Protein AF-A0A238BXY6-F1 (afdb_monomer_lite)

Foldseek 3Di:
DDDDDDDDPDDDLAQDPLPAAKAKCPDDDCQLVVCVVVVNASVVSVVVRPKIWMWHKAAAPPDPQFIWIWIDILFDIWIDHRAHAPDWDWGADPVRFIWTWHWHADPVVRKIKIWTAGPVDPPGPIKIWIWDGDPNDIDIDIDDPDDDDDDDDPPPPVVVVVVVVVVVVVVVVVVVPPPDDDPVVVVVVVVVVVVVVVVVVVVVVVVPPDDDDDDPPPDAQPCLPADKAWDPDDDCQLVVCVVVVNFPVSSVVVVVFTWIKHKDAAPPPDPQFIWIWIDTPRDIFIDGRDHAPDWDWGQDPVRFIWTWHWHAPVVQRKIKIWTAGPVHRVPIKIWIWDDDPNHTDIDTDDPPDDPDPDPDPVPPVPPPDPDDDPDDPDPFDAADLLPAFKWKFDDKDLQLVQCVLVVDDPVVSVVVSSKIWIKHKAAAPVPDRQFIWIWIDTPRDIFIDHRDGAPDWDWGQDPRDAIWTWHWHADPVSQKIKIWTAGPVHRVPIWIWIWGDDPQWTKIWTDDPNRIMITTIGGPTRDDPPDDPVVD

Secondary structure (DSSP, 8-state):
-------------S--GGG-EEEE----SSHHHHHHHTT--HHHHHHHHT--EEEEEEE-SSSTT-EEEEEEESS--EEEEEE-BT-EEEEE-TTSSEEEEEEEEETTTTEEEEEEEESS-TT---EEEEEEEETTEEEEEEE----------TTSHHHHHHHHHHHHHHHHHHHTTSS---HHHHHHHHHHHHHHHHHHHHHHHHSS--S-------PPPPGGG-EEEE----SSHHHHHHHTT--HHHHHHHHHT--EEEEEE-SSS-TT-EEEEEE-SS--EEEEEE-TT-EEEEE-TTSSEEEEEEEEETTTTEEEEEEEESS-TT-EEEEEEEEETTEEEEEEE------------TTSSTTS------------PPPPGGG-EEEEEEEEESHHHHHHHTT--HHHHHHHHT--EEEEEEE-TT--TT-EEEEEEESS--EEEEEE-TT-EEEEE-SSSSEEEEEEEE-TTSS-EEEEEEETTEEEEEEEEEEEEETTEEEEEEEETTEEEEEEEEEEEE--TT--GGG-

Sequence (536 aa):
MIHTLRHTHAEVKELPEKFMGTFKLDRSENFEEFLASKGVNWFLRKMISFASVTKVLSHSDETRDAYNLSNLTSKKNTVYKNWKLKEEFQAEGLDGKMHQITFDFDPATDSLKETHIRMDDPNDHGETYTYTVDGDTLTLEPSTLTFSTDTTSQMDQRLLAAFFFLLIVLSLMSQFSDTYSSRISKVIMMIRFAIAAILLSAVFDEVGAKSATSDTSTKILPEKFLGIFKLERDENFDNYLEAKGYGWFMRQLIKLASVTKVFRKANSQKPNRYDMENLTSKKNTLFADWKLGEEFIAEALDSTQHKITFNLKDLNNILTETHIKVDDLNDIETYEYYRDGDYLVMVRLSNMCHHSMKPNLSWLSSLLFLTLPYSFSTEPKQLSSVFFGRYTLEKTTNLDEYLTARGYKWLTRRLILIASVTKVIRKAASGHSLRYDMETLTWKKNVFYTNFALGTSFLTQHLEDGLFNVTIDTNQDGTVMTESLMRVENPEDHEIFHYTREGDYLIMRTTWKDVSATGFYREVCSYDTNNHPEFC

pLDDT: mean 73.66, std 20.98, range [23.06, 97.69]

InterPro domains:
  IPR000463 Cytosolic fatty-acid binding [PR00178] (19-41)
  IPR000463 Cytosolic fatty-acid binding [PR00178] (82-98)
  IPR000463 Cytosolic fatty-acid binding [PS00214] (21-38)
  IPR000463 Cytosolic fatty-acid binding [PS00214] (227-244)
  IPR012674 Calycin [G3DSA:2.40.128.20] (16-155)
  IPR012674 Calycin [G3DSA:2.40.128.20] (220-355)
  IPR012674 Calycin [G3DSA:2.40.128.20] (378-523)
  IPR012674 Calycin [SSF50814] (18-141)
  IPR012674 Calycin [SSF50814] (224-349)
  IPR012674 Calycin [SSF50814] (387-522)
  IPR040094 Fatty acid-binding protein homologue 1/2/3/4 [PTHR22725] (186-353)

Structure (mmCIF, N/CA/C/O backbone):
data_AF-A0A238BXY6-F1
#
_entry.id   AF-A0A238BXY6-F1
#
loop_
_atom_site.group_PDB
_atom_site.id
_atom_site.type_symbol
_atom_site.label_atom_id
_atom_site.label_alt_id
_atom_site.label_comp_id
_atom_site.label_asym_id
_atom_site.label_entity_id
_atom_site.label_seq_id
_atom_site.pdbx_PDB_ins_code
_atom_site.Cartn_x
_atom_site.Cartn_y
_atom_site.Cartn_z
_atom_site.occupancy
_atom_site.B_iso_or_equiv
_atom_site.auth_seq_id
_atom_site.auth_comp_id
_atom_site.auth_asym_id
_atom_site.auth_atom_id
_atom_site.pdbx_PDB_model_num
ATOM 1 N N . MET A 1 1 ? -23.925 -57.882 32.457 1.00 38.12 1 MET A N 1
ATOM 2 C CA . MET A 1 1 ? -22.481 -57.942 32.148 1.00 38.12 1 MET A CA 1
ATOM 3 C C . MET A 1 1 ? -22.240 -56.889 31.079 1.00 38.12 1 MET A C 1
ATOM 5 O O . MET A 1 1 ? -22.686 -57.071 29.957 1.00 38.12 1 MET A O 1
ATOM 9 N N . ILE A 1 2 ? -21.741 -55.716 31.471 1.00 33.41 2 ILE A N 1
ATOM 10 C CA . ILE A 1 2 ? -21.579 -54.561 30.578 1.00 33.41 2 ILE A CA 1
ATOM 11 C C . ILE A 1 2 ? -20.307 -54.794 29.758 1.00 33.41 2 ILE A C 1
ATOM 13 O O . ILE A 1 2 ? -19.231 -54.944 30.333 1.00 33.41 2 ILE A O 1
ATOM 17 N N . HIS A 1 3 ? -20.440 -54.881 28.434 1.00 35.88 3 HIS A N 1
ATOM 18 C CA . HIS A 1 3 ? -19.306 -54.942 27.516 1.00 35.88 3 HIS A CA 1
ATOM 19 C C . HIS A 1 3 ? -18.685 -53.549 27.395 1.00 35.88 3 HIS A C 1
ATOM 21 O O . HIS A 1 3 ? -19.232 -52.663 26.744 1.00 35.88 3 HIS A O 1
ATOM 27 N N . THR A 1 4 ? -17.535 -53.358 28.032 1.00 37.31 4 THR A N 1
ATOM 28 C CA . THR A 1 4 ? -16.699 -52.172 27.858 1.00 37.31 4 THR A CA 1
ATOM 29 C C . THR A 1 4 ? -15.960 -52.282 26.523 1.00 37.31 4 THR A C 1
ATOM 31 O O . THR A 1 4 ? -14.993 -53.034 26.401 1.00 37.31 4 THR A O 1
ATOM 34 N N . LEU A 1 5 ? -16.418 -51.547 25.508 1.00 39.03 5 LEU A N 1
ATOM 35 C CA . LEU A 1 5 ? -15.660 -51.302 24.280 1.00 39.03 5 LEU A CA 1
ATOM 36 C C . LEU A 1 5 ? -14.474 -50.388 24.622 1.00 39.03 5 LEU A C 1
ATOM 38 O O . LEU A 1 5 ? -14.639 -49.194 24.862 1.00 39.03 5 LEU A O 1
ATOM 42 N N . ARG A 1 6 ? -13.267 -50.960 24.681 1.00 36.00 6 ARG A N 1
ATOM 43 C CA . ARG A 1 6 ? -12.015 -50.193 24.651 1.00 36.00 6 ARG A CA 1
ATOM 44 C C . ARG A 1 6 ? -11.808 -49.693 23.223 1.00 36.00 6 ARG A C 1
ATOM 46 O O . ARG A 1 6 ? -11.407 -50.468 22.361 1.00 36.00 6 ARG A O 1
ATOM 53 N N . HIS A 1 7 ? -12.050 -48.407 22.988 1.00 37.44 7 HIS A N 1
ATOM 54 C CA . HIS A 1 7 ? -11.488 -47.712 21.834 1.00 37.44 7 HIS A CA 1
ATOM 55 C C . HIS A 1 7 ? -9.975 -47.586 22.041 1.00 37.44 7 HIS A C 1
ATOM 57 O O . HIS A 1 7 ? -9.504 -46.827 22.884 1.00 37.44 7 HIS A O 1
ATOM 63 N N . THR A 1 8 ? -9.204 -48.384 21.312 1.00 38.72 8 THR A N 1
ATOM 64 C CA . THR A 1 8 ? -7.763 -48.190 21.148 1.00 38.72 8 THR A CA 1
ATOM 65 C C . THR A 1 8 ? -7.545 -46.996 20.220 1.00 38.72 8 THR A C 1
ATOM 67 O O . THR A 1 8 ? -7.841 -47.095 19.030 1.00 38.72 8 THR A O 1
ATOM 70 N N . HIS A 1 9 ? -7.055 -45.871 20.750 1.00 41.94 9 HIS A N 1
ATOM 71 C CA . HIS A 1 9 ? -6.522 -44.777 19.937 1.00 41.94 9 HIS A CA 1
ATOM 72 C C . HIS A 1 9 ? -5.315 -45.304 19.152 1.00 41.94 9 HIS A C 1
ATOM 74 O O . HIS A 1 9 ? -4.292 -45.646 19.744 1.00 41.94 9 HIS A O 1
ATOM 80 N N . ALA A 1 10 ? -5.450 -45.421 17.831 1.00 46.06 10 ALA A N 1
ATOM 81 C CA . ALA A 1 10 ? -4.318 -45.665 16.952 1.00 46.06 10 ALA A CA 1
ATOM 82 C C . ALA A 1 10 ? -3.447 -44.400 16.934 1.00 46.06 10 ALA A C 1
ATOM 84 O O . ALA A 1 10 ? -3.918 -43.319 16.587 1.00 46.06 10 ALA A O 1
ATOM 85 N N . GLU A 1 11 ? -2.194 -44.531 17.360 1.00 53.06 11 GLU A N 1
ATOM 86 C CA . GLU A 1 11 ? -1.188 -43.477 17.280 1.00 53.06 11 GLU A CA 1
ATOM 87 C C . GLU A 1 11 ? -0.849 -43.244 15.801 1.00 53.06 11 GLU A C 1
ATOM 89 O O . GLU A 1 11 ? -0.201 -44.076 15.162 1.00 53.06 11 GLU A O 1
ATOM 94 N N . VAL A 1 12 ? -1.346 -42.149 15.225 1.00 55.72 12 VAL A N 1
ATOM 95 C CA . VAL A 1 12 ? -0.996 -41.766 13.855 1.00 55.72 12 VAL A CA 1
ATOM 96 C C . VAL A 1 12 ? 0.425 -41.209 13.853 1.00 55.72 12 VAL A C 1
ATOM 98 O O . VAL A 1 12 ? 0.712 -40.235 14.546 1.00 55.72 12 VAL A O 1
ATOM 101 N N . LYS A 1 13 ? 1.316 -41.862 13.097 1.00 69.38 13 LYS A N 1
ATOM 102 C CA . LYS A 1 13 ? 2.736 -41.492 12.974 1.00 69.38 13 LYS A CA 1
ATOM 103 C C . LYS A 1 13 ? 3.022 -40.459 11.882 1.00 69.38 13 LYS A C 1
ATOM 105 O O . LYS A 1 13 ? 4.071 -39.828 11.931 1.00 69.38 13 LYS A O 1
ATOM 110 N N . GLU A 1 14 ? 2.127 -40.296 10.911 1.00 85.19 14 GLU A N 1
ATOM 111 C CA . GLU A 1 14 ? 2.382 -39.525 9.688 1.00 85.19 14 GLU A CA 1
ATOM 112 C C . GLU A 1 14 ? 1.208 -38.596 9.353 1.00 85.19 14 GLU A C 1
ATOM 114 O O . GLU A 1 14 ? 0.050 -38.911 9.629 1.00 85.19 14 GLU A O 1
ATOM 119 N N . LEU A 1 15 ? 1.513 -37.441 8.761 1.00 91.44 15 LEU A N 1
ATOM 120 C CA . LEU A 1 15 ? 0.525 -36.471 8.307 1.00 91.44 15 LEU A CA 1
ATOM 121 C C . LEU A 1 15 ? -0.122 -36.982 7.007 1.00 91.44 15 LEU A C 1
ATOM 123 O O . LEU A 1 15 ? 0.608 -37.308 6.071 1.00 91.44 15 LEU A O 1
ATOM 127 N N . PRO A 1 16 ? -1.462 -37.039 6.899 1.00 93.06 16 PRO A N 1
ATOM 128 C CA . PRO A 1 16 ? -2.107 -37.540 5.691 1.00 93.06 16 PRO A CA 1
ATOM 129 C C . PRO A 1 16 ? -1.758 -36.746 4.423 1.00 93.06 16 PRO A C 1
ATOM 131 O O . PRO A 1 16 ? -1.750 -35.515 4.431 1.00 93.06 16 PRO A O 1
ATOM 134 N N . GLU A 1 17 ? -1.590 -37.457 3.302 1.00 92.94 17 GLU A N 1
ATOM 135 C CA . GLU A 1 17 ? -1.221 -36.894 1.986 1.00 92.94 17 GLU A CA 1
ATOM 136 C C . GLU A 1 17 ? -2.155 -35.786 1.485 1.00 92.94 17 GLU A C 1
ATOM 138 O O . GLU A 1 17 ? -1.732 -34.907 0.744 1.00 92.94 17 GLU A O 1
ATOM 143 N N . LYS A 1 18 ? -3.419 -35.770 1.921 1.00 92.94 18 LYS A N 1
ATOM 144 C CA . LYS A 1 18 ? -4.382 -34.718 1.555 1.00 92.94 18 LYS A CA 1
ATOM 145 C C . LYS A 1 18 ? -3.941 -33.307 1.978 1.00 92.94 18 LYS A C 1
ATOM 147 O O . LYS A 1 18 ? -4.417 -32.331 1.415 1.00 92.94 18 LYS A O 1
ATOM 152 N N . PHE A 1 19 ? -3.054 -33.189 2.971 1.00 93.81 19 PHE A N 1
ATOM 153 C CA . PHE A 1 19 ? -2.481 -31.904 3.382 1.00 93.81 19 PHE A CA 1
ATOM 154 C C . PHE A 1 19 ? -1.305 -31.463 2.502 1.00 93.81 19 PHE A C 1
ATOM 156 O O . PHE A 1 19 ? -0.865 -30.323 2.631 1.00 93.81 19 PHE A O 1
ATOM 163 N N . MET A 1 20 ? -0.788 -32.329 1.626 1.00 94.88 20 MET A N 1
ATOM 164 C CA . MET A 1 20 ? 0.339 -32.017 0.750 1.00 94.88 20 MET A CA 1
ATOM 165 C C . MET A 1 20 ? -0.136 -31.271 -0.493 1.00 94.88 20 MET A C 1
ATOM 167 O O . MET A 1 20 ? -1.143 -31.621 -1.105 1.00 94.88 20 MET A O 1
ATOM 171 N N . GLY A 1 21 ? 0.616 -30.249 -0.897 1.00 92.44 21 GLY A N 1
ATOM 172 C CA . GLY A 1 21 ? 0.319 -29.473 -2.094 1.00 92.44 21 GLY A CA 1
ATOM 173 C C . GLY A 1 21 ? 0.448 -27.969 -1.904 1.00 92.44 21 GLY A C 1
ATOM 174 O O . GLY A 1 21 ? 1.055 -27.476 -0.954 1.00 92.44 21 GLY A O 1
ATOM 175 N N . THR A 1 22 ? -0.100 -27.233 -2.870 1.00 92.62 22 THR A N 1
ATOM 176 C CA . THR A 1 22 ? -0.079 -25.768 -2.926 1.00 92.62 22 THR A CA 1
ATOM 177 C C . THR A 1 22 ? -1.503 -25.232 -2.867 1.00 92.62 22 THR A C 1
ATOM 179 O O . THR A 1 22 ? -2.288 -25.451 -3.784 1.00 92.62 22 THR A O 1
ATOM 182 N N . PHE A 1 23 ? -1.807 -24.470 -1.823 1.00 89.50 23 PHE A N 1
ATOM 183 C CA . PHE A 1 23 ? -3.122 -23.904 -1.549 1.00 89.50 23 PHE A CA 1
ATOM 184 C C . PHE A 1 23 ? -3.062 -22.384 -1.675 1.00 89.50 23 PHE A C 1
ATOM 186 O O . PHE A 1 23 ? -2.353 -21.712 -0.921 1.00 89.50 23 PHE A O 1
ATOM 193 N N . LYS A 1 24 ? -3.791 -21.829 -2.645 1.00 86.50 24 LYS A N 1
ATOM 194 C CA . LYS A 1 24 ? -3.926 -20.379 -2.833 1.00 86.50 24 LYS A CA 1
ATOM 195 C C . LYS A 1 24 ? -5.161 -19.888 -2.090 1.00 86.50 24 LYS A C 1
ATOM 197 O O . LYS A 1 24 ? -6.206 -20.524 -2.1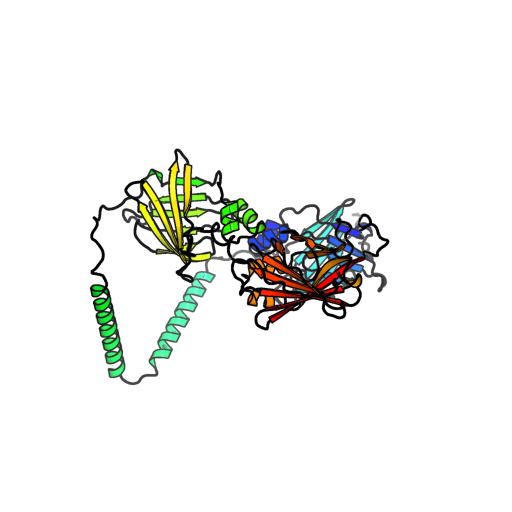67 1.00 86.50 24 LYS A O 1
ATOM 202 N N . LEU A 1 25 ? -5.040 -18.758 -1.398 1.00 82.56 25 LEU A N 1
ATOM 203 C CA . LEU A 1 25 ? -6.174 -18.125 -0.734 1.00 82.56 25 LEU A CA 1
ATOM 204 C C . LEU A 1 25 ? -7.244 -17.740 -1.767 1.00 82.56 25 LEU A C 1
ATOM 206 O O . LEU A 1 25 ? -7.021 -16.841 -2.575 1.00 82.56 25 LEU A O 1
ATOM 210 N N . ASP A 1 26 ? -8.382 -18.428 -1.720 1.00 79.94 26 ASP A N 1
ATOM 211 C CA . ASP A 1 26 ? -9.543 -18.177 -2.581 1.00 79.94 26 ASP A CA 1
ATOM 212 C C . ASP A 1 26 ? -10.524 -17.187 -1.931 1.00 79.94 26 ASP A C 1
ATOM 214 O O . ASP A 1 26 ? -10.886 -16.166 -2.513 1.00 79.94 26 ASP A O 1
ATOM 218 N N . ARG A 1 27 ? -10.887 -17.434 -0.667 1.00 78.81 27 ARG A N 1
ATOM 219 C CA . ARG A 1 27 ? -11.780 -16.581 0.129 1.00 78.81 27 ARG A CA 1
ATOM 220 C C . ARG A 1 27 ? -11.362 -16.533 1.592 1.00 78.81 27 ARG A C 1
ATOM 222 O O . ARG A 1 27 ? -10.666 -17.417 2.083 1.00 78.81 27 ARG A O 1
ATOM 229 N N . SER A 1 28 ? -11.825 -15.505 2.296 1.00 79.31 28 SER A N 1
ATOM 230 C CA . SER A 1 28 ? -11.651 -15.360 3.741 1.00 79.31 28 SER A CA 1
ATOM 231 C C . SER A 1 28 ? -12.949 -14.865 4.368 1.00 79.31 28 SER A C 1
ATOM 233 O O . SER A 1 28 ? -13.541 -13.910 3.865 1.00 79.31 28 SER A O 1
ATOM 235 N N . GLU A 1 29 ? -13.362 -15.482 5.467 1.00 77.25 29 GLU A N 1
ATOM 236 C CA . GLU A 1 29 ? -14.582 -15.152 6.204 1.00 77.25 29 GLU A CA 1
ATOM 237 C C . GLU A 1 29 ? -14.197 -14.751 7.629 1.00 77.25 29 GLU A C 1
ATOM 239 O O . GLU A 1 29 ? -13.302 -15.350 8.223 1.00 77.25 29 GLU A O 1
ATOM 244 N N . ASN A 1 30 ? -14.822 -13.703 8.171 1.00 77.62 30 ASN A N 1
ATOM 245 C CA . ASN A 1 30 ? -14.574 -13.181 9.524 1.00 77.62 30 ASN A CA 1
ATOM 246 C C . ASN A 1 30 ? -13.107 -12.808 9.849 1.00 77.62 30 ASN A C 1
ATOM 248 O O . ASN A 1 30 ? -12.739 -12.592 11.007 1.00 77.62 30 ASN A O 1
ATOM 252 N N . PHE A 1 31 ? -12.234 -12.742 8.838 1.00 76.00 31 PHE A N 1
ATOM 253 C CA . PHE A 1 31 ? -10.807 -12.488 9.026 1.00 76.00 31 PHE A CA 1
ATOM 254 C C . PHE A 1 31 ? -10.537 -11.043 9.463 1.00 76.00 31 PHE A C 1
ATOM 256 O O . PHE A 1 31 ? -9.621 -10.773 10.240 1.00 76.00 31 PHE A O 1
ATOM 263 N N . GLU A 1 32 ? -11.370 -10.101 9.019 1.00 69.69 32 GLU A N 1
ATOM 264 C CA . GLU A 1 32 ? -11.290 -8.712 9.459 1.00 69.69 32 GLU A CA 1
ATOM 265 C C . GLU A 1 32 ? -11.670 -8.560 10.938 1.00 69.69 32 GLU A C 1
ATOM 267 O O . GLU A 1 32 ? -10.970 -7.859 11.674 1.00 69.69 32 GLU A O 1
ATOM 272 N N . GLU A 1 33 ? -12.731 -9.238 11.380 1.00 78.88 33 GLU A N 1
ATOM 273 C CA . GLU A 1 33 ? -13.173 -9.314 12.773 1.00 78.88 33 GLU A CA 1
ATOM 274 C C . GLU A 1 33 ? -12.115 -9.986 13.647 1.00 78.88 33 GLU A C 1
ATOM 276 O O . GLU A 1 33 ? -11.789 -9.474 14.721 1.00 78.88 33 GLU A O 1
ATOM 281 N N . PHE A 1 34 ? -11.512 -11.077 13.164 1.00 76.81 34 PHE A N 1
ATOM 282 C CA . PHE A 1 34 ? -10.391 -11.733 13.830 1.00 76.81 34 PHE A CA 1
ATOM 283 C C . PHE A 1 34 ? -9.230 -10.755 14.050 1.00 76.81 34 PHE A C 1
ATOM 285 O O . PHE A 1 34 ? -8.830 -10.518 15.192 1.00 76.81 34 PHE A O 1
ATOM 292 N N . LEU A 1 35 ? -8.737 -10.099 12.994 1.00 74.38 35 LEU A N 1
ATOM 293 C CA . LEU A 1 35 ? -7.652 -9.123 13.117 1.00 74.38 35 LEU A CA 1
ATOM 294 C C . LEU A 1 35 ? -8.044 -7.933 14.017 1.00 74.38 35 LEU A C 1
ATOM 296 O O . LEU A 1 35 ? -7.200 -7.383 14.726 1.00 74.38 35 LEU A O 1
ATOM 300 N N . ALA A 1 36 ? -9.316 -7.522 14.009 1.00 73.75 36 ALA A N 1
ATOM 301 C CA . ALA A 1 36 ? -9.820 -6.467 14.885 1.00 73.75 36 ALA A CA 1
ATOM 302 C C . ALA A 1 36 ? -9.783 -6.883 16.360 1.00 73.75 36 ALA A C 1
ATOM 304 O O . ALA A 1 36 ? -9.317 -6.101 17.189 1.00 73.75 36 ALA A O 1
ATOM 305 N N . SER A 1 37 ? -10.206 -8.112 16.674 1.00 74.00 37 SER A N 1
ATOM 306 C CA . SER A 1 37 ? -10.151 -8.677 18.030 1.00 74.00 37 SER A CA 1
ATOM 307 C C . SER A 1 37 ? -8.717 -8.772 18.565 1.00 74.00 37 SER A C 1
ATOM 309 O O . SER A 1 37 ? -8.483 -8.586 19.755 1.00 74.00 37 SER A O 1
ATOM 311 N N . LYS A 1 38 ? -7.743 -8.953 17.665 1.00 68.56 38 LYS A N 1
ATOM 312 C CA . LYS A 1 38 ? -6.301 -8.972 17.956 1.00 68.56 38 LYS A CA 1
ATOM 313 C C . LYS A 1 38 ? -5.677 -7.577 18.110 1.00 68.56 38 LYS A C 1
ATOM 315 O O . LYS A 1 38 ? -4.463 -7.451 18.229 1.00 68.56 38 LYS A O 1
ATOM 320 N N . GLY A 1 39 ? -6.478 -6.511 18.066 1.00 63.94 39 GLY A N 1
ATOM 321 C CA . GLY A 1 39 ? -6.001 -5.133 18.207 1.00 63.94 39 GLY A CA 1
ATOM 322 C C . GLY A 1 39 ? -5.244 -4.592 16.989 1.00 63.94 39 GLY A C 1
ATOM 323 O O . GLY A 1 39 ? -4.696 -3.490 17.043 1.00 63.94 39 GLY A O 1
ATOM 324 N N . VAL A 1 40 ? -5.227 -5.315 15.862 1.00 59.62 40 VAL A N 1
ATOM 325 C CA . VAL A 1 40 ? -4.580 -4.851 14.625 1.00 59.62 40 VAL A CA 1
ATOM 326 C C . VAL A 1 40 ? -5.337 -3.631 14.112 1.00 59.62 40 VAL A C 1
ATOM 328 O O . VAL A 1 40 ? -6.543 -3.702 13.911 1.00 59.62 40 VAL A O 1
ATOM 331 N N . ASN A 1 41 ? -4.667 -2.501 13.869 1.00 59.44 41 ASN A N 1
ATOM 332 C CA . ASN A 1 41 ? -5.329 -1.275 13.398 1.00 59.44 41 ASN A CA 1
ATOM 333 C C . ASN A 1 41 ? -6.075 -1.518 12.073 1.00 59.44 41 ASN A C 1
ATOM 335 O O . ASN A 1 41 ? -5.489 -2.065 11.143 1.00 59.44 41 ASN A O 1
ATOM 339 N N . TRP A 1 42 ? -7.326 -1.050 11.956 1.00 61.16 42 TRP A N 1
ATOM 340 C CA . TRP A 1 42 ? -8.184 -1.175 10.760 1.00 61.16 42 TRP A CA 1
ATOM 341 C C . TRP A 1 42 ? -7.461 -0.921 9.445 1.00 61.16 42 TRP A C 1
ATOM 343 O O . TRP A 1 42 ? -7.689 -1.633 8.474 1.00 61.16 42 TRP A O 1
ATOM 353 N N . PHE A 1 43 ? -6.558 0.060 9.413 1.00 51.28 43 PHE A N 1
ATOM 354 C CA . PHE A 1 43 ? -5.839 0.367 8.181 1.00 51.28 43 PHE A CA 1
ATOM 355 C C . PHE A 1 43 ? -4.921 -0.787 7.763 1.00 51.28 43 PHE A C 1
ATOM 357 O O . PHE A 1 43 ? -4.915 -1.203 6.609 1.00 51.28 43 PHE A O 1
ATOM 364 N N . LEU A 1 44 ? -4.190 -1.348 8.726 1.00 59.28 44 LEU A N 1
ATOM 365 C CA . LEU A 1 44 ? -3.359 -2.523 8.512 1.00 59.28 44 LEU A CA 1
ATOM 366 C C . LEU A 1 44 ? -4.216 -3.763 8.213 1.00 59.28 44 LEU A C 1
ATOM 368 O O . LEU A 1 44 ? -3.824 -4.559 7.371 1.00 59.28 44 LEU A O 1
ATOM 372 N N . ARG A 1 45 ? -5.409 -3.891 8.811 1.00 66.56 45 ARG A N 1
ATOM 373 C CA . ARG A 1 45 ? -6.353 -4.982 8.498 1.00 66.56 45 ARG A CA 1
ATOM 374 C C . ARG A 1 45 ? -6.804 -4.956 7.042 1.00 66.56 45 ARG A C 1
ATOM 376 O O . ARG A 1 45 ? -6.723 -5.981 6.379 1.00 66.56 45 ARG A O 1
ATOM 383 N N . LYS A 1 46 ? -7.189 -3.781 6.526 1.00 64.88 46 LYS A N 1
ATOM 384 C CA . LYS A 1 46 ? -7.545 -3.619 5.108 1.00 64.88 46 LYS A CA 1
ATOM 385 C C . LYS A 1 46 ? -6.364 -3.929 4.190 1.00 64.88 46 LYS A C 1
ATOM 387 O O . LYS A 1 46 ? -6.539 -4.591 3.180 1.00 64.88 46 LYS A O 1
ATOM 392 N N . MET A 1 47 ? -5.149 -3.525 4.559 1.00 59.62 47 MET A N 1
ATOM 393 C CA . MET A 1 47 ? -3.945 -3.908 3.810 1.00 59.62 47 MET A CA 1
ATOM 394 C C . MET A 1 47 ? -3.720 -5.428 3.790 1.00 59.62 47 MET A C 1
ATOM 396 O O . MET A 1 47 ? -3.378 -5.973 2.747 1.00 59.62 47 MET A O 1
ATOM 400 N N . ILE A 1 48 ? -3.909 -6.105 4.927 1.00 64.38 48 ILE A N 1
ATOM 401 C CA . ILE A 1 48 ? -3.745 -7.560 5.051 1.00 64.38 48 ILE A CA 1
ATOM 402 C C . ILE A 1 48 ? -4.829 -8.302 4.258 1.00 64.38 48 ILE A C 1
ATOM 404 O O . ILE A 1 48 ? -4.506 -9.275 3.590 1.00 64.38 48 ILE A O 1
ATOM 408 N N . SER A 1 49 ? -6.079 -7.825 4.246 1.00 64.44 49 SER A N 1
ATOM 409 C CA . SER A 1 49 ? -7.156 -8.459 3.467 1.00 64.44 49 SER A CA 1
ATOM 410 C C . SER A 1 49 ? -6.931 -8.408 1.951 1.00 64.44 49 SER A C 1
ATOM 412 O O . SER A 1 49 ? -7.498 -9.215 1.227 1.00 64.44 49 SER A O 1
ATOM 414 N N . PHE A 1 50 ? -6.113 -7.471 1.459 1.00 59.72 50 PHE A N 1
ATOM 415 C CA . PHE A 1 50 ? -5.713 -7.419 0.047 1.00 59.72 50 PHE A CA 1
ATOM 416 C C . PHE A 1 50 ? -4.458 -8.247 -0.264 1.00 59.72 50 PHE A C 1
ATOM 418 O O . PHE A 1 50 ? -4.085 -8.372 -1.430 1.00 59.72 50 PHE A O 1
ATOM 425 N N . ALA A 1 51 ? -3.779 -8.797 0.747 1.00 61.75 51 ALA A N 1
ATOM 426 C CA . ALA A 1 51 ? -2.613 -9.641 0.542 1.00 61.75 51 ALA A CA 1
ATOM 427 C C . ALA A 1 51 ? -3.048 -11.089 0.278 1.00 61.75 51 ALA A C 1
ATOM 429 O O . ALA A 1 51 ? -3.643 -11.739 1.133 1.00 61.75 51 ALA A O 1
ATOM 430 N N . SER A 1 52 ? -2.710 -11.620 -0.898 1.00 67.81 52 SER A N 1
ATOM 431 C CA . SER A 1 52 ? -2.868 -13.048 -1.175 1.00 67.81 52 SER A CA 1
ATOM 432 C C . SER A 1 52 ? -1.801 -13.850 -0.430 1.00 67.81 52 SER A C 1
ATOM 434 O O . SER A 1 52 ? -0.616 -13.501 -0.483 1.00 67.81 52 SER A O 1
ATOM 436 N N . VAL A 1 53 ? -2.202 -14.957 0.189 1.00 81.12 53 VAL A N 1
ATOM 437 C CA . VAL A 1 53 ? -1.289 -15.941 0.782 1.00 81.12 53 VAL A CA 1
ATOM 438 C C . VAL A 1 53 ? -1.395 -17.246 0.000 1.00 81.12 53 VAL A C 1
ATOM 440 O O . VAL A 1 53 ? -2.487 -17.678 -0.361 1.00 81.12 53 VAL A O 1
ATOM 443 N N . THR A 1 54 ? -0.256 -17.868 -0.289 1.00 84.62 54 THR A N 1
ATOM 444 C CA . THR A 1 54 ? -0.180 -19.230 -0.827 1.00 84.62 54 THR A CA 1
ATOM 445 C C . THR A 1 54 ? 0.557 -20.110 0.175 1.00 84.62 54 THR A C 1
ATOM 447 O O . THR A 1 54 ? 1.712 -19.832 0.490 1.00 84.62 54 THR A O 1
ATOM 450 N N . LYS A 1 55 ? -0.095 -21.155 0.685 1.00 91.75 55 LYS A N 1
ATOM 451 C CA . LYS A 1 55 ? 0.523 -22.158 1.561 1.00 91.75 55 LYS A CA 1
ATOM 452 C C . LYS A 1 55 ? 1.019 -23.328 0.725 1.00 91.75 55 LYS A C 1
ATOM 454 O O . LYS A 1 55 ? 0.289 -23.822 -0.127 1.00 91.75 55 LYS A O 1
ATOM 459 N N . VAL A 1 56 ? 2.241 -23.781 0.978 1.00 93.38 56 VAL A N 1
ATOM 460 C CA . VAL A 1 56 ? 2.818 -24.977 0.355 1.00 93.38 56 VAL A CA 1
ATOM 461 C C . VAL A 1 56 ? 3.239 -25.932 1.457 1.00 93.38 56 VAL A C 1
ATOM 463 O O . VAL A 1 56 ? 4.068 -25.563 2.286 1.00 93.38 56 VAL A O 1
ATOM 466 N N . LEU A 1 57 ? 2.671 -27.133 1.477 1.00 94.44 57 LEU A N 1
ATOM 467 C CA . LEU A 1 57 ? 3.053 -28.214 2.384 1.00 94.44 57 LEU A CA 1
ATOM 468 C C . LEU A 1 57 ? 3.628 -29.367 1.561 1.00 94.44 57 LEU A C 1
ATOM 470 O O . LEU A 1 57 ? 3.094 -29.719 0.510 1.00 94.44 57 LEU A O 1
ATOM 474 N N . SER A 1 58 ? 4.735 -29.932 2.027 1.00 94.38 58 SER A N 1
ATOM 475 C CA . SER A 1 58 ? 5.456 -31.002 1.332 1.00 94.38 58 SER A CA 1
ATOM 476 C C . SER A 1 58 ? 6.221 -31.874 2.319 1.00 94.38 58 SER A C 1
ATOM 478 O O . SER A 1 58 ? 6.529 -31.436 3.429 1.00 94.38 58 SER A O 1
ATOM 480 N N . HIS A 1 59 ? 6.567 -33.089 1.904 1.00 93.56 59 HIS A N 1
ATOM 481 C CA . HIS A 1 59 ? 7.551 -33.906 2.610 1.00 93.56 59 HIS A CA 1
ATOM 482 C C . HIS A 1 59 ? 8.934 -33.251 2.561 1.00 93.56 59 HIS A C 1
ATOM 484 O O . HIS A 1 59 ? 9.259 -32.517 1.627 1.00 93.56 59 HIS A O 1
ATOM 490 N N . SER A 1 60 ? 9.748 -33.490 3.585 1.00 91.12 60 SER A N 1
ATOM 491 C CA . SER A 1 60 ? 11.139 -33.053 3.580 1.00 91.12 60 SER A CA 1
ATOM 492 C C . SER A 1 60 ? 11.978 -33.916 2.637 1.00 91.12 60 SER A C 1
ATOM 494 O O . SER A 1 60 ? 11.998 -35.140 2.750 1.00 91.12 60 SER A O 1
ATOM 496 N N . ASP A 1 61 ? 12.738 -33.260 1.759 1.00 86.75 61 ASP A N 1
ATOM 497 C CA . ASP A 1 61 ? 13.741 -33.914 0.908 1.00 86.75 61 ASP A CA 1
ATOM 498 C C . ASP A 1 61 ? 15.024 -34.282 1.680 1.00 86.75 61 ASP A C 1
ATOM 500 O O . ASP A 1 61 ? 15.847 -35.065 1.207 1.00 86.75 61 ASP A O 1
ATOM 504 N N . GLU A 1 62 ? 15.229 -33.687 2.860 1.00 86.69 62 GLU A N 1
ATOM 505 C CA . GLU A 1 62 ? 16.479 -33.765 3.626 1.00 86.69 62 GLU A CA 1
ATOM 506 C C . GLU A 1 62 ? 16.376 -34.762 4.789 1.00 86.69 62 GLU A C 1
ATOM 508 O O . GLU A 1 62 ? 17.343 -35.449 5.123 1.00 86.69 62 GLU A O 1
ATOM 513 N N . THR A 1 63 ? 15.208 -34.832 5.433 1.00 88.19 63 THR A N 1
ATOM 514 C CA . THR A 1 63 ? 14.992 -35.588 6.669 1.00 88.19 63 THR A CA 1
ATOM 515 C C . THR A 1 63 ? 13.799 -36.517 6.515 1.00 88.19 63 THR A C 1
ATOM 517 O O . THR A 1 63 ? 12.684 -36.084 6.243 1.00 88.19 63 THR A O 1
ATOM 520 N N . ARG A 1 64 ? 14.028 -37.812 6.741 1.00 85.50 64 ARG A N 1
ATOM 521 C CA . ARG A 1 64 ? 12.967 -38.821 6.717 1.00 85.50 64 ARG A CA 1
ATOM 522 C C . ARG A 1 64 ? 11.932 -38.549 7.818 1.00 85.50 64 ARG A C 1
ATOM 524 O O . ARG A 1 64 ? 12.304 -38.190 8.936 1.00 85.50 64 ARG A O 1
ATOM 531 N N . ASP A 1 65 ? 10.659 -38.762 7.490 1.00 86.75 65 ASP A N 1
ATOM 532 C CA . ASP A 1 65 ? 9.500 -38.576 8.377 1.00 86.75 65 ASP A CA 1
ATOM 533 C C . ASP A 1 65 ? 9.348 -37.127 8.892 1.00 86.75 65 ASP A C 1
ATOM 535 O O . ASP A 1 65 ? 8.834 -36.889 9.985 1.00 86.75 65 ASP A O 1
ATOM 539 N N . ALA A 1 66 ? 9.830 -36.152 8.114 1.00 92.81 66 ALA A N 1
ATOM 540 C CA . ALA A 1 66 ? 9.711 -34.725 8.391 1.00 92.81 66 ALA A CA 1
ATOM 541 C C . ALA A 1 66 ? 9.050 -33.992 7.218 1.00 92.81 66 ALA A C 1
ATOM 543 O O . ALA A 1 66 ? 8.978 -34.504 6.101 1.00 92.81 66 ALA A O 1
ATOM 544 N N . TYR A 1 67 ? 8.607 -32.765 7.469 1.00 95.56 67 TYR A N 1
ATOM 545 C CA . TYR A 1 67 ? 7.817 -31.971 6.538 1.00 95.56 67 TYR A CA 1
ATOM 546 C C . TYR A 1 67 ? 8.413 -30.575 6.353 1.00 95.56 67 TYR A C 1
ATOM 548 O O . TYR A 1 67 ? 9.166 -30.066 7.186 1.00 95.56 67 TYR A O 1
ATOM 556 N N . ASN A 1 68 ? 8.040 -29.948 5.243 1.00 95.38 68 ASN A N 1
ATOM 557 C CA . ASN A 1 68 ? 8.358 -28.575 4.899 1.00 95.38 68 ASN A CA 1
ATOM 558 C C . ASN A 1 68 ? 7.056 -27.791 4.699 1.00 95.38 68 ASN A C 1
ATOM 560 O O . ASN A 1 68 ? 6.134 -28.259 4.028 1.00 95.38 68 ASN A O 1
ATOM 564 N N . LEU A 1 69 ? 6.997 -26.575 5.244 1.00 95.00 69 LEU A N 1
ATOM 565 C CA . LEU A 1 69 ? 5.889 -25.642 5.056 1.00 95.00 69 LEU A CA 1
ATOM 566 C C . LEU A 1 69 ? 6.413 -24.292 4.573 1.00 95.00 69 LEU A C 1
ATOM 568 O O . LEU A 1 69 ? 7.318 -23.727 5.177 1.00 95.00 69 LEU A O 1
ATOM 572 N N . SER A 1 70 ? 5.828 -23.746 3.510 1.00 91.50 70 SER A N 1
ATOM 573 C CA . SER A 1 70 ? 6.103 -22.383 3.051 1.00 91.50 70 SER A CA 1
ATOM 574 C C . SER A 1 70 ? 4.829 -21.549 3.028 1.00 91.50 70 SER A C 1
ATOM 576 O O . SER A 1 70 ? 3.853 -21.931 2.388 1.00 91.50 70 SER A O 1
ATOM 578 N N . ASN A 1 71 ? 4.851 -20.386 3.677 1.00 86.88 71 ASN A N 1
ATOM 579 C CA . ASN A 1 71 ? 3.848 -19.344 3.467 1.00 86.88 71 ASN A CA 1
ATOM 580 C C . ASN A 1 71 ? 4.431 -18.339 2.478 1.00 86.88 71 ASN A C 1
ATOM 582 O O . ASN A 1 71 ? 5.404 -17.658 2.798 1.00 86.88 71 ASN A O 1
ATOM 586 N N . LEU A 1 72 ? 3.858 -18.252 1.282 1.00 82.25 72 LEU A N 1
ATOM 587 C CA . LEU A 1 72 ? 4.277 -17.335 0.230 1.00 82.25 72 LEU A CA 1
ATOM 588 C C . LEU A 1 72 ? 3.319 -16.145 0.180 1.00 82.25 72 LEU A C 1
ATOM 590 O O . LEU A 1 72 ? 2.108 -16.320 0.027 1.00 82.25 72 LEU A O 1
ATOM 594 N N . THR A 1 73 ? 3.848 -14.933 0.303 1.00 74.44 73 THR A N 1
ATOM 595 C CA . THR A 1 73 ? 3.065 -13.692 0.240 1.00 74.44 73 THR A CA 1
ATOM 596 C C . THR A 1 73 ? 3.779 -12.661 -0.628 1.00 74.44 73 THR A C 1
ATOM 598 O O . THR A 1 73 ? 4.958 -12.798 -0.943 1.00 74.44 73 THR A O 1
ATOM 601 N N . SER A 1 74 ? 3.092 -11.577 -0.989 1.00 61.06 74 SER A N 1
ATOM 602 C CA . SER A 1 74 ? 3.696 -10.464 -1.737 1.00 61.06 74 SER A CA 1
ATOM 603 C C . SER A 1 74 ? 4.760 -9.681 -0.956 1.00 61.06 74 SER A C 1
ATOM 605 O O . SER A 1 74 ? 5.443 -8.842 -1.536 1.00 61.06 74 SER A O 1
ATOM 607 N N . LYS A 1 75 ? 4.894 -9.916 0.355 1.00 56.75 75 LYS A N 1
ATOM 608 C CA . LYS A 1 75 ? 5.729 -9.101 1.247 1.00 56.75 75 LYS A CA 1
ATOM 609 C C . LYS A 1 75 ? 6.806 -9.887 1.974 1.00 56.75 75 LYS A C 1
ATOM 611 O O . LYS A 1 75 ? 7.928 -9.409 2.111 1.00 56.75 75 LYS A O 1
ATOM 616 N N . LYS A 1 76 ? 6.440 -11.036 2.529 1.00 68.19 76 LYS A N 1
ATOM 617 C CA . LYS A 1 76 ? 7.337 -11.866 3.324 1.00 68.19 76 LYS A CA 1
ATOM 618 C C . LYS A 1 76 ? 6.947 -13.320 3.173 1.00 68.19 76 LYS A C 1
ATOM 620 O O . LYS A 1 76 ? 5.798 -13.680 3.425 1.00 68.19 76 LYS A O 1
ATOM 625 N N . ASN A 1 77 ? 7.925 -14.129 2.801 1.00 83.88 77 ASN A N 1
ATOM 626 C CA . ASN A 1 77 ? 7.776 -15.568 2.802 1.00 83.88 77 ASN A CA 1
ATOM 627 C C . ASN A 1 77 ? 8.328 -16.114 4.114 1.00 83.88 77 ASN A C 1
ATOM 629 O O . ASN A 1 77 ? 9.359 -15.639 4.592 1.00 83.88 77 ASN A O 1
ATOM 633 N N . THR A 1 78 ? 7.662 -17.112 4.679 1.00 87.75 78 THR A N 1
ATOM 634 C CA . THR A 1 78 ? 8.218 -17.912 5.774 1.00 87.75 78 THR A CA 1
ATOM 635 C C . THR A 1 78 ? 8.392 -19.331 5.276 1.00 87.75 78 THR A C 1
ATOM 637 O O . THR A 1 78 ? 7.524 -19.847 4.574 1.00 87.75 78 THR A O 1
ATOM 640 N N . VAL A 1 79 ? 9.514 -19.953 5.623 1.00 90.88 79 VAL A N 1
ATOM 641 C CA . VAL A 1 79 ? 9.817 -21.337 5.256 1.00 90.88 79 VAL A CA 1
ATOM 642 C C . VAL A 1 79 ? 10.196 -22.079 6.527 1.00 90.88 79 VAL A C 1
ATOM 644 O O . VAL A 1 79 ? 11.163 -21.718 7.194 1.00 90.88 79 VAL A O 1
ATOM 647 N N . TYR A 1 80 ? 9.426 -23.107 6.855 1.00 94.56 80 TYR A N 1
ATOM 648 C CA . TYR A 1 80 ? 9.659 -24.024 7.961 1.00 94.56 80 TYR A CA 1
ATOM 649 C C . TYR A 1 80 ? 10.133 -25.335 7.358 1.00 94.56 80 TYR A C 1
ATOM 651 O O . TYR A 1 80 ? 9.398 -25.963 6.598 1.00 94.56 80 TYR A O 1
ATOM 659 N N . LYS A 1 81 ? 11.376 -25.718 7.649 1.00 94.06 81 LYS A N 1
ATOM 660 C CA . LYS A 1 81 ? 11.987 -26.928 7.102 1.00 94.06 81 LYS A CA 1
ATOM 661 C C . LYS A 1 81 ? 12.117 -28.012 8.156 1.00 94.06 81 LYS A C 1
ATOM 663 O O . LYS A 1 81 ? 12.419 -27.703 9.304 1.00 94.06 81 LYS A O 1
ATOM 668 N N . ASN A 1 82 ? 12.010 -29.261 7.715 1.00 93.75 82 ASN A N 1
ATOM 669 C CA . ASN A 1 82 ? 12.352 -30.457 8.487 1.00 93.75 82 ASN A CA 1
ATOM 670 C C . ASN A 1 82 ? 11.624 -30.556 9.839 1.00 93.75 82 ASN A C 1
ATOM 672 O O . ASN A 1 82 ? 12.161 -31.135 10.783 1.00 93.75 82 ASN A O 1
ATOM 676 N N . TRP A 1 83 ? 10.419 -29.994 9.944 1.00 95.12 83 TRP A N 1
ATOM 677 C CA . TRP A 1 83 ? 9.629 -30.089 11.167 1.00 95.12 83 TRP A CA 1
ATOM 678 C C . TRP A 1 83 ? 8.935 -31.448 11.241 1.00 95.12 83 TRP A C 1
ATOM 680 O O . TRP A 1 83 ? 8.642 -32.076 10.221 1.00 95.12 83 TRP A O 1
ATOM 690 N N . LYS A 1 84 ? 8.672 -31.911 12.460 1.00 93.81 84 LYS A N 1
ATOM 691 C CA . LYS A 1 84 ? 7.991 -33.179 12.731 1.00 93.81 84 LYS A CA 1
ATOM 692 C C . LYS A 1 84 ? 6.755 -32.939 13.578 1.00 93.81 84 LYS A C 1
ATOM 694 O O . LYS A 1 84 ? 6.673 -31.957 14.312 1.00 93.81 84 LYS A O 1
ATOM 699 N N . LEU A 1 85 ? 5.785 -33.843 13.471 1.00 93.69 85 LEU A N 1
ATOM 700 C CA . LEU A 1 85 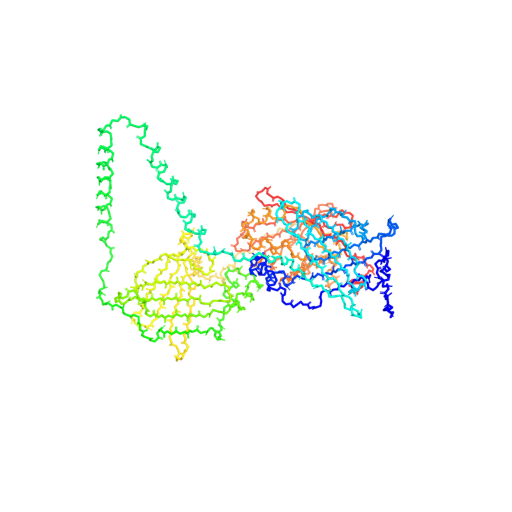? 4.592 -33.778 14.307 1.00 93.69 85 LEU A CA 1
ATOM 701 C C . LEU A 1 85 ? 4.986 -33.896 15.785 1.00 93.69 85 LEU A C 1
ATOM 703 O O . LEU A 1 85 ? 5.784 -34.756 16.150 1.00 93.69 85 LEU A O 1
ATOM 707 N N . LYS A 1 86 ? 4.391 -33.041 16.619 1.00 92.75 86 LYS A N 1
ATOM 708 C CA . LYS A 1 86 ? 4.570 -32.926 18.074 1.00 92.75 86 LYS A CA 1
ATOM 709 C C . LYS A 1 86 ? 5.970 -32.514 18.532 1.00 92.75 86 LYS A C 1
ATOM 711 O O . LYS A 1 86 ? 6.223 -32.489 19.733 1.00 92.75 86 LYS A O 1
ATOM 716 N N . GLU A 1 87 ? 6.863 -32.174 17.607 1.00 93.75 87 GLU A N 1
ATOM 717 C CA . GLU A 1 87 ? 8.162 -31.594 17.930 1.00 93.75 87 GLU A CA 1
ATOM 718 C C . GLU A 1 87 ? 8.093 -30.074 17.796 1.00 93.75 87 GLU A C 1
ATOM 720 O O . GLU A 1 87 ? 7.611 -29.539 16.794 1.00 93.75 87 GLU A O 1
ATOM 725 N N . GLU A 1 88 ? 8.579 -29.378 18.819 1.00 94.56 88 GLU A N 1
ATOM 726 C CA . GLU A 1 88 ? 8.663 -27.926 18.788 1.00 94.56 88 GLU A CA 1
ATOM 727 C C . GLU A 1 88 ? 9.933 -27.476 18.059 1.00 94.56 88 GLU A C 1
ATOM 729 O O . GLU A 1 88 ? 11.011 -28.053 18.228 1.00 94.56 88 GLU A O 1
ATOM 734 N N . PHE A 1 89 ? 9.835 -26.397 17.291 1.00 94.75 89 PHE A N 1
ATOM 735 C CA . PHE A 1 89 ? 10.982 -25.771 16.643 1.00 94.75 89 PHE A CA 1
ATOM 736 C C . PHE A 1 89 ? 10.834 -24.251 16.624 1.00 94.75 89 PHE A C 1
ATOM 738 O O . PHE A 1 89 ? 9.743 -23.709 16.778 1.00 94.75 89 PHE A O 1
ATOM 745 N N . GLN A 1 90 ? 11.947 -23.547 16.434 1.00 94.38 90 GLN A N 1
ATOM 746 C CA . GLN A 1 90 ? 11.948 -22.089 16.365 1.00 94.38 90 GLN A CA 1
ATOM 747 C C . GLN A 1 90 ? 12.002 -21.627 14.921 1.00 94.38 90 GLN A C 1
ATOM 749 O O . GLN A 1 90 ? 12.894 -22.020 14.168 1.00 94.38 90 GLN A O 1
ATOM 754 N N . ALA A 1 91 ? 11.082 -20.747 14.546 1.00 90.81 91 ALA A N 1
ATOM 755 C CA . ALA A 1 91 ? 11.140 -20.079 13.257 1.00 90.81 91 ALA A CA 1
ATOM 756 C C . ALA A 1 91 ? 10.488 -18.700 13.308 1.00 90.81 91 ALA A C 1
ATOM 758 O O . ALA A 1 91 ? 9.757 -18.349 14.235 1.00 90.81 91 ALA A O 1
ATOM 759 N N . GLU A 1 92 ? 10.777 -17.898 12.290 1.00 88.62 92 GLU A N 1
ATOM 760 C CA . GLU A 1 92 ? 10.206 -16.568 12.172 1.00 88.62 92 GLU A CA 1
ATOM 761 C C . GLU A 1 92 ? 8.757 -16.636 11.652 1.00 88.62 92 GLU A C 1
ATOM 763 O O . GLU A 1 92 ? 8.462 -17.297 10.651 1.00 88.62 92 GLU A O 1
ATOM 768 N N . GLY A 1 93 ? 7.839 -15.944 12.326 1.00 85.00 93 GLY A N 1
ATOM 769 C CA . GLY A 1 93 ? 6.446 -15.801 11.910 1.00 85.00 93 GLY A CA 1
ATOM 770 C C . GLY A 1 93 ? 6.259 -14.774 10.786 1.00 85.00 93 GLY A C 1
ATOM 771 O O . GLY A 1 93 ? 7.155 -13.992 10.451 1.00 85.00 93 GLY A O 1
ATOM 772 N N . LEU A 1 94 ? 5.050 -14.719 10.214 1.00 76.38 94 LEU A N 1
ATOM 773 C CA . LEU A 1 94 ? 4.679 -13.693 9.221 1.00 76.38 94 LEU A CA 1
ATOM 774 C C . LEU A 1 94 ? 4.661 -12.267 9.804 1.00 76.38 94 LEU A C 1
ATOM 776 O O . LEU A 1 94 ? 4.755 -11.288 9.063 1.00 76.38 94 LEU A O 1
ATOM 780 N N . ASP A 1 95 ? 4.583 -12.144 11.128 1.00 74.50 95 ASP A N 1
ATOM 781 C CA . ASP A 1 95 ? 4.732 -10.891 11.871 1.00 74.50 95 ASP A CA 1
ATOM 782 C C . ASP A 1 95 ? 6.197 -10.428 12.017 1.00 74.50 95 ASP A C 1
ATOM 784 O O . ASP A 1 95 ? 6.445 -9.308 12.466 1.00 74.50 95 ASP A O 1
ATOM 788 N N . GLY A 1 96 ? 7.163 -11.254 11.599 1.00 79.25 96 GLY A N 1
ATOM 789 C CA . GLY A 1 96 ? 8.596 -10.985 11.703 1.00 79.25 96 GLY A CA 1
ATOM 790 C C . GLY A 1 96 ? 9.176 -11.157 13.106 1.00 79.25 96 GLY A C 1
ATOM 791 O O . GLY A 1 96 ? 10.252 -10.636 13.391 1.00 79.25 96 GLY A O 1
ATOM 792 N N . LYS A 1 97 ? 8.456 -11.832 14.003 1.00 84.69 97 LYS A N 1
ATOM 793 C CA . LYS A 1 97 ? 8.957 -12.223 15.324 1.00 84.69 97 LYS A CA 1
ATOM 794 C C . LYS A 1 97 ? 9.414 -13.675 15.302 1.00 84.69 97 LYS A C 1
ATOM 796 O O . LYS A 1 97 ? 9.058 -14.414 14.389 1.00 84.69 97 LYS A O 1
ATOM 801 N N . MET A 1 98 ? 10.214 -14.081 16.287 1.00 89.88 98 MET A N 1
ATOM 802 C CA . MET A 1 98 ? 10.572 -15.489 16.487 1.00 89.88 98 MET A CA 1
ATOM 803 C C . MET A 1 98 ? 9.491 -16.182 17.310 1.00 89.88 98 MET A C 1
ATOM 805 O O . MET A 1 98 ? 9.084 -15.675 18.357 1.00 89.88 98 MET A O 1
ATOM 809 N N . HIS A 1 99 ? 9.036 -17.331 16.824 1.00 91.94 99 HIS A N 1
ATOM 810 C CA . HIS A 1 99 ? 7.993 -18.140 17.443 1.00 91.94 99 HIS A CA 1
ATOM 811 C C . HIS A 1 99 ? 8.556 -19.513 17.790 1.00 91.94 99 HIS A C 1
ATOM 813 O O . HIS A 1 99 ? 9.342 -20.074 17.024 1.00 91.94 99 HIS A O 1
ATOM 819 N N . GLN A 1 100 ? 8.110 -20.057 18.916 1.00 93.62 100 GLN A N 1
ATOM 820 C CA . GLN A 1 100 ? 8.138 -21.488 19.181 1.00 93.62 100 GLN A CA 1
ATOM 821 C C . GLN A 1 100 ? 6.914 -22.093 18.477 1.00 93.62 100 GLN A C 1
ATOM 823 O O . GLN A 1 100 ? 5.780 -21.713 18.779 1.00 93.62 100 GLN A O 1
ATOM 828 N N . ILE A 1 101 ? 7.143 -22.967 17.499 1.00 94.69 101 ILE A N 1
ATOM 829 C CA . ILE A 1 101 ? 6.112 -23.515 16.612 1.00 94.69 101 ILE A CA 1
ATOM 830 C C . ILE A 1 101 ? 6.002 -25.021 16.817 1.00 94.69 101 ILE A C 1
ATOM 832 O O . ILE A 1 101 ? 7.017 -25.707 16.914 1.00 94.69 101 ILE A O 1
ATOM 836 N N . THR A 1 102 ? 4.774 -25.538 16.852 1.00 95.31 102 THR A N 1
ATOM 837 C CA . THR A 1 102 ? 4.492 -26.980 16.924 1.00 95.31 102 THR A CA 1
ATOM 838 C C . THR A 1 102 ? 3.366 -27.349 15.970 1.00 95.31 102 THR A C 1
ATOM 840 O O . THR A 1 102 ? 2.359 -26.644 15.903 1.00 95.31 102 THR A O 1
ATOM 843 N N . PHE A 1 103 ? 3.513 -28.472 15.267 1.00 95.06 103 PHE A N 1
ATOM 844 C CA . PHE A 1 103 ? 2.443 -29.062 14.463 1.00 95.06 103 PHE A CA 1
ATOM 845 C C . PHE A 1 103 ? 1.931 -30.340 15.117 1.00 95.06 103 PHE A C 1
ATOM 847 O O . PHE A 1 103 ? 2.730 -31.212 15.437 1.00 95.06 103 PHE A O 1
ATOM 854 N N . ASP A 1 104 ? 0.621 -30.495 15.274 1.00 94.06 104 ASP A N 1
ATOM 855 C CA . ASP A 1 104 ? 0.014 -31.729 15.781 1.00 94.06 104 ASP A CA 1
ATOM 856 C C . ASP A 1 104 ? -1.146 -32.176 14.894 1.00 94.06 104 ASP A C 1
ATOM 858 O O . ASP A 1 104 ? -1.961 -31.363 14.465 1.00 94.06 104 ASP A O 1
ATOM 862 N N . PHE A 1 105 ? -1.232 -33.473 14.613 1.00 93.94 105 PHE A N 1
ATOM 863 C CA . PHE A 1 105 ? -2.312 -34.040 13.817 1.00 93.94 105 PHE A CA 1
ATOM 864 C C . PHE A 1 105 ? -3.269 -34.813 14.720 1.00 93.94 105 PHE A C 1
ATOM 866 O O . PHE A 1 105 ? -2.881 -35.770 15.392 1.00 93.94 105 PHE A O 1
ATOM 873 N N . ASP A 1 106 ? -4.535 -34.403 14.705 1.00 90.75 106 ASP A N 1
ATOM 874 C CA . ASP A 1 106 ? -5.598 -35.036 15.471 1.00 90.75 106 ASP A CA 1
ATOM 875 C C . ASP A 1 106 ? -6.412 -35.965 14.556 1.00 90.75 106 ASP A C 1
ATOM 877 O O . ASP A 1 106 ? -7.194 -35.484 13.731 1.00 90.75 106 ASP A O 1
ATOM 881 N N . PRO A 1 107 ? -6.261 -37.298 14.676 1.00 88.50 107 PRO A N 1
ATOM 882 C CA . PRO A 1 107 ? -6.965 -38.239 13.815 1.00 88.50 107 PRO A CA 1
ATOM 883 C C . PRO A 1 107 ? -8.459 -38.350 14.127 1.00 88.50 107 PRO A C 1
ATOM 885 O O . PRO A 1 107 ? -9.201 -38.884 13.308 1.00 88.50 107 PRO A O 1
ATOM 888 N N . ALA A 1 108 ? -8.915 -37.890 15.298 1.00 88.31 108 ALA A N 1
ATOM 889 C CA . ALA A 1 108 ? -10.333 -37.934 15.646 1.00 88.31 108 ALA A CA 1
ATOM 890 C C . ALA A 1 108 ? -11.123 -36.842 14.915 1.00 88.31 108 ALA A C 1
ATOM 892 O O . ALA A 1 108 ? -12.269 -37.066 14.529 1.00 88.31 108 ALA A O 1
ATOM 893 N N . THR A 1 109 ? -10.504 -35.677 14.716 1.00 88.62 109 THR A N 1
ATOM 894 C CA . THR A 1 109 ? -11.078 -34.541 13.980 1.00 88.62 109 THR A CA 1
ATOM 895 C C . THR A 1 109 ? -10.531 -34.409 12.559 1.00 88.62 109 THR A C 1
ATOM 897 O O . THR A 1 109 ? -10.974 -33.534 11.822 1.00 88.62 109 THR A O 1
ATOM 900 N N . ASP A 1 110 ? -9.582 -35.271 12.177 1.00 91.94 110 ASP A N 1
ATOM 901 C CA . ASP A 1 110 ? -8.910 -35.298 10.874 1.00 91.94 110 ASP A CA 1
ATOM 902 C C . ASP A 1 110 ? -8.331 -33.925 10.474 1.00 91.94 110 ASP A C 1
ATOM 904 O O . ASP A 1 110 ? -8.447 -33.458 9.333 1.00 91.94 110 ASP A O 1
ATOM 908 N N . SER A 1 111 ? -7.722 -33.266 11.469 1.00 93.62 111 SER A N 1
ATOM 909 C CA . SER A 1 111 ? -7.265 -31.876 11.407 1.00 93.62 111 SER A CA 1
ATOM 910 C C . SER A 1 111 ? -5.808 -31.725 11.837 1.00 93.62 111 SER A C 1
ATOM 912 O O . SER A 1 111 ? -5.390 -32.315 12.836 1.00 93.62 111 SER A O 1
ATOM 914 N N . LEU A 1 112 ? -5.065 -30.864 11.147 1.00 95.00 112 LEU A N 1
ATOM 915 C CA . LEU A 1 112 ? -3.711 -30.455 11.522 1.00 95.00 112 LEU A CA 1
ATOM 916 C C . LEU A 1 112 ? -3.774 -29.151 12.327 1.00 95.00 112 LEU A C 1
ATOM 918 O O . LEU A 1 112 ? -4.398 -28.193 11.894 1.00 95.00 112 LEU A O 1
ATOM 922 N N . LYS A 1 113 ? -3.124 -29.090 13.484 1.00 94.62 113 LYS A N 1
ATOM 923 C CA . LYS A 1 113 ? -3.031 -27.908 14.347 1.00 94.62 113 LYS A CA 1
ATOM 924 C C . LYS A 1 113 ? -1.619 -27.340 14.263 1.00 94.62 113 LYS A C 1
ATOM 926 O O . LYS A 1 113 ? -0.659 -28.078 14.438 1.00 94.62 113 LYS A O 1
ATOM 931 N N . GLU A 1 114 ? -1.497 -26.047 13.995 1.00 94.50 114 GLU A N 1
ATOM 932 C CA . GLU A 1 114 ? -0.247 -25.278 14.006 1.00 94.50 114 GLU A CA 1
ATOM 933 C C . GLU A 1 114 ? -0.314 -24.288 15.165 1.00 94.50 114 GLU A C 1
ATOM 935 O O . GLU A 1 114 ? -1.138 -23.374 15.147 1.00 94.50 114 GLU A O 1
ATOM 940 N N . THR A 1 115 ? 0.525 -24.470 16.179 1.00 93.06 115 THR A N 1
ATOM 941 C CA . THR A 1 115 ? 0.575 -23.597 17.356 1.00 93.06 115 THR A CA 1
ATOM 942 C C . THR A 1 115 ? 1.819 -22.725 17.311 1.00 93.06 115 THR A C 1
ATOM 944 O O . THR A 1 115 ? 2.914 -23.227 17.086 1.00 93.06 115 THR A O 1
ATOM 947 N N . HIS A 1 116 ? 1.638 -21.431 17.552 1.00 91.38 116 HIS A N 1
ATOM 948 C CA . HIS A 1 116 ? 2.661 -20.392 17.562 1.00 91.38 116 HIS A CA 1
ATOM 949 C C . HIS A 1 116 ? 2.697 -19.709 18.921 1.00 91.38 116 HIS A C 1
ATOM 951 O O . HIS A 1 116 ? 1.674 -19.191 19.351 1.00 91.38 116 HIS A O 1
ATOM 957 N N . ILE A 1 117 ? 3.855 -19.651 19.572 1.00 89.69 117 ILE A N 1
ATOM 958 C CA . ILE A 1 117 ? 4.055 -18.880 20.807 1.00 89.69 117 ILE A CA 1
ATOM 959 C C . ILE A 1 117 ? 5.199 -17.899 20.566 1.00 89.69 117 ILE A C 1
ATOM 961 O O . ILE A 1 117 ? 6.316 -18.327 20.258 1.00 89.69 117 ILE A O 1
ATOM 965 N N . ARG A 1 118 ? 4.957 -16.589 20.687 1.00 86.75 118 ARG A N 1
ATOM 966 C CA . ARG A 1 118 ? 6.026 -15.597 20.527 1.00 86.75 118 ARG A CA 1
ATOM 967 C C . ARG A 1 118 ? 7.051 -15.723 21.639 1.00 86.75 118 ARG A C 1
ATOM 969 O O . ARG A 1 118 ? 6.724 -15.755 22.818 1.00 86.75 118 ARG A O 1
ATOM 976 N N . MET A 1 119 ? 8.321 -15.726 21.256 1.00 85.25 119 MET A N 1
ATOM 977 C CA . MET A 1 119 ? 9.411 -15.837 22.222 1.00 85.25 119 MET A CA 1
ATOM 978 C C . MET A 1 119 ? 9.747 -14.512 22.918 1.00 85.25 119 MET A C 1
ATOM 980 O O . MET A 1 119 ? 10.395 -14.523 23.962 1.00 85.25 119 MET A O 1
ATOM 984 N N . ASP A 1 120 ? 9.360 -13.371 22.338 1.00 83.00 120 ASP A N 1
ATOM 985 C CA . ASP A 1 120 ? 9.640 -12.042 22.891 1.00 83.00 120 ASP A CA 1
ATOM 986 C C . ASP A 1 120 ? 8.561 -11.528 23.857 1.00 83.00 120 ASP A C 1
ATOM 988 O O . ASP A 1 120 ? 8.778 -10.506 24.509 1.00 83.00 120 ASP A O 1
ATOM 992 N N . ASP A 1 121 ? 7.445 -12.248 23.993 1.00 78.19 121 ASP A N 1
ATOM 993 C CA . ASP A 1 121 ? 6.384 -11.959 24.956 1.00 78.19 121 ASP A CA 1
ATOM 994 C C . ASP A 1 121 ? 6.147 -13.173 25.876 1.00 78.19 121 ASP A C 1
ATOM 996 O O . ASP A 1 121 ? 5.470 -14.125 25.491 1.00 78.19 121 ASP A O 1
ATOM 1000 N N . PRO A 1 122 ? 6.674 -13.151 27.115 1.00 75.12 122 PRO A N 1
ATOM 1001 C CA . PRO A 1 122 ? 6.503 -14.241 28.076 1.00 75.12 122 PRO A CA 1
ATOM 1002 C C . PRO A 1 122 ? 5.047 -14.514 28.477 1.00 75.12 122 PRO A C 1
ATOM 1004 O O . PRO A 1 122 ? 4.774 -15.553 29.074 1.00 75.12 122 PRO A O 1
ATOM 1007 N N . ASN A 1 123 ? 4.132 -13.577 28.209 1.00 78.31 123 ASN A N 1
ATOM 1008 C CA . ASN A 1 123 ? 2.708 -13.716 28.504 1.00 78.31 123 ASN A CA 1
ATOM 1009 C C . ASN A 1 123 ? 1.891 -14.131 27.274 1.00 78.31 123 ASN A C 1
ATOM 1011 O O . ASN A 1 123 ? 0.663 -14.174 27.362 1.00 78.31 123 ASN A O 1
ATOM 1015 N N . ASP A 1 124 ? 2.531 -14.417 26.137 1.00 76.19 124 ASP A N 1
ATOM 1016 C CA . ASP A 1 124 ? 1.815 -14.889 24.960 1.00 76.19 124 ASP A CA 1
ATOM 1017 C C . ASP A 1 124 ? 1.204 -16.269 25.238 1.00 76.19 124 ASP A C 1
ATOM 1019 O O . ASP A 1 124 ? 1.895 -17.256 25.494 1.00 76.19 124 ASP A O 1
ATOM 1023 N N . HIS A 1 125 ? -0.125 -16.333 25.196 1.00 74.88 125 HIS A N 1
ATOM 1024 C CA . HIS A 1 125 ? -0.887 -17.566 25.385 1.00 74.88 125 HIS A CA 1
ATOM 1025 C C . HIS A 1 125 ? -0.827 -18.498 24.168 1.00 74.88 125 HIS A C 1
ATOM 1027 O O . HIS A 1 125 ? -1.354 -19.610 24.218 1.00 74.88 125 HIS A O 1
ATOM 1033 N N . GLY A 1 126 ? -0.185 -18.047 23.092 1.00 79.62 126 GLY A N 1
ATOM 1034 C CA . GLY A 1 126 ? -0.043 -18.773 21.853 1.00 79.62 126 GLY A CA 1
ATOM 1035 C C . GLY A 1 126 ? -1.287 -18.705 20.974 1.00 79.62 126 GLY A C 1
ATOM 1036 O O . GLY A 1 126 ? -2.424 -18.525 21.418 1.00 79.62 126 GLY A O 1
ATOM 1037 N N . GLU A 1 127 ? -1.066 -18.862 19.679 1.00 83.94 127 GLU A N 1
ATOM 1038 C CA . GLU A 1 127 ? -2.095 -18.878 18.651 1.00 83.94 127 GLU A CA 1
ATOM 1039 C C . GLU A 1 127 ? -2.112 -20.250 17.998 1.00 83.94 127 GLU A C 1
ATOM 1041 O O . GLU A 1 127 ? -1.074 -20.740 17.567 1.00 83.94 127 GLU A O 1
ATOM 1046 N N . THR A 1 128 ? -3.283 -20.883 17.937 1.00 89.00 128 THR A N 1
ATOM 1047 C CA . THR A 1 128 ? -3.433 -22.181 17.273 1.00 89.00 128 THR A CA 1
ATOM 1048 C C . THR A 1 128 ? -4.302 -22.031 16.038 1.00 89.00 128 THR A C 1
ATOM 1050 O O . THR A 1 128 ? -5.421 -21.524 16.109 1.00 89.00 128 THR A O 1
ATOM 1053 N N . TYR A 1 129 ? -3.784 -22.490 14.909 1.00 90.25 129 TYR A N 1
ATOM 1054 C CA . TYR A 1 129 ? -4.463 -22.531 13.626 1.00 90.25 129 TYR A CA 1
ATOM 1055 C C . TYR A 1 129 ? -4.823 -23.979 13.316 1.00 90.25 129 TYR A C 1
ATOM 1057 O O . TYR A 1 129 ? -3.955 -24.848 13.326 1.00 90.25 129 TYR A O 1
ATOM 1065 N N . THR A 1 130 ? -6.098 -24.242 13.053 1.00 92.88 130 THR A N 1
ATOM 1066 C CA . THR A 1 130 ? -6.590 -25.581 12.724 1.00 92.88 130 THR A CA 1
ATOM 1067 C C . THR A 1 130 ? -6.831 -25.674 11.226 1.00 92.88 130 THR A C 1
ATOM 1069 O O . THR A 1 130 ? -7.525 -24.842 10.650 1.00 92.88 130 THR A O 1
ATOM 1072 N N . TYR A 1 131 ? -6.262 -26.694 10.600 1.00 93.25 131 TYR A N 1
ATOM 1073 C CA . TYR A 1 131 ? -6.379 -26.987 9.183 1.00 93.25 131 TYR A CA 1
ATOM 1074 C C . TYR A 1 131 ? -7.225 -28.228 8.961 1.00 93.25 131 TYR A C 1
ATOM 1076 O O . TYR A 1 131 ? -6.942 -29.289 9.523 1.00 93.25 131 TYR A O 1
ATOM 1084 N N . THR A 1 132 ? -8.202 -28.118 8.074 1.00 93.69 132 THR A N 1
ATOM 1085 C CA . THR A 1 132 ? -9.007 -29.238 7.579 1.00 93.69 132 THR A CA 1
ATOM 1086 C C . THR A 1 132 ? -8.971 -29.239 6.055 1.00 93.69 132 THR A C 1
ATOM 1088 O O . THR A 1 132 ? -8.898 -28.186 5.422 1.00 93.69 132 THR A O 1
ATOM 1091 N N . VAL A 1 133 ? -8.980 -30.429 5.458 1.00 91.50 133 VAL A N 1
ATOM 1092 C CA . VAL A 1 133 ? -9.019 -30.597 3.999 1.00 91.50 133 VAL A CA 1
ATOM 1093 C C . VAL A 1 133 ? -10.327 -31.272 3.626 1.00 91.50 133 VAL A C 1
ATOM 1095 O O . VAL A 1 133 ? -10.592 -32.377 4.107 1.00 91.50 133 VAL A O 1
ATOM 1098 N N . ASP A 1 134 ? -11.098 -30.610 2.766 1.00 89.31 134 ASP A N 1
ATOM 1099 C CA . ASP A 1 134 ? -12.311 -31.132 2.135 1.00 89.31 134 ASP A CA 1
ATOM 1100 C C . ASP A 1 134 ? -12.179 -31.023 0.607 1.00 89.31 134 ASP A C 1
ATOM 1102 O O . ASP A 1 134 ? -12.115 -29.926 0.043 1.00 89.31 134 ASP A O 1
ATOM 1106 N N . GLY A 1 135 ? -12.065 -32.173 -0.062 1.00 89.56 135 GLY A N 1
ATOM 1107 C CA . GLY A 1 135 ? -11.714 -32.247 -1.482 1.00 89.56 135 GLY A CA 1
ATOM 1108 C C . GLY A 1 135 ? -10.396 -31.525 -1.781 1.00 89.56 135 GLY A C 1
ATOM 1109 O O . GLY A 1 135 ? -9.369 -31.832 -1.181 1.00 89.56 135 GLY A O 1
ATOM 1110 N N . ASP A 1 136 ? -10.449 -30.540 -2.681 1.00 87.44 136 ASP A N 1
ATOM 1111 C CA . ASP A 1 136 ? -9.298 -29.716 -3.081 1.00 87.44 136 ASP A CA 1
ATOM 1112 C C . ASP A 1 136 ? -9.142 -28.438 -2.228 1.00 87.44 136 ASP A C 1
ATOM 1114 O O . ASP A 1 136 ? -8.311 -27.576 -2.524 1.00 87.44 136 ASP A O 1
ATOM 1118 N N . THR A 1 137 ? -9.960 -28.272 -1.181 1.00 87.31 137 THR A N 1
ATOM 1119 C CA . THR A 1 137 ? -9.984 -27.059 -0.352 1.00 87.31 137 THR A CA 1
ATOM 1120 C C . THR A 1 137 ? -9.335 -27.305 1.006 1.00 87.31 137 THR A C 1
ATOM 1122 O O . THR A 1 137 ? -9.798 -28.132 1.788 1.00 87.31 137 THR A O 1
ATOM 1125 N N . LEU A 1 138 ? -8.296 -26.525 1.317 1.00 90.31 138 LEU A N 1
ATOM 1126 C CA . LEU A 1 138 ? -7.725 -26.414 2.660 1.00 90.31 138 LEU A CA 1
ATOM 1127 C C . LEU A 1 138 ? -8.385 -25.240 3.392 1.00 90.31 138 LEU A C 1
ATOM 1129 O O . LEU A 1 138 ? -8.232 -24.088 2.984 1.00 90.31 138 LEU A O 1
ATOM 1133 N N . THR A 1 139 ? -9.078 -25.527 4.488 1.00 90.75 139 THR A N 1
ATOM 1134 C CA . THR A 1 139 ? -9.668 -24.512 5.368 1.00 90.75 139 THR A CA 1
ATOM 1135 C C . THR A 1 139 ? -8.742 -24.272 6.555 1.00 90.75 139 THR A C 1
ATOM 1137 O O . THR A 1 139 ? -8.245 -25.225 7.148 1.00 90.75 139 THR A O 1
ATOM 1140 N N . LEU A 1 140 ? -8.497 -23.001 6.886 1.00 88.75 140 LEU A N 1
ATOM 1141 C CA . LEU A 1 140 ? -7.719 -22.565 8.048 1.00 88.75 140 LEU A CA 1
ATOM 1142 C C . LEU A 1 140 ? -8.659 -21.845 9.016 1.00 88.75 140 LEU A C 1
ATOM 1144 O O . LEU A 1 140 ? -9.208 -20.796 8.683 1.00 88.75 140 LEU A O 1
ATOM 1148 N N . GLU A 1 141 ? -8.790 -22.376 10.227 1.00 86.69 141 GLU A N 1
ATOM 1149 C CA . GLU A 1 141 ? -9.594 -21.801 11.301 1.00 86.69 141 GLU A CA 1
ATOM 1150 C C . GLU A 1 141 ? -8.699 -21.361 12.472 1.00 86.69 141 GLU A C 1
ATOM 1152 O O . GLU A 1 141 ? -8.092 -22.201 13.148 1.00 86.69 141 GLU A O 1
ATOM 1157 N N . PRO A 1 142 ? -8.582 -20.050 12.751 1.00 79.38 142 PRO A N 1
ATOM 1158 C CA . PRO A 1 142 ? -7.868 -19.582 13.928 1.00 79.38 142 PRO A CA 1
ATOM 1159 C C . PRO A 1 142 ? -8.681 -19.899 15.189 1.00 79.38 142 PRO A C 1
ATOM 1161 O O . PRO A 1 142 ? -9.808 -19.438 15.363 1.00 79.38 142 PRO A O 1
ATOM 1164 N N . SER A 1 143 ? -8.092 -20.663 16.102 1.00 67.25 143 SER A N 1
ATOM 1165 C CA . SER A 1 143 ? -8.683 -20.985 17.398 1.00 67.25 143 SER A CA 1
ATOM 1166 C C . SER A 1 143 ? -8.209 -19.967 18.434 1.00 67.25 143 SER A C 1
ATOM 1168 O O . SER A 1 143 ? -7.010 -19.818 18.675 1.00 67.25 143 SER A O 1
ATOM 1170 N N . THR A 1 144 ? -9.139 -19.261 19.080 1.00 49.16 144 THR A N 1
ATOM 1171 C CA . THR A 1 144 ? -8.826 -18.531 20.316 1.00 49.16 144 THR A CA 1
ATOM 1172 C C . THR A 1 144 ? -8.978 -19.498 21.482 1.00 49.16 144 THR A C 1
ATOM 1174 O O . THR A 1 144 ? -10.084 -19.936 21.793 1.00 49.16 144 THR A O 1
ATOM 1177 N N . LEU A 1 145 ? -7.868 -19.852 22.133 1.00 34.31 145 LEU A N 1
ATOM 1178 C CA . LEU A 1 145 ? -7.922 -20.523 23.429 1.00 34.31 145 LEU A CA 1
ATOM 1179 C C . LEU A 1 145 ? -8.545 -19.544 24.431 1.00 34.31 145 LEU A C 1
ATOM 1181 O O . LEU A 1 145 ? -7.886 -18.646 24.946 1.00 34.31 145 LEU A O 1
ATOM 1185 N N . THR A 1 146 ? -9.848 -19.679 24.661 1.00 27.38 146 THR A N 1
ATOM 1186 C CA . THR A 1 146 ? -10.572 -18.949 25.700 1.00 27.38 146 THR A CA 1
ATOM 1187 C C . THR A 1 146 ? -10.611 -19.820 26.946 1.00 27.38 146 THR A C 1
ATOM 1189 O O . THR A 1 146 ? -11.431 -20.724 27.071 1.00 27.38 146 THR A O 1
ATOM 1192 N N . PHE A 1 147 ? -9.715 -19.550 27.895 1.00 25.91 147 PHE A N 1
ATOM 1193 C CA . PHE A 1 147 ? -9.959 -19.958 29.274 1.00 25.91 147 PHE A CA 1
ATOM 1194 C C . PHE A 1 147 ? -10.850 -18.906 29.926 1.00 25.91 147 PHE A C 1
ATOM 1196 O O . PHE A 1 147 ? -10.510 -17.724 29.974 1.00 25.91 147 PHE A O 1
ATOM 1203 N N . SER A 1 148 ? -12.015 -19.339 30.408 1.00 28.58 148 SER A N 1
ATOM 1204 C CA . SER A 1 148 ? -12.867 -18.504 31.241 1.00 28.58 148 SER A CA 1
ATOM 1205 C C . SER A 1 148 ? -12.151 -18.222 32.559 1.00 28.58 148 SER A C 1
ATOM 1207 O O . SER A 1 148 ? -11.913 -19.140 33.345 1.00 28.58 148 SER A O 1
ATOM 1209 N N . THR A 1 149 ? -11.883 -16.955 32.844 1.00 26.39 149 THR A N 1
ATOM 1210 C CA . THR A 1 149 ? -11.858 -16.482 34.226 1.00 26.39 149 THR A CA 1
ATOM 1211 C C . THR A 1 149 ? -13.002 -15.508 34.401 1.00 26.39 149 THR A C 1
ATOM 1213 O O . THR A 1 149 ? -13.055 -14.458 33.759 1.00 26.39 149 THR A O 1
ATOM 1216 N N . ASP A 1 150 ? -13.931 -15.936 35.244 1.00 27.28 150 ASP A N 1
ATOM 1217 C CA . ASP A 1 150 ? -15.039 -15.178 35.789 1.00 27.28 150 ASP A CA 1
ATOM 1218 C C . ASP A 1 150 ? -14.656 -13.739 36.170 1.00 27.28 150 ASP A C 1
ATOM 1220 O O . ASP A 1 150 ? -13.619 -13.479 36.776 1.00 27.28 150 ASP A O 1
ATOM 1224 N N . THR A 1 151 ? -15.564 -12.828 35.820 1.00 32.16 151 THR A N 1
ATOM 1225 C CA . THR A 1 151 ? -15.916 -11.571 36.499 1.00 32.16 151 THR A CA 1
ATOM 1226 C C . THR A 1 151 ? -14.850 -10.888 37.370 1.00 32.16 151 THR A C 1
ATOM 1228 O O . THR A 1 151 ? -14.627 -11.309 38.501 1.00 32.16 151 THR A O 1
ATOM 1231 N N . THR A 1 152 ? -14.351 -9.712 36.953 1.00 27.22 152 THR A N 1
ATOM 1232 C CA . THR A 1 152 ? -14.433 -8.458 37.750 1.00 27.22 152 THR A CA 1
ATOM 1233 C C . THR A 1 152 ? -13.931 -7.204 36.997 1.00 27.22 152 THR A C 1
ATOM 1235 O O . THR A 1 152 ? -12.833 -7.159 36.460 1.00 27.22 152 THR A O 1
ATOM 1238 N N . SER A 1 153 ? -14.809 -6.190 36.963 1.00 33.66 153 SER A N 1
ATOM 1239 C CA . SER A 1 153 ? -14.606 -4.728 36.836 1.00 33.66 153 SER A CA 1
ATOM 1240 C C . SER A 1 153 ? -13.602 -4.126 35.824 1.00 33.66 153 SER A C 1
ATOM 1242 O O . SER A 1 153 ? -12.539 -3.610 36.165 1.00 33.66 153 SER A O 1
ATOM 1244 N N . GLN A 1 154 ? -14.078 -3.886 34.598 1.00 31.75 154 GLN A N 1
ATOM 1245 C CA . GLN A 1 154 ? -13.489 -2.925 33.642 1.00 31.75 154 GLN A CA 1
ATOM 1246 C C . GLN A 1 154 ? -13.795 -1.440 33.985 1.00 31.75 154 GLN A C 1
ATOM 1248 O O . GLN A 1 154 ? -13.874 -0.591 33.097 1.00 31.75 154 GLN A O 1
ATOM 1253 N N . MET A 1 155 ? -13.976 -1.104 35.271 1.00 30.47 155 MET A N 1
ATOM 1254 C CA . MET A 1 155 ? -14.231 0.271 35.742 1.00 30.47 155 MET A CA 1
ATOM 1255 C C . MET A 1 155 ? -13.177 0.835 36.709 1.00 30.47 155 MET A C 1
ATOM 1257 O O . MET A 1 155 ? -13.259 2.020 37.017 1.00 30.47 155 MET A O 1
ATOM 1261 N N . ASP A 1 156 ? -12.151 0.075 37.119 1.00 40.59 156 ASP A N 1
ATOM 1262 C CA . ASP A 1 156 ? -11.223 0.532 38.178 1.00 40.59 156 ASP A CA 1
ATOM 1263 C C . ASP A 1 156 ? -9.803 0.929 37.718 1.00 40.59 156 ASP A C 1
ATOM 1265 O O . ASP A 1 156 ? -9.117 1.699 38.388 1.00 40.59 156 ASP A O 1
ATOM 1269 N N . GLN A 1 157 ? -9.339 0.512 36.534 1.00 39.34 157 GLN A N 1
ATOM 1270 C CA . GLN A 1 157 ? -7.969 0.841 36.089 1.00 39.34 157 GLN A CA 1
ATOM 1271 C C . GLN A 1 157 ? -7.778 2.312 35.681 1.00 39.34 157 GLN A C 1
ATOM 1273 O O . GLN A 1 157 ? -6.687 2.860 35.837 1.00 39.34 157 GLN A O 1
ATOM 1278 N N . ARG A 1 158 ? -8.832 2.990 35.205 1.00 38.50 158 ARG A N 1
ATOM 1279 C CA . ARG A 1 158 ? -8.766 4.426 34.865 1.00 38.50 158 ARG A CA 1
ATOM 1280 C C . ARG A 1 158 ? -8.773 5.318 36.110 1.00 38.50 158 ARG A C 1
ATOM 1282 O O . ARG A 1 158 ? -8.113 6.354 36.102 1.00 38.50 158 ARG A O 1
ATOM 1289 N N . LEU A 1 159 ? -9.459 4.901 37.179 1.00 40.78 159 LEU A N 1
ATOM 1290 C CA . LEU A 1 159 ? -9.450 5.610 38.462 1.00 40.78 159 LEU A CA 1
ATOM 1291 C C . LEU A 1 159 ? -8.114 5.423 39.191 1.00 40.78 159 LEU A C 1
ATOM 1293 O O . LEU A 1 159 ? -7.558 6.400 39.685 1.00 40.78 159 LEU A O 1
ATOM 1297 N N . LEU A 1 160 ? -7.545 4.213 39.174 1.00 41.34 160 LEU A N 1
ATOM 1298 C CA . LEU A 1 160 ? -6.225 3.936 39.752 1.00 41.34 160 LEU A CA 1
ATOM 1299 C C . LEU A 1 160 ? -5.092 4.671 39.020 1.00 41.34 160 LEU A C 1
ATOM 1301 O O . LEU A 1 160 ? -4.225 5.246 39.676 1.00 41.34 160 LEU A O 1
ATOM 1305 N N . ALA A 1 161 ? -5.121 4.737 37.684 1.00 41.19 161 ALA A N 1
ATOM 1306 C CA . ALA A 1 161 ? -4.127 5.489 36.913 1.00 41.19 161 ALA A CA 1
ATOM 1307 C C . ALA A 1 161 ? -4.199 7.005 37.180 1.00 41.19 161 ALA A C 1
ATOM 1309 O O . ALA A 1 161 ? -3.163 7.651 37.338 1.00 41.19 161 ALA A O 1
ATOM 1310 N N . ALA A 1 162 ? -5.407 7.570 37.304 1.00 41.72 162 ALA A N 1
ATOM 1311 C CA . ALA A 1 162 ? -5.594 8.975 37.672 1.00 41.72 162 ALA A CA 1
ATOM 1312 C C . ALA A 1 162 ? -5.140 9.267 39.117 1.00 41.72 162 ALA A C 1
ATOM 1314 O O . ALA A 1 162 ? -4.544 10.313 39.376 1.00 41.72 162 ALA A O 1
ATOM 1315 N N . PHE A 1 163 ? -5.353 8.328 40.045 1.00 43.97 163 PHE A N 1
ATOM 1316 C CA . PHE A 1 163 ? -4.926 8.455 41.442 1.00 43.97 163 PHE A CA 1
ATOM 1317 C C . PHE A 1 163 ? -3.396 8.372 41.595 1.00 43.97 163 PHE A C 1
ATOM 1319 O O . PHE A 1 163 ? -2.802 9.170 42.320 1.00 43.97 163 PHE A O 1
ATOM 1326 N N . PHE A 1 164 ? -2.736 7.475 40.851 1.00 44.72 164 PHE A N 1
ATOM 1327 C CA . PHE A 1 164 ? -1.271 7.385 40.807 1.00 44.72 164 PHE A CA 1
ATOM 1328 C C . PHE A 1 164 ? -0.630 8.604 40.134 1.00 44.72 164 PHE A C 1
ATOM 1330 O O . PHE A 1 164 ? 0.384 9.105 40.619 1.00 44.72 164 PHE A O 1
ATOM 1337 N N . PHE A 1 165 ? -1.237 9.139 39.071 1.00 47.84 165 PHE A N 1
ATOM 1338 C CA . PHE A 1 165 ? -0.750 10.353 38.414 1.00 47.84 165 PHE A CA 1
ATOM 1339 C C . PHE A 1 165 ? -0.848 11.581 39.335 1.00 47.84 165 PHE A C 1
ATOM 1341 O O . PHE A 1 165 ? 0.094 12.368 39.421 1.00 47.84 165 PHE A O 1
ATOM 1348 N N . LEU A 1 166 ? -1.936 11.706 40.105 1.00 42.97 166 LEU A N 1
ATOM 1349 C CA . LEU A 1 166 ? -2.105 12.776 41.094 1.00 42.97 166 LEU A CA 1
ATOM 1350 C C . LEU A 1 166 ? -1.074 12.677 42.238 1.00 42.97 166 LEU A C 1
ATOM 1352 O O . LEU A 1 166 ? -0.519 13.694 42.653 1.00 42.97 166 LEU A O 1
ATOM 1356 N N . LEU A 1 167 ? -0.764 11.462 42.706 1.00 46.38 167 LEU A N 1
ATOM 1357 C CA . LEU A 1 167 ? 0.263 11.214 43.728 1.00 46.38 167 LEU A CA 1
ATOM 1358 C C . LEU A 1 167 ? 1.684 11.536 43.236 1.00 46.38 167 LEU A C 1
ATOM 1360 O O . LEU A 1 167 ? 2.478 12.095 43.993 1.00 46.38 167 LEU A O 1
ATOM 1364 N N . ILE A 1 168 ? 1.995 11.256 41.966 1.00 52.59 168 ILE A N 1
ATOM 1365 C CA . ILE A 1 168 ? 3.289 11.598 41.352 1.00 52.59 168 ILE A CA 1
ATOM 1366 C C . ILE A 1 168 ? 3.434 13.120 41.197 1.00 52.59 168 ILE A C 1
ATOM 1368 O O . ILE A 1 168 ? 4.481 13.672 41.535 1.00 52.59 168 ILE A O 1
ATOM 1372 N N . VAL A 1 169 ? 2.377 13.820 40.769 1.00 52.34 169 VAL A N 1
ATOM 1373 C CA . VAL A 1 169 ? 2.377 15.290 40.655 1.00 52.34 169 VAL A CA 1
ATOM 1374 C C . VAL A 1 169 ? 2.510 15.958 42.031 1.00 52.34 169 VAL A C 1
ATOM 1376 O O . VAL A 1 169 ? 3.287 16.900 42.179 1.00 52.34 169 VAL A O 1
ATOM 1379 N N . LEU A 1 170 ? 1.837 15.442 43.066 1.00 46.28 170 LEU A N 1
ATOM 1380 C CA . LEU A 1 170 ? 1.972 15.937 44.444 1.00 46.28 170 LEU A CA 1
ATOM 1381 C C . LEU A 1 170 ? 3.366 15.658 45.038 1.00 46.28 170 LEU A C 1
ATOM 1383 O O . LEU A 1 170 ? 3.912 16.508 45.743 1.00 46.28 170 LEU A O 1
ATOM 1387 N N . SER A 1 171 ? 3.978 14.516 44.711 1.00 42.50 171 SER A N 1
ATOM 1388 C CA . SER A 1 171 ? 5.348 14.178 45.122 1.00 42.50 171 SER A CA 1
ATOM 1389 C C . SER A 1 171 ? 6.397 15.074 44.445 1.00 42.50 171 SER A C 1
ATOM 1391 O O . SER A 1 171 ? 7.308 15.569 45.108 1.00 42.50 171 SER A O 1
ATOM 1393 N N . LEU A 1 172 ? 6.225 15.385 43.156 1.00 44.94 172 LEU A N 1
ATOM 1394 C CA . LEU A 1 172 ? 7.097 16.311 42.424 1.00 44.94 172 LEU A CA 1
ATOM 1395 C C . LEU A 1 172 ? 6.963 17.758 42.926 1.00 44.94 172 LEU A C 1
ATOM 1397 O O . LEU A 1 172 ? 7.963 18.463 43.045 1.00 44.94 172 LEU A O 1
ATOM 1401 N N . MET A 1 173 ? 5.757 18.187 43.309 1.00 47.56 173 MET A N 1
ATOM 1402 C CA . MET A 1 173 ? 5.533 19.498 43.937 1.00 47.56 173 MET A CA 1
ATOM 1403 C C . MET A 1 173 ? 6.166 19.598 45.337 1.00 47.56 173 MET A C 1
ATOM 1405 O O . MET A 1 173 ? 6.603 20.676 45.740 1.00 47.56 173 MET A O 1
ATOM 1409 N N . SER A 1 174 ? 6.281 18.476 46.057 1.00 46.66 174 SER A N 1
ATOM 1410 C CA . SER A 1 174 ? 6.995 18.395 47.338 1.00 46.66 174 SER A CA 1
ATOM 1411 C C . SER A 1 174 ? 8.519 18.460 47.172 1.00 46.66 174 SER A C 1
ATOM 1413 O O . SER A 1 174 ? 9.182 19.028 48.035 1.00 46.66 174 SER A O 1
ATOM 1415 N N . GLN A 1 175 ? 9.086 17.922 46.086 1.00 44.84 175 GLN A N 1
ATOM 1416 C CA . GLN A 1 175 ? 10.543 17.893 45.878 1.00 44.84 175 GLN A CA 1
ATOM 1417 C C . GLN A 1 175 ? 11.124 19.228 45.382 1.00 44.84 175 GLN A C 1
ATOM 1419 O O . GLN A 1 175 ? 12.281 19.532 45.661 1.00 44.84 175 GLN A O 1
ATOM 1424 N N . PHE A 1 176 ? 10.326 20.080 44.729 1.00 44.00 176 PHE A N 1
ATOM 1425 C CA . PHE A 1 176 ? 10.761 21.425 44.318 1.00 44.00 176 PHE A CA 1
ATOM 1426 C C . PHE A 1 176 ? 10.744 22.472 45.453 1.00 44.00 176 PHE A C 1
ATOM 1428 O O . PHE A 1 176 ? 11.172 23.611 45.252 1.00 44.00 176 PHE A O 1
ATOM 1435 N N . SER A 1 177 ? 10.275 22.116 46.656 1.00 45.31 177 SER A N 1
ATOM 1436 C CA . SER A 1 177 ? 10.192 23.043 47.796 1.00 45.31 177 SER A CA 1
ATOM 1437 C C . SER A 1 177 ? 11.519 23.237 48.547 1.00 45.31 177 SER A C 1
ATOM 1439 O O . SER A 1 177 ? 11.695 24.283 49.183 1.00 45.31 177 SER A O 1
ATOM 1441 N N . ASP A 1 178 ? 12.461 22.296 48.447 1.00 44.03 178 ASP A N 1
ATOM 1442 C CA . ASP A 1 178 ? 13.578 22.206 49.401 1.00 44.03 178 ASP A CA 1
ATOM 1443 C C . ASP A 1 178 ? 14.909 22.807 48.924 1.00 44.03 178 ASP A C 1
ATOM 1445 O O . ASP A 1 178 ? 15.869 22.850 49.691 1.00 44.03 178 ASP A O 1
ATOM 1449 N N . THR A 1 179 ? 14.993 23.356 47.706 1.00 48.88 179 THR A N 1
ATOM 1450 C CA . THR A 1 179 ? 16.280 23.844 47.156 1.00 48.88 179 THR A CA 1
ATOM 1451 C C . THR A 1 179 ? 16.425 25.365 47.048 1.00 48.88 179 THR A C 1
ATOM 1453 O O . THR A 1 179 ? 17.396 25.835 46.466 1.00 48.88 179 THR A O 1
ATOM 1456 N N . TYR A 1 180 ? 15.536 26.174 47.638 1.00 43.78 180 TYR A N 1
ATOM 1457 C CA . TYR A 1 180 ? 15.762 27.628 47.737 1.00 43.78 180 TYR A CA 1
ATOM 1458 C C . TYR A 1 180 ? 15.386 28.191 49.113 1.00 43.78 180 TYR A C 1
ATOM 1460 O O . TYR A 1 180 ? 14.234 28.518 49.416 1.00 43.78 180 TYR A O 1
ATOM 1468 N N . SER A 1 181 ? 16.415 28.343 49.947 1.00 49.41 181 SER A N 1
ATOM 1469 C CA . SER A 1 181 ? 16.364 29.052 51.222 1.00 49.41 181 SER A CA 1
ATOM 1470 C C . SER A 1 181 ? 16.294 30.567 50.992 1.00 49.41 181 SER A C 1
ATOM 1472 O O . SER A 1 181 ? 17.290 31.236 50.739 1.00 49.41 181 SER A O 1
ATOM 1474 N N . SER A 1 182 ? 15.083 31.117 51.025 1.00 55.00 182 SER A N 1
ATOM 1475 C CA . SER A 1 182 ? 14.697 32.227 51.913 1.00 55.00 182 SER A CA 1
ATOM 1476 C C . SER A 1 182 ? 13.289 32.701 51.544 1.00 55.00 182 SER A C 1
ATOM 1478 O O . SER A 1 182 ? 12.935 32.837 50.370 1.00 55.00 182 SER A O 1
ATOM 1480 N N . ARG A 1 183 ? 12.463 32.990 52.558 1.00 53.75 183 ARG A N 1
ATOM 1481 C CA . ARG A 1 183 ? 11.070 33.455 52.389 1.00 53.75 183 ARG A CA 1
ATOM 1482 C C . ARG A 1 183 ? 10.942 34.739 51.550 1.00 53.75 183 ARG A C 1
ATOM 1484 O O . ARG A 1 183 ? 9.871 35.010 51.024 1.00 53.75 183 ARG A O 1
ATOM 1491 N N . ILE A 1 184 ? 12.032 35.486 51.373 1.00 52.53 184 ILE A N 1
ATOM 1492 C CA . ILE A 1 184 ? 12.086 36.731 50.597 1.00 52.53 184 ILE A CA 1
ATOM 1493 C C . ILE A 1 184 ? 12.198 36.448 49.084 1.00 52.53 184 ILE A C 1
ATOM 1495 O O . ILE A 1 184 ? 11.598 37.157 48.280 1.00 52.53 184 ILE A O 1
ATOM 1499 N N . SER A 1 185 ? 12.864 35.360 48.677 1.00 46.22 185 SER A N 1
ATOM 1500 C CA . SER A 1 185 ? 13.023 34.991 47.260 1.00 46.22 185 SER A CA 1
ATOM 1501 C C . SER A 1 185 ? 11.706 34.519 46.615 1.00 46.22 185 SER A C 1
ATOM 1503 O O . SER A 1 185 ? 11.397 34.901 45.486 1.00 46.22 185 SER A O 1
ATOM 1505 N N . LYS A 1 186 ? 10.861 33.792 47.365 1.00 49.28 186 LYS A N 1
ATOM 1506 C CA . LYS A 1 186 ? 9.540 33.320 46.893 1.00 49.28 186 LYS A CA 1
ATOM 1507 C C . LYS A 1 186 ? 8.557 34.470 46.623 1.00 49.28 186 LYS A C 1
ATOM 1509 O O . LYS A 1 186 ? 7.800 34.416 45.658 1.00 49.28 186 LYS A O 1
ATOM 1514 N N . VAL A 1 187 ? 8.606 35.534 47.428 1.00 54.34 187 VAL A N 1
ATOM 1515 C CA . VAL A 1 187 ? 7.745 36.718 47.255 1.00 54.34 187 VAL A CA 1
ATOM 1516 C C . VAL A 1 187 ? 8.207 37.563 46.064 1.00 54.34 187 VAL A C 1
ATOM 1518 O O . VAL A 1 187 ? 7.383 37.986 45.259 1.00 54.34 187 VAL A O 1
ATOM 1521 N N . ILE A 1 188 ? 9.520 37.736 45.878 1.00 53.50 188 ILE A N 1
ATOM 1522 C CA . ILE A 1 188 ? 10.073 38.472 44.728 1.00 53.50 188 ILE A CA 1
ATOM 1523 C C . ILE A 1 188 ? 9.796 37.734 43.408 1.00 53.50 188 ILE A C 1
ATOM 1525 O O . ILE A 1 188 ? 9.484 38.377 42.406 1.00 53.50 188 ILE A O 1
ATOM 1529 N N . MET A 1 189 ? 9.855 36.399 43.397 1.00 51.59 189 MET A N 1
ATOM 1530 C CA . MET A 1 189 ? 9.539 35.602 42.207 1.00 51.59 189 MET A CA 1
ATOM 1531 C C . MET A 1 189 ? 8.051 35.683 41.837 1.00 51.59 189 MET A C 1
ATOM 1533 O O . MET A 1 189 ? 7.741 35.881 40.665 1.00 51.59 189 MET A O 1
ATOM 1537 N N . MET A 1 190 ? 7.137 35.631 42.816 1.00 54.38 190 MET A N 1
ATOM 1538 C CA . MET A 1 190 ? 5.699 35.804 42.560 1.00 54.38 190 MET A CA 1
ATOM 1539 C C . MET A 1 190 ? 5.338 37.225 42.110 1.00 54.38 190 MET A C 1
ATOM 1541 O O . MET A 1 190 ? 4.525 37.384 41.204 1.00 54.38 190 MET A O 1
ATOM 1545 N N . ILE A 1 191 ? 5.979 38.259 42.665 1.00 59.28 191 ILE A N 1
ATOM 1546 C CA . ILE A 1 191 ? 5.761 39.649 42.233 1.00 59.28 191 ILE A CA 1
ATOM 1547 C C . ILE A 1 191 ? 6.285 39.869 40.806 1.00 59.28 191 ILE A C 1
ATOM 1549 O O . ILE A 1 191 ? 5.614 40.508 40.001 1.00 59.28 191 ILE A O 1
ATOM 1553 N N . ARG A 1 192 ? 7.441 39.294 40.444 1.00 48.09 192 ARG A N 1
ATOM 1554 C CA . ARG A 1 192 ? 7.962 39.358 39.066 1.00 48.09 192 ARG A CA 1
ATOM 1555 C C . ARG A 1 192 ? 7.068 38.622 38.067 1.00 48.09 192 ARG A C 1
ATOM 1557 O O . ARG A 1 192 ? 6.887 39.119 36.962 1.00 48.09 192 ARG A O 1
ATOM 1564 N N . PHE A 1 193 ? 6.474 37.496 38.463 1.00 52.12 193 PHE A N 1
ATOM 1565 C CA . PHE A 1 193 ? 5.522 36.760 37.625 1.00 52.12 193 PHE A CA 1
ATOM 1566 C C . PHE A 1 193 ? 4.199 37.518 37.443 1.00 52.12 193 PHE A C 1
ATOM 1568 O O . PHE A 1 193 ? 3.672 37.567 36.336 1.00 52.12 193 PHE A O 1
ATOM 1575 N N . ALA A 1 194 ? 3.697 38.173 38.494 1.00 56.00 194 ALA A N 1
ATOM 1576 C CA . ALA A 1 194 ? 2.495 39.001 38.416 1.00 56.00 194 ALA A CA 1
ATOM 1577 C C . ALA A 1 194 ? 2.710 40.254 37.549 1.00 56.00 194 ALA A C 1
ATOM 1579 O O . ALA A 1 194 ? 1.864 40.583 36.726 1.00 56.00 194 ALA A O 1
ATOM 1580 N N . ILE A 1 195 ? 3.866 40.918 37.667 1.00 54.84 195 ILE A N 1
ATOM 1581 C CA . ILE A 1 195 ? 4.211 42.080 36.831 1.00 54.84 195 ILE A CA 1
ATOM 1582 C C . ILE A 1 195 ? 4.411 41.663 35.366 1.00 54.84 195 ILE A C 1
ATOM 1584 O O . ILE A 1 195 ? 3.952 42.369 34.472 1.00 54.84 195 ILE A O 1
ATOM 1588 N N . ALA A 1 196 ? 5.030 40.506 35.105 1.00 44.78 196 ALA A N 1
ATOM 1589 C CA . ALA A 1 196 ? 5.160 39.966 33.752 1.00 44.78 196 ALA A CA 1
ATOM 1590 C C . ALA A 1 196 ? 3.798 39.598 33.141 1.00 44.78 196 ALA A C 1
ATOM 1592 O O . ALA A 1 196 ? 3.566 39.896 31.976 1.00 44.78 196 ALA A O 1
ATOM 1593 N N . ALA A 1 197 ? 2.877 39.026 33.924 1.00 48.31 197 ALA A N 1
ATOM 1594 C CA . ALA A 1 197 ? 1.519 38.726 33.470 1.00 48.31 197 ALA A CA 1
ATOM 1595 C C . ALA A 1 197 ? 0.707 39.999 33.169 1.00 48.31 197 ALA A C 1
ATOM 1597 O O . ALA A 1 197 ? 0.009 40.044 32.161 1.00 48.31 197 ALA A O 1
ATOM 1598 N N . ILE A 1 198 ? 0.853 41.049 33.989 1.00 51.72 198 ILE A N 1
ATOM 1599 C CA . ILE A 1 198 ? 0.160 42.336 33.804 1.00 51.72 198 ILE A CA 1
ATOM 1600 C C . ILE A 1 198 ? 0.719 43.111 32.596 1.00 51.72 198 ILE A C 1
ATOM 1602 O O . ILE A 1 198 ? -0.049 43.663 31.806 1.00 51.72 198 ILE A O 1
ATOM 1606 N N . LEU A 1 199 ? 2.043 43.120 32.402 1.00 39.12 199 LEU A N 1
ATOM 1607 C CA . LEU A 1 199 ? 2.672 43.732 31.224 1.00 39.12 199 LEU A CA 1
ATOM 1608 C C . LEU A 1 199 ? 2.349 42.961 29.939 1.00 39.12 199 LEU A C 1
ATOM 1610 O O . LEU A 1 199 ? 2.152 43.582 28.899 1.00 39.12 199 LEU A O 1
ATOM 1614 N N . LEU A 1 200 ? 2.230 41.632 30.007 1.00 39.78 200 LEU A N 1
ATOM 1615 C CA . LEU A 1 200 ? 1.826 40.818 28.863 1.00 39.78 200 LEU A CA 1
ATOM 1616 C C . LEU A 1 200 ? 0.368 41.099 28.471 1.00 39.78 200 LEU A C 1
ATOM 1618 O O . LEU A 1 200 ? 0.096 41.250 27.286 1.00 39.78 200 LEU A O 1
ATOM 1622 N N . SER A 1 201 ? -0.547 41.278 29.434 1.00 44.56 201 SER A N 1
ATOM 1623 C CA . SER A 1 201 ? -1.928 41.692 29.137 1.00 44.56 201 SER A CA 1
ATOM 1624 C C . SER A 1 201 ? -2.032 43.103 28.544 1.00 44.56 201 SER A C 1
ATOM 1626 O O . SER A 1 201 ? -2.837 43.311 27.646 1.00 44.56 201 SER A O 1
ATOM 1628 N N . ALA A 1 202 ? -1.184 44.051 28.963 1.00 38.97 202 ALA A N 1
ATOM 1629 C CA . ALA A 1 202 ? -1.192 45.411 28.413 1.00 38.97 202 ALA A CA 1
ATOM 1630 C C . ALA A 1 202 ? -0.649 45.481 26.969 1.00 38.97 202 ALA A C 1
ATOM 1632 O O . ALA A 1 202 ? -1.113 46.295 26.176 1.00 38.97 202 ALA A O 1
ATOM 1633 N N . VAL A 1 203 ? 0.287 44.598 26.596 1.00 36.16 203 VAL A N 1
ATOM 1634 C CA . VAL A 1 203 ? 0.795 44.490 25.214 1.00 36.16 203 VAL A CA 1
ATOM 1635 C C . VAL A 1 203 ? -0.240 43.852 24.269 1.00 36.16 203 VAL A C 1
ATOM 1637 O O . VAL A 1 203 ? -0.243 44.158 23.077 1.00 36.16 203 VAL A O 1
ATOM 1640 N N . PHE A 1 204 ? -1.164 43.028 24.780 1.00 40.72 204 PHE A N 1
ATOM 1641 C CA . PHE A 1 204 ? -2.276 42.485 23.985 1.00 40.72 204 PHE A CA 1
ATOM 1642 C C . PHE A 1 204 ? -3.403 43.499 23.718 1.00 40.72 204 PHE A C 1
ATOM 1644 O O . PHE A 1 204 ? -4.104 43.347 22.717 1.00 40.72 204 PHE A O 1
ATOM 1651 N N . ASP A 1 205 ? -3.532 44.561 24.521 1.00 34.81 205 ASP A N 1
ATOM 1652 C CA . ASP A 1 205 ? -4.536 45.613 24.296 1.00 34.81 205 ASP A CA 1
ATOM 1653 C C . ASP A 1 205 ? -4.106 46.661 23.245 1.00 34.81 205 ASP A C 1
ATOM 1655 O O . ASP A 1 205 ? -4.960 47.308 22.639 1.00 34.81 205 ASP A O 1
ATOM 1659 N N . GLU A 1 206 ? -2.807 46.800 22.940 1.00 35.12 206 GLU A N 1
ATOM 1660 C CA . GLU A 1 206 ? -2.309 47.823 21.996 1.00 35.12 206 GLU A CA 1
ATOM 1661 C C . GLU A 1 206 ? -2.066 47.302 20.559 1.00 35.12 206 GLU A C 1
ATOM 1663 O O . GLU A 1 206 ? -1.956 48.090 19.620 1.00 35.12 206 GLU A O 1
ATOM 1668 N N . VAL A 1 207 ? -2.090 45.980 20.335 1.00 33.34 207 VAL A N 1
ATOM 1669 C CA . VAL A 1 207 ? -2.011 45.372 18.982 1.00 33.34 207 VAL A CA 1
ATOM 1670 C C . VAL A 1 207 ? -3.404 45.054 18.395 1.00 33.34 207 VAL A C 1
ATOM 1672 O O . VAL A 1 207 ? -3.532 44.746 17.212 1.00 33.34 207 VAL A O 1
ATOM 1675 N N . GLY A 1 208 ? -4.478 45.216 19.178 1.00 35.44 208 GLY A N 1
ATOM 1676 C CA . GLY A 1 208 ? -5.869 45.024 18.737 1.00 35.44 208 GLY A CA 1
ATOM 1677 C C . GLY A 1 208 ? -6.512 46.224 18.024 1.00 35.44 208 GLY A C 1
ATOM 1678 O O . GLY A 1 208 ? -7.609 46.106 17.477 1.00 35.44 208 GLY A O 1
ATOM 1679 N N . ALA A 1 209 ? -5.856 47.386 17.984 1.00 37.56 209 ALA A N 1
ATOM 1680 C CA . ALA A 1 209 ? -6.433 48.615 17.441 1.00 37.56 209 ALA A CA 1
ATOM 1681 C C . ALA A 1 209 ? -5.912 48.945 16.031 1.00 37.56 209 ALA A C 1
ATOM 1683 O O . ALA A 1 209 ? -5.207 49.935 15.851 1.00 37.56 209 ALA A O 1
ATOM 1684 N N . LYS A 1 210 ? -6.270 48.125 15.028 1.00 37.47 210 LYS A N 1
ATOM 1685 C CA . LYS A 1 210 ? -6.460 48.525 13.609 1.00 37.47 210 LYS A CA 1
ATOM 1686 C C . LYS A 1 210 ? -6.833 47.324 12.723 1.00 37.47 210 LYS A C 1
ATOM 1688 O O . LYS A 1 210 ? -6.034 46.862 11.921 1.00 37.47 210 LYS A O 1
ATOM 1693 N N . SER A 1 211 ? -8.093 46.896 12.770 1.00 32.38 211 SER A N 1
ATOM 1694 C CA . SER A 1 211 ? -8.836 46.608 11.533 1.00 32.38 211 SER A CA 1
ATOM 1695 C C . SER A 1 211 ? -10.342 46.577 11.793 1.00 32.38 211 SER A C 1
ATOM 1697 O O . SER A 1 211 ? -10.847 45.683 12.460 1.00 32.38 211 SER A O 1
ATOM 1699 N N . ALA A 1 212 ? -11.013 47.578 11.229 1.00 32.69 212 ALA A N 1
ATOM 1700 C CA . ALA A 1 212 ? -12.384 47.571 10.728 1.00 32.69 212 ALA A CA 1
ATOM 1701 C C . ALA A 1 212 ? -13.489 46.931 11.596 1.00 32.69 212 ALA A C 1
ATOM 1703 O O . ALA A 1 212 ? -13.758 45.735 11.568 1.00 32.69 212 ALA A O 1
ATOM 1704 N N . THR A 1 213 ? -14.226 47.825 12.250 1.00 37.66 213 THR A N 1
ATOM 1705 C CA . THR A 1 213 ? -15.656 47.732 12.565 1.00 37.66 213 THR A CA 1
ATOM 1706 C C . THR A 1 213 ? -16.494 47.072 11.460 1.00 37.66 213 THR A C 1
ATOM 1708 O O . THR A 1 213 ? -16.499 47.553 10.327 1.00 37.66 213 THR A O 1
ATOM 1711 N N . SER A 1 214 ? -17.272 46.049 11.824 1.00 32.81 214 SER A N 1
ATOM 1712 C CA . SER A 1 214 ? -18.488 45.615 11.122 1.00 32.81 214 SER A CA 1
ATOM 1713 C C . SER A 1 214 ? -19.361 44.783 12.073 1.00 32.81 214 SER A C 1
ATOM 1715 O O . SER A 1 214 ? -19.126 43.593 12.255 1.00 32.81 214 SER A O 1
ATOM 1717 N N . ASP A 1 215 ? -20.338 45.448 12.689 1.00 33.19 215 ASP A N 1
ATOM 1718 C CA . ASP A 1 215 ? -21.619 44.953 13.213 1.00 33.19 215 ASP A CA 1
ATOM 1719 C C . ASP A 1 215 ? -21.718 43.521 13.772 1.00 33.19 215 ASP A C 1
ATOM 1721 O O . ASP A 1 215 ? -21.918 42.529 13.068 1.00 33.19 215 ASP A O 1
ATOM 1725 N N . THR A 1 216 ? -21.762 43.442 15.103 1.00 35.22 216 THR A N 1
ATOM 1726 C CA . THR A 1 216 ? -22.256 42.305 15.887 1.00 35.22 216 THR A CA 1
ATOM 1727 C C . THR A 1 216 ? -23.778 42.157 15.742 1.00 35.22 216 THR A C 1
ATOM 1729 O O . THR A 1 216 ? -24.545 42.372 16.679 1.00 35.22 216 THR A O 1
ATOM 1732 N N . SER A 1 217 ? -24.245 41.716 14.570 1.00 44.50 217 SER A N 1
ATOM 1733 C CA . SER A 1 217 ? -25.469 40.909 14.533 1.00 44.50 217 SER A CA 1
ATOM 1734 C C . SER A 1 217 ? -25.102 39.525 15.077 1.00 44.50 217 SER A C 1
ATOM 1736 O O . SER A 1 217 ? -24.094 38.935 14.682 1.00 44.50 217 SER A O 1
ATOM 1738 N N . THR A 1 218 ? -25.853 39.016 16.052 1.00 57.50 218 THR A N 1
ATOM 1739 C CA . THR A 1 218 ? -25.574 37.693 16.624 1.00 57.50 218 THR A CA 1
ATOM 1740 C C . THR A 1 218 ? -25.924 36.645 15.570 1.00 57.50 218 THR A C 1
ATOM 1742 O O . THR A 1 218 ? -27.081 36.254 15.458 1.00 57.50 218 THR A O 1
ATOM 1745 N N . LYS A 1 219 ? -24.950 36.231 14.752 1.00 74.06 219 LYS A N 1
ATOM 1746 C CA . LYS A 1 219 ? -25.157 35.246 13.684 1.00 74.06 219 LYS A CA 1
ATOM 1747 C C . LYS A 1 219 ? -25.572 33.906 14.297 1.00 74.06 219 LYS A C 1
ATOM 1749 O O . LYS A 1 219 ? -24.822 33.312 15.072 1.00 74.06 219 LYS A O 1
ATOM 1754 N N . ILE A 1 220 ? -26.776 33.446 13.966 1.00 86.31 220 ILE A N 1
ATOM 1755 C CA . ILE A 1 220 ? -27.330 32.147 14.376 1.00 86.31 220 ILE A CA 1
ATOM 1756 C C . ILE A 1 220 ? -27.152 31.176 13.207 1.00 86.31 220 ILE A C 1
ATOM 1758 O O . ILE A 1 220 ? -27.320 31.573 12.054 1.00 86.31 220 ILE A O 1
ATOM 1762 N N . LEU A 1 221 ? -26.814 29.911 13.481 1.00 87.88 221 LEU A N 1
ATOM 1763 C CA . LEU A 1 221 ? -26.737 28.893 12.437 1.00 87.88 221 LEU A CA 1
ATOM 1764 C C . LEU A 1 221 ? -28.155 28.615 11.911 1.00 87.88 221 LEU A C 1
ATOM 1766 O O . LEU A 1 221 ? -29.021 28.232 12.702 1.00 87.88 221 LEU A O 1
ATOM 1770 N N . PRO A 1 222 ? -28.415 28.780 10.603 1.00 89.88 222 PRO A N 1
ATOM 1771 C CA . PRO A 1 222 ? -29.732 28.505 10.045 1.00 89.88 222 PRO A CA 1
ATOM 1772 C C . PRO A 1 222 ? -30.152 27.046 10.266 1.00 89.88 222 PRO A C 1
ATOM 1774 O O . PRO A 1 222 ? -29.366 26.132 10.017 1.00 89.88 222 PRO A O 1
ATOM 1777 N N . GLU A 1 223 ? -31.410 26.812 10.657 1.00 88.12 223 GLU A N 1
ATOM 1778 C CA . GLU A 1 223 ? -31.905 25.465 11.003 1.00 88.12 223 GLU A CA 1
ATOM 1779 C C . GLU A 1 223 ? -31.793 24.457 9.855 1.00 88.12 223 GLU A C 1
ATOM 1781 O O . GLU A 1 223 ? -31.630 23.269 10.099 1.00 88.12 223 GLU A O 1
ATOM 1786 N N . LYS A 1 224 ? -31.770 24.933 8.604 1.00 87.00 224 LYS A N 1
ATOM 1787 C CA . LYS A 1 224 ? -31.545 24.106 7.407 1.00 87.00 224 LYS A CA 1
ATOM 1788 C C . LYS A 1 224 ? -30.207 23.351 7.396 1.00 87.00 224 LYS A C 1
ATOM 1790 O O . LYS A 1 224 ? -30.049 22.436 6.597 1.00 87.00 224 LYS A O 1
ATOM 1795 N N . PHE A 1 225 ? -29.232 23.761 8.212 1.00 90.38 225 PHE A N 1
ATOM 1796 C CA . PHE A 1 225 ? -27.955 23.060 8.367 1.00 90.38 225 PHE A CA 1
ATOM 1797 C C . PHE A 1 225 ? -27.980 22.011 9.481 1.00 90.38 225 PHE A C 1
ATOM 1799 O O . PHE A 1 225 ? -27.040 21.232 9.575 1.00 90.38 225 PHE A O 1
ATOM 1806 N N . LEU A 1 226 ? -29.026 21.973 10.312 1.00 91.12 226 LEU A N 1
ATOM 1807 C CA . LEU A 1 226 ? -29.189 20.970 11.358 1.00 91.12 226 LEU A CA 1
ATOM 1808 C C . LEU A 1 226 ? -29.777 19.691 10.755 1.00 91.12 226 LEU A C 1
ATOM 1810 O O . LEU A 1 226 ? -30.723 19.744 9.972 1.00 91.12 226 LEU A O 1
ATOM 1814 N N . GLY A 1 227 ? -29.229 18.539 11.128 1.00 91.06 227 GLY A N 1
ATOM 1815 C CA . GLY A 1 227 ? -29.670 17.250 10.605 1.00 91.06 227 GLY A CA 1
ATOM 1816 C C . GLY A 1 227 ? -28.555 16.217 10.508 1.00 91.06 227 GLY A C 1
ATOM 1817 O O . GLY A 1 227 ? -27.427 16.441 10.947 1.00 91.06 227 GLY A O 1
ATOM 1818 N N . ILE A 1 228 ? -28.906 15.066 9.933 1.00 90.88 228 ILE A N 1
ATOM 1819 C CA . ILE A 1 228 ? -28.005 13.945 9.656 1.00 90.88 228 ILE A CA 1
ATOM 1820 C C . ILE A 1 228 ? -27.909 13.806 8.139 1.00 90.88 228 ILE A C 1
ATOM 1822 O O . ILE A 1 228 ? -28.913 13.574 7.470 1.00 90.88 228 ILE A O 1
ATOM 1826 N N . PHE A 1 229 ? -26.702 13.921 7.602 1.00 90.31 229 PHE A N 1
ATOM 1827 C CA . PHE A 1 229 ? -26.432 13.932 6.170 1.00 90.31 229 PHE A CA 1
ATOM 1828 C C . PHE A 1 229 ? -25.478 12.794 5.831 1.00 90.31 229 PHE A C 1
ATOM 1830 O O . PHE A 1 229 ? -24.308 12.817 6.214 1.00 90.31 229 PHE A O 1
ATOM 1837 N N . LYS A 1 230 ? -25.986 11.777 5.132 1.00 86.56 230 LYS A N 1
ATOM 1838 C CA . LYS A 1 230 ? -25.180 10.658 4.631 1.00 86.56 230 LYS A CA 1
ATOM 1839 C C . LYS A 1 230 ? -24.610 11.019 3.264 1.00 86.56 230 LYS A C 1
ATOM 1841 O O . LYS A 1 230 ? -25.318 11.600 2.445 1.00 86.56 230 LYS A O 1
ATOM 1846 N N . LEU A 1 231 ? -23.347 10.676 3.024 1.00 83.50 231 LEU A N 1
ATOM 1847 C CA . LEU A 1 231 ? -22.740 10.835 1.707 1.00 83.50 231 LEU A CA 1
ATOM 1848 C C . LEU A 1 231 ? -23.445 9.915 0.700 1.00 83.50 231 LEU A C 1
ATOM 1850 O O . LEU A 1 231 ? -23.380 8.697 0.826 1.00 83.50 231 LEU A O 1
ATOM 1854 N N . GLU A 1 232 ? -24.129 10.507 -0.276 1.00 82.31 232 GLU A N 1
ATOM 1855 C CA . GLU A 1 232 ? -24.835 9.775 -1.338 1.00 82.31 232 GLU A CA 1
ATOM 1856 C C . GLU A 1 232 ? -24.036 9.747 -2.645 1.00 82.31 232 GLU A C 1
ATOM 1858 O O . GLU A 1 232 ? -23.975 8.721 -3.315 1.00 82.31 232 GLU A O 1
ATOM 1863 N N . ARG A 1 233 ? -23.404 10.871 -3.000 1.00 82.56 233 ARG A N 1
ATOM 1864 C CA . ARG A 1 233 ? -22.572 11.011 -4.197 1.00 82.56 233 ARG A CA 1
ATOM 1865 C C . ARG A 1 233 ? -21.438 12.003 -3.969 1.00 82.56 233 ARG A C 1
ATOM 1867 O O . ARG A 1 233 ? -21.566 12.912 -3.148 1.00 82.56 233 ARG A O 1
ATOM 1874 N N . ASP A 1 234 ? -20.362 11.837 -4.725 1.00 84.75 234 ASP A N 1
ATOM 1875 C CA . ASP A 1 234 ? -19.228 12.752 -4.784 1.00 84.75 234 ASP A CA 1
ATOM 1876 C C . ASP A 1 234 ? -18.947 13.182 -6.229 1.00 84.75 234 ASP A C 1
ATOM 1878 O O . ASP A 1 234 ? -19.155 12.421 -7.172 1.00 84.75 234 ASP A O 1
ATOM 1882 N N . GLU A 1 235 ? -18.477 14.416 -6.402 1.00 82.38 235 GLU A N 1
ATOM 1883 C CA . GLU A 1 235 ? -18.054 14.959 -7.692 1.00 82.38 235 GLU A CA 1
ATOM 1884 C C . GLU A 1 235 ? -16.608 15.435 -7.571 1.00 82.38 235 GLU A C 1
ATOM 1886 O O . GLU A 1 235 ? -16.259 16.149 -6.630 1.00 82.38 235 GLU A O 1
ATOM 1891 N N . ASN A 1 236 ? -15.746 15.029 -8.508 1.00 81.88 236 ASN A N 1
ATOM 1892 C CA . ASN A 1 236 ? -14.318 15.374 -8.534 1.00 81.88 236 ASN A CA 1
ATOM 1893 C C . ASN A 1 236 ? -13.521 15.010 -7.263 1.00 81.88 236 ASN A C 1
ATOM 1895 O O . ASN A 1 236 ? -12.371 15.425 -7.133 1.00 81.88 236 ASN A O 1
ATOM 1899 N N . PHE A 1 237 ? -14.074 14.216 -6.341 1.00 79.94 237 PHE A N 1
ATOM 1900 C CA . PHE A 1 237 ? -13.395 13.868 -5.091 1.00 79.94 237 PHE A CA 1
ATOM 1901 C C . PHE A 1 237 ? -12.177 12.974 -5.335 1.00 79.94 237 PHE A C 1
ATOM 1903 O O . PHE A 1 237 ? -11.141 13.155 -4.702 1.00 79.94 237 PHE A O 1
ATOM 1910 N N . ASP A 1 238 ? -12.260 12.066 -6.309 1.00 76.56 238 ASP A N 1
ATOM 1911 C CA . ASP A 1 238 ? -11.128 11.231 -6.722 1.00 76.56 238 ASP A CA 1
ATOM 1912 C C . ASP A 1 238 ? -9.966 12.071 -7.276 1.00 76.56 238 ASP A C 1
ATOM 1914 O O . ASP A 1 238 ? -8.841 11.969 -6.786 1.00 76.56 238 ASP A O 1
ATOM 1918 N N . ASN A 1 239 ? -10.274 12.977 -8.213 1.00 77.81 239 ASN A N 1
ATOM 1919 C CA . ASN A 1 239 ? -9.325 13.929 -8.803 1.00 77.81 239 ASN A CA 1
ATOM 1920 C C . ASN A 1 239 ? -8.727 14.859 -7.739 1.00 77.81 239 ASN A C 1
ATOM 1922 O O . ASN A 1 239 ? -7.547 15.195 -7.778 1.00 77.81 239 ASN A O 1
ATOM 1926 N N . TYR A 1 240 ? -9.534 15.269 -6.760 1.00 74.75 240 TYR A N 1
ATOM 1927 C CA . TYR A 1 240 ? -9.075 16.067 -5.630 1.00 74.75 240 TYR A CA 1
ATOM 1928 C C . TYR A 1 240 ? -8.064 15.302 -4.766 1.00 74.75 240 TYR A C 1
ATOM 1930 O O . TYR A 1 240 ? -7.008 15.838 -4.425 1.00 74.75 240 TYR A O 1
ATOM 1938 N N . LEU A 1 241 ? -8.365 14.049 -4.412 1.00 72.56 241 LEU A N 1
ATOM 1939 C CA . LEU A 1 241 ? -7.446 13.228 -3.630 1.00 72.56 241 LEU A CA 1
ATOM 1940 C C . LEU A 1 241 ? -6.151 12.969 -4.418 1.00 72.56 241 LEU A C 1
ATOM 1942 O O . LEU A 1 241 ? -5.069 13.007 -3.840 1.00 72.56 241 LEU A O 1
ATOM 1946 N N . GLU A 1 242 ? -6.245 12.784 -5.735 1.00 75.38 242 GLU A N 1
ATOM 1947 C CA . GLU A 1 242 ? -5.087 12.664 -6.626 1.00 75.38 242 GLU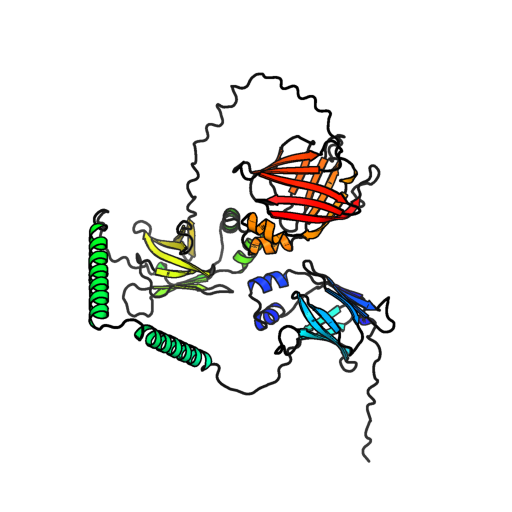 A CA 1
ATOM 1948 C C . GLU A 1 242 ? -4.213 13.914 -6.599 1.00 75.38 242 GLU A C 1
ATOM 1950 O O . GLU A 1 242 ? -3.020 13.817 -6.329 1.00 75.38 242 GLU A O 1
ATOM 1955 N N . ALA A 1 243 ? -4.812 15.092 -6.780 1.00 68.56 243 ALA A N 1
ATOM 1956 C CA . ALA A 1 243 ? -4.107 16.370 -6.749 1.00 68.56 243 ALA A CA 1
ATOM 1957 C C . ALA A 1 243 ? -3.464 16.665 -5.382 1.00 68.56 243 ALA A C 1
ATOM 1959 O O . ALA A 1 243 ? -2.428 17.320 -5.303 1.00 68.56 243 ALA A O 1
ATOM 1960 N N . LYS A 1 244 ? -4.044 16.152 -4.289 1.00 62.34 244 LYS A N 1
ATOM 1961 C CA . LYS A 1 244 ? -3.455 16.197 -2.938 1.00 62.34 244 LYS A CA 1
ATOM 1962 C C . LYS A 1 244 ? -2.335 15.164 -2.719 1.00 62.34 244 LYS A C 1
ATOM 1964 O O . LYS A 1 244 ? -1.779 15.104 -1.622 1.00 62.34 244 LYS A O 1
ATOM 1969 N N . GLY A 1 245 ? -2.005 14.355 -3.725 1.00 57.66 245 GLY A N 1
ATOM 1970 C CA . GLY A 1 245 ? -0.948 13.344 -3.674 1.00 57.66 245 GLY A CA 1
ATOM 1971 C C . GLY A 1 245 ? -1.370 12.024 -3.022 1.00 57.66 245 GLY A C 1
ATOM 1972 O O . GLY A 1 245 ? -0.512 11.208 -2.671 1.00 57.66 245 GLY A O 1
ATOM 1973 N N . TYR A 1 246 ? -2.673 11.777 -2.831 1.00 53.06 246 TYR A N 1
ATOM 1974 C CA . TYR A 1 246 ? -3.147 10.469 -2.380 1.00 53.06 246 TYR A CA 1
ATOM 1975 C C . TYR A 1 246 ? -3.069 9.467 -3.537 1.00 53.06 246 TYR A C 1
ATOM 1977 O O . TYR A 1 246 ? -3.758 9.577 -4.553 1.00 53.06 246 TYR A O 1
ATOM 1985 N N . GLY A 1 247 ? -2.250 8.428 -3.362 1.00 49.91 247 GLY A N 1
ATOM 1986 C CA . GLY A 1 247 ? -2.161 7.334 -4.328 1.00 49.91 247 GLY A CA 1
ATOM 1987 C C . GLY A 1 247 ? -3.515 6.647 -4.545 1.00 49.91 247 GLY A C 1
ATOM 1988 O O . GLY A 1 247 ? -4.320 6.563 -3.619 1.00 49.91 247 GLY A O 1
ATOM 1989 N N . TRP A 1 248 ? -3.749 6.119 -5.751 1.00 58.62 248 TRP A N 1
ATOM 1990 C CA . TRP A 1 248 ? -5.015 5.492 -6.175 1.00 58.62 248 TRP A CA 1
ATOM 1991 C C . TRP A 1 248 ? -5.645 4.558 -5.128 1.00 58.62 248 TRP A C 1
ATOM 1993 O O . TRP A 1 248 ? -6.825 4.685 -4.818 1.00 58.62 248 TRP A O 1
ATOM 2003 N N . PHE A 1 249 ? -4.851 3.691 -4.496 1.00 46.06 249 PHE A N 1
ATOM 2004 C CA . PHE A 1 249 ? -5.341 2.785 -3.454 1.00 46.06 249 PHE A CA 1
ATOM 2005 C C . PHE A 1 249 ? -5.889 3.517 -2.215 1.00 46.06 249 PHE A C 1
ATOM 2007 O O . PHE A 1 249 ? -6.950 3.171 -1.700 1.00 46.06 249 PHE A O 1
ATOM 2014 N N . MET A 1 250 ? -5.208 4.577 -1.764 1.00 53.03 250 MET A N 1
ATOM 2015 C CA . MET A 1 250 ? -5.704 5.415 -0.668 1.00 53.03 250 MET A CA 1
ATOM 2016 C C . MET A 1 250 ? -6.980 6.148 -1.060 1.00 53.03 250 MET A C 1
ATOM 2018 O O . MET A 1 250 ? -7.867 6.287 -0.223 1.00 53.03 250 MET A O 1
ATOM 2022 N N . ARG A 1 251 ? -7.106 6.556 -2.327 1.00 72.56 251 ARG A N 1
ATOM 2023 C CA . ARG A 1 251 ? -8.351 7.132 -2.845 1.00 72.56 251 ARG A CA 1
ATOM 2024 C C . ARG A 1 251 ? -9.503 6.140 -2.738 1.00 72.56 251 ARG A C 1
ATOM 2026 O O . ARG A 1 251 ? -10.542 6.497 -2.192 1.00 72.56 251 ARG A O 1
ATOM 2033 N N . GLN A 1 252 ? -9.297 4.886 -3.151 1.00 66.31 252 GLN A N 1
ATOM 2034 C CA . GLN A 1 252 ? -10.324 3.845 -3.031 1.00 66.31 252 GLN A CA 1
ATOM 2035 C C . GLN A 1 252 ? -10.710 3.589 -1.568 1.00 66.31 252 GLN A C 1
ATOM 2037 O O . GLN A 1 252 ? -11.893 3.564 -1.241 1.00 66.31 252 GLN A O 1
ATOM 2042 N N . LEU A 1 253 ? -9.733 3.489 -0.659 1.00 60.72 253 LEU A N 1
ATOM 2043 C CA . LEU A 1 253 ? -10.013 3.311 0.770 1.00 60.72 253 LEU A CA 1
ATOM 2044 C C . LEU A 1 253 ? -10.785 4.486 1.389 1.00 60.72 253 LEU A C 1
ATOM 2046 O O . LEU A 1 253 ? -11.674 4.263 2.209 1.00 60.72 253 LEU A O 1
ATOM 2050 N N . ILE A 1 254 ? -10.460 5.725 1.013 1.00 65.88 254 ILE A N 1
ATOM 2051 C CA . ILE A 1 254 ? -11.153 6.925 1.505 1.00 65.88 254 ILE A CA 1
ATOM 2052 C C . ILE A 1 254 ? -12.595 6.965 0.977 1.00 65.88 254 ILE A C 1
ATOM 2054 O O . ILE A 1 254 ? -13.505 7.286 1.738 1.00 65.88 254 ILE A O 1
ATOM 2058 N N . LYS A 1 255 ? -12.821 6.583 -0.286 1.00 69.75 255 LYS A N 1
ATOM 2059 C CA . LYS A 1 255 ? -14.165 6.508 -0.885 1.00 69.75 255 LYS A CA 1
ATOM 2060 C C . LYS A 1 255 ? -15.033 5.430 -0.235 1.00 69.75 255 LYS A C 1
ATOM 2062 O O . LYS A 1 255 ? -16.204 5.672 0.033 1.00 69.75 255 LYS A O 1
ATOM 2067 N N . LEU A 1 256 ? -14.451 4.277 0.103 1.00 63.31 256 LEU A N 1
ATOM 2068 C CA . LEU A 1 256 ? -15.156 3.194 0.800 1.00 63.31 256 LEU A CA 1
ATOM 2069 C C . LEU A 1 256 ? -15.550 3.547 2.243 1.00 63.31 256 LEU A C 1
ATOM 2071 O O . LEU A 1 256 ? -16.493 2.970 2.777 1.00 63.31 256 LEU A O 1
ATOM 2075 N N . ALA A 1 257 ? -14.849 4.484 2.888 1.00 60.19 257 ALA A N 1
ATOM 2076 C CA . ALA A 1 257 ? -15.062 4.816 4.297 1.00 60.19 257 ALA A CA 1
ATOM 2077 C C . ALA A 1 257 ? -16.302 5.694 4.576 1.00 60.19 257 ALA A C 1
ATOM 2079 O O . ALA A 1 257 ? -16.553 5.957 5.752 1.00 60.19 257 ALA A O 1
ATOM 2080 N N . SER A 1 258 ? -17.033 6.132 3.532 1.00 65.88 258 SER A N 1
ATOM 2081 C CA . SER A 1 258 ? -18.313 6.878 3.533 1.00 65.88 258 SER A CA 1
ATOM 2082 C C . SER A 1 258 ? -18.602 7.714 4.794 1.00 65.88 258 SER A C 1
ATOM 2084 O O . SER A 1 258 ? -18.974 7.189 5.843 1.00 65.88 258 SER A O 1
ATOM 2086 N N . VAL A 1 259 ? -18.534 9.044 4.687 1.00 81.19 259 VAL A N 1
ATOM 2087 C CA . VAL A 1 259 ? -18.722 9.950 5.835 1.00 81.19 259 VAL A CA 1
ATOM 2088 C C . VAL A 1 259 ? -20.191 10.350 6.002 1.00 81.19 259 VAL A C 1
ATOM 2090 O O . VAL A 1 259 ? -20.834 10.801 5.059 1.00 81.19 259 VAL A O 1
ATOM 2093 N N . THR A 1 260 ? -20.722 10.247 7.220 1.00 85.06 260 THR A N 1
ATOM 2094 C CA . THR A 1 260 ? -22.014 10.832 7.610 1.00 85.06 260 THR A CA 1
ATOM 2095 C C . THR A 1 260 ? -21.771 12.034 8.514 1.00 85.06 260 THR A C 1
ATOM 2097 O O . THR A 1 260 ? -21.062 11.920 9.508 1.00 85.06 260 THR A O 1
ATOM 2100 N N . LYS A 1 261 ? -22.359 13.186 8.195 1.00 90.00 261 LYS A N 1
ATOM 2101 C CA . LYS A 1 261 ? -22.248 14.405 9.005 1.00 90.00 261 LYS A CA 1
ATOM 2102 C C . LYS A 1 261 ? -23.497 14.634 9.826 1.00 90.00 261 LYS A C 1
ATOM 2104 O O . LYS A 1 261 ? -24.600 14.541 9.300 1.00 90.00 261 LYS A O 1
ATOM 2109 N N . VAL A 1 262 ? -23.324 14.978 11.094 1.00 91.25 262 VAL A N 1
ATOM 2110 C CA . VAL A 1 262 ? -24.428 15.322 11.989 1.00 91.25 262 VAL A CA 1
ATOM 2111 C C . VAL A 1 262 ? -24.195 16.716 12.532 1.00 91.25 262 VAL A C 1
ATOM 2113 O O . VAL A 1 262 ? -23.160 16.967 13.132 1.00 91.25 262 VAL A O 1
ATOM 2116 N N . PHE A 1 263 ? -25.161 17.605 12.348 1.00 91.88 263 PHE A N 1
ATOM 2117 C CA . PHE A 1 263 ? -25.171 18.940 12.940 1.00 91.88 263 PHE A CA 1
ATOM 2118 C C . PHE A 1 263 ? -26.374 19.054 13.871 1.00 91.88 263 PHE A C 1
ATOM 2120 O O . PHE A 1 263 ? -27.508 18.796 13.459 1.00 91.88 263 PHE A O 1
ATOM 2127 N N . ARG A 1 264 ? -26.153 19.453 15.125 1.00 92.25 264 ARG A N 1
ATOM 2128 C CA . ARG A 1 264 ? -27.227 19.621 16.117 1.00 92.25 264 ARG A CA 1
ATOM 2129 C C . ARG A 1 264 ? -26.952 20.783 17.065 1.00 92.25 264 ARG A C 1
ATOM 2131 O O . ARG A 1 264 ? -25.824 21.250 17.177 1.00 92.25 264 ARG A O 1
ATOM 2138 N N . LYS A 1 265 ? -27.993 21.257 17.752 1.00 91.06 265 LYS A N 1
ATOM 2139 C CA . LYS A 1 265 ? -27.843 22.214 18.861 1.00 91.06 265 LYS A CA 1
ATOM 2140 C C . LYS A 1 265 ? -27.115 21.506 20.015 1.00 91.06 265 LYS A C 1
ATOM 2142 O O . LYS A 1 265 ? -27.421 20.348 20.296 1.00 91.06 265 LYS A O 1
ATOM 2147 N N . ALA A 1 266 ? -26.152 22.179 20.640 1.00 87.81 266 ALA A N 1
ATOM 2148 C CA . ALA A 1 266 ? -25.382 21.609 21.742 1.00 87.81 266 ALA A CA 1
ATOM 2149 C C . ALA A 1 266 ? -26.245 21.478 23.005 1.00 87.81 266 ALA A C 1
ATOM 2151 O O . ALA A 1 266 ? -27.096 22.323 23.290 1.00 87.81 266 ALA A O 1
ATOM 2152 N N . ASN A 1 267 ? -25.975 20.453 23.815 1.00 81.62 267 ASN A N 1
ATOM 2153 C CA . ASN A 1 267 ? -26.685 20.213 25.080 1.00 81.62 267 ASN A CA 1
ATOM 2154 C C . ASN A 1 267 ? -26.189 21.091 26.248 1.00 81.62 267 ASN A C 1
ATOM 2156 O O . ASN A 1 267 ? -26.641 20.928 27.380 1.00 81.62 267 ASN A O 1
ATOM 2160 N N . SER A 1 268 ? -25.270 22.029 25.999 1.00 78.81 268 SER A N 1
ATOM 2161 C CA . SER A 1 268 ? -24.578 22.831 27.020 1.00 78.81 268 SER A CA 1
ATOM 2162 C C . SER A 1 268 ? -25.441 23.907 27.696 1.00 78.81 268 SER A C 1
ATOM 2164 O O . SER A 1 268 ? -24.934 24.646 28.537 1.00 78.81 268 SER A O 1
ATOM 2166 N N . GLN A 1 269 ? -26.727 24.022 27.332 1.00 73.75 269 GLN A N 1
ATOM 2167 C CA . GLN A 1 269 ? -27.683 25.051 27.785 1.00 73.75 269 GLN A CA 1
ATOM 2168 C C . GLN A 1 269 ? -27.279 26.504 27.461 1.00 73.75 269 GLN A C 1
ATOM 2170 O O . GLN A 1 269 ? -28.025 27.438 27.757 1.00 73.75 269 GLN A O 1
ATOM 2175 N N . LYS A 1 270 ? -26.132 26.718 26.808 1.00 80.81 270 LYS A N 1
ATOM 2176 C CA . LYS A 1 270 ? -25.683 28.029 26.338 1.00 80.81 270 LYS A CA 1
ATOM 2177 C C . LYS A 1 270 ? -26.369 28.366 25.008 1.00 80.81 270 LYS A C 1
ATOM 2179 O O . LYS A 1 270 ? -26.449 27.508 24.126 1.00 80.81 270 LYS A O 1
ATOM 2184 N N . PRO A 1 271 ? -26.833 29.612 24.807 1.00 83.75 271 PRO A N 1
ATOM 2185 C CA . PRO A 1 271 ? -27.440 30.004 23.543 1.00 83.75 271 PRO A CA 1
ATOM 2186 C C . PRO A 1 271 ? -26.418 29.966 22.396 1.00 83.75 271 PRO A C 1
ATOM 2188 O O . PRO A 1 271 ? -25.241 30.297 22.573 1.00 83.75 271 PRO A O 1
ATOM 2191 N N . ASN A 1 272 ? -26.895 29.619 21.197 1.00 87.00 272 ASN A N 1
ATOM 2192 C CA . ASN A 1 272 ? -26.125 29.623 19.945 1.00 87.00 272 ASN A CA 1
ATOM 2193 C C . ASN A 1 272 ? -24.883 28.717 19.963 1.00 87.00 272 ASN A C 1
ATOM 2195 O O . ASN A 1 272 ? -23.843 29.088 19.420 1.00 87.00 272 ASN A O 1
ATOM 2199 N N . ARG A 1 273 ? -24.990 27.547 20.597 1.00 90.88 273 ARG A N 1
ATOM 2200 C CA . ARG A 1 273 ? -23.956 26.510 20.602 1.00 90.88 273 ARG A CA 1
ATOM 2201 C C . ARG A 1 273 ? -24.405 25.275 19.835 1.00 90.88 273 ARG A C 1
ATOM 2203 O O . ARG A 1 273 ? -25.583 24.909 19.877 1.00 90.88 273 ARG A O 1
ATOM 2210 N N . TYR A 1 274 ? -23.468 24.646 19.138 1.00 92.31 274 TYR A N 1
ATOM 2211 C CA . TYR A 1 274 ? -23.732 23.535 18.230 1.00 92.31 274 TYR A CA 1
ATOM 2212 C C . TYR A 1 274 ? -22.710 22.417 18.424 1.00 92.31 274 TYR A C 1
ATOM 2214 O O . TYR A 1 274 ? -21.580 22.665 18.839 1.00 92.31 274 TYR A O 1
ATOM 2222 N N . ASP A 1 275 ? -23.127 21.199 18.091 1.00 91.00 275 ASP A N 1
ATOM 2223 C CA . ASP A 1 275 ? -22.252 20.042 17.960 1.00 91.00 275 ASP A CA 1
ATOM 2224 C C . ASP A 1 275 ? -22.217 19.612 16.493 1.00 91.00 275 ASP A C 1
ATOM 2226 O O . ASP A 1 275 ? -23.242 19.626 15.799 1.00 91.00 275 ASP A O 1
ATOM 2230 N N . MET A 1 276 ? -21.038 19.204 16.032 1.00 90.44 276 MET A N 1
ATOM 2231 C CA . MET A 1 276 ? -20.836 18.609 14.718 1.00 90.44 276 MET A CA 1
ATOM 2232 C C . MET A 1 276 ? -20.110 17.274 14.861 1.00 90.44 276 MET A C 1
ATOM 2234 O O . MET A 1 276 ? -19.040 17.208 15.460 1.00 90.44 276 MET A O 1
ATOM 2238 N N . GLU A 1 277 ? -20.693 16.208 14.321 1.00 89.62 277 GLU A N 1
ATOM 2239 C CA . GLU A 1 277 ? -20.067 14.889 14.275 1.00 89.62 277 GLU A CA 1
ATOM 2240 C C . GLU A 1 277 ? -19.762 14.493 12.834 1.00 89.62 277 GLU A C 1
ATOM 2242 O O . GLU A 1 277 ? -20.598 14.653 11.941 1.00 89.62 277 GLU A O 1
ATOM 2247 N N . ASN A 1 278 ? -18.587 13.907 12.617 1.00 83.62 278 ASN A N 1
ATOM 2248 C CA . ASN A 1 278 ? -18.324 13.110 11.426 1.00 83.62 278 ASN A CA 1
ATOM 2249 C C . ASN A 1 278 ? -18.330 11.650 11.843 1.00 83.62 278 ASN A C 1
ATOM 2251 O O . ASN A 1 278 ? -17.429 11.213 12.553 1.00 83.62 278 ASN A O 1
ATOM 2255 N N . LEU A 1 279 ? -19.332 10.904 11.399 1.00 80.31 279 LEU A N 1
ATOM 2256 C CA . LEU A 1 279 ? -19.427 9.469 11.596 1.00 80.31 279 LEU A CA 1
ATOM 2257 C C . LEU A 1 279 ? -18.810 8.767 10.390 1.00 80.31 279 LEU A C 1
ATOM 2259 O O . LEU A 1 279 ? -19.180 9.041 9.247 1.00 80.31 279 LEU A O 1
ATOM 2263 N N . THR A 1 280 ? -17.874 7.861 10.636 1.00 71.38 280 THR A N 1
ATOM 2264 C CA . THR A 1 280 ? -17.254 7.041 9.586 1.00 71.38 280 THR A CA 1
ATOM 2265 C C . THR A 1 280 ? -17.229 5.588 10.031 1.00 71.38 280 THR A C 1
ATOM 2267 O O . THR A 1 280 ? -17.428 5.286 11.206 1.00 71.38 280 THR A O 1
ATOM 2270 N N . SER A 1 281 ? -16.917 4.667 9.120 1.00 59.59 281 SER A N 1
ATOM 2271 C CA . SER A 1 281 ? -16.773 3.244 9.459 1.00 59.59 281 SER A CA 1
ATOM 2272 C C . SER A 1 281 ? -15.625 2.942 10.438 1.00 59.59 281 SER A C 1
ATOM 2274 O O . SER A 1 281 ? -15.462 1.796 10.849 1.00 59.59 281 SER A O 1
ATOM 2276 N N . LYS A 1 282 ? -14.779 3.931 10.767 1.00 51.00 282 LYS A N 1
ATOM 2277 C CA . LYS A 1 282 ? -13.519 3.728 11.496 1.00 51.00 282 LYS A CA 1
ATOM 2278 C C . LYS A 1 282 ? -13.341 4.651 12.700 1.00 51.00 282 LYS A C 1
ATOM 2280 O O . LYS A 1 282 ? -12.931 4.189 13.761 1.00 51.00 282 LYS A O 1
ATOM 2285 N N . LYS A 1 283 ? -13.562 5.954 12.528 1.00 57.91 283 LYS A N 1
ATOM 2286 C CA . LYS A 1 283 ? -13.333 6.968 13.562 1.00 57.91 283 LYS A CA 1
ATOM 2287 C C . LYS A 1 283 ? -14.393 8.045 13.466 1.00 57.91 283 LYS A C 1
ATOM 2289 O O . LYS A 1 283 ? -14.527 8.693 12.427 1.00 57.91 283 LYS A O 1
ATOM 2294 N N . ASN A 1 284 ? -15.091 8.249 14.572 1.00 77.94 284 ASN A N 1
ATOM 2295 C CA . ASN A 1 284 ? -16.007 9.362 14.696 1.00 77.94 284 ASN A CA 1
ATOM 2296 C C . ASN A 1 284 ? -15.249 10.551 15.271 1.00 77.94 284 ASN A C 1
ATOM 2298 O O . ASN A 1 284 ? -14.485 10.389 16.224 1.00 77.94 284 ASN A O 1
ATOM 2302 N N . THR A 1 285 ? -15.442 11.731 14.698 1.00 82.38 285 THR A N 1
ATOM 2303 C CA . THR A 1 285 ? -14.990 12.975 15.325 1.00 82.38 285 THR A CA 1
ATOM 2304 C C . THR A 1 285 ? -16.196 13.727 15.847 1.00 82.38 285 THR A C 1
ATOM 2306 O O . THR A 1 285 ? -17.254 13.707 15.220 1.00 82.38 285 THR A O 1
ATOM 2309 N N . LEU A 1 286 ? -16.035 14.357 17.008 1.00 85.75 286 LEU A N 1
ATOM 2310 C CA . LEU A 1 286 ? -17.033 15.216 17.625 1.00 85.75 286 LEU A CA 1
ATOM 2311 C C . LEU A 1 286 ? -16.390 16.576 17.879 1.00 85.75 2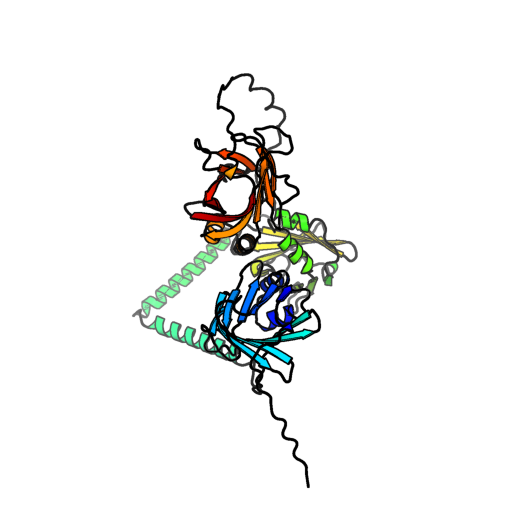86 LEU A C 1
ATOM 2313 O O . LEU A 1 286 ? -15.427 16.688 18.636 1.00 85.75 286 LEU A O 1
ATOM 2317 N N . PHE A 1 287 ? -16.958 17.603 17.267 1.00 90.75 287 PHE A N 1
ATOM 2318 C CA . PHE A 1 287 ? -16.697 19.000 17.564 1.00 90.75 287 PHE A CA 1
ATOM 2319 C C . PHE A 1 287 ? -17.865 19.487 18.416 1.00 90.75 287 PHE A C 1
ATOM 2321 O O . PHE A 1 287 ? -18.960 19.691 17.895 1.00 90.75 287 PHE A O 1
ATOM 2328 N N . ALA A 1 288 ? -17.663 19.590 19.728 1.00 89.00 288 ALA A N 1
ATOM 2329 C CA . ALA A 1 288 ? -18.729 19.904 20.679 1.00 89.00 288 ALA A CA 1
ATOM 2330 C C . ALA A 1 288 ? -18.716 21.376 21.108 1.00 89.00 288 ALA A C 1
ATOM 2332 O O . ALA A 1 288 ? -17.653 21.990 21.182 1.00 89.00 288 ALA A O 1
ATOM 2333 N N . ASP A 1 289 ? -19.893 21.900 21.457 1.00 88.81 289 ASP A N 1
ATOM 2334 C CA . ASP A 1 289 ? -20.093 23.224 22.075 1.00 88.81 289 ASP A CA 1
ATOM 2335 C C . ASP A 1 289 ? -19.427 24.396 21.321 1.00 88.81 289 ASP A C 1
ATOM 2337 O O . ASP A 1 289 ? -18.975 25.369 21.934 1.00 88.81 289 ASP A O 1
ATOM 2341 N N . TRP A 1 290 ? -19.377 24.338 19.985 1.00 93.00 290 TRP A N 1
ATOM 2342 C CA . TRP A 1 290 ? -18.800 25.407 19.165 1.00 93.00 290 TRP A CA 1
ATOM 2343 C C . TRP A 1 290 ? -19.826 26.502 18.847 1.00 93.00 290 TRP A C 1
ATOM 2345 O O . TRP A 1 290 ? -21.043 26.292 18.881 1.00 93.00 290 TRP A O 1
ATOM 2355 N N . LYS A 1 291 ? -19.331 27.702 18.527 1.00 92.19 291 LYS A N 1
ATOM 2356 C CA . LYS A 1 291 ? -20.128 28.871 18.123 1.00 92.19 291 LYS A CA 1
ATOM 2357 C C . LYS A 1 291 ? -19.607 29.423 16.802 1.00 92.19 291 LYS A C 1
ATOM 2359 O O . LYS A 1 291 ? -18.410 29.383 16.539 1.00 92.19 291 LYS A O 1
ATOM 2364 N N . LEU A 1 292 ? -20.501 29.995 15.999 1.00 90.75 292 LEU A N 1
ATOM 2365 C CA . LEU A 1 292 ? -20.103 30.731 14.802 1.00 90.75 292 LEU A CA 1
ATOM 2366 C C . LEU A 1 292 ? -19.132 31.871 15.153 1.00 90.75 292 LEU A C 1
ATOM 2368 O O . LEU A 1 292 ? -19.409 32.670 16.050 1.00 90.75 292 LEU A O 1
ATOM 2372 N N . GLY A 1 293 ? -18.020 31.936 14.422 1.00 88.25 293 GLY A N 1
ATOM 2373 C CA . GLY A 1 293 ? -16.952 32.922 14.582 1.00 88.25 293 GLY A CA 1
ATOM 2374 C C . GLY A 1 293 ? -15.932 32.618 15.679 1.00 88.25 293 GLY A C 1
ATOM 2375 O O . GLY A 1 293 ? -14.941 33.337 15.764 1.00 88.25 293 GLY A O 1
ATOM 2376 N N . GLU A 1 294 ? -16.135 31.585 16.501 1.00 91.06 294 GLU A N 1
ATOM 2377 C CA . GLU A 1 294 ? -15.180 31.196 17.546 1.00 91.06 294 GLU A CA 1
ATOM 2378 C C . GLU A 1 294 ? -14.245 30.082 17.034 1.00 91.06 294 GLU A C 1
ATOM 2380 O O . GLU A 1 294 ? -14.707 29.073 16.497 1.00 91.06 294 GLU A O 1
ATOM 2385 N N . GLU A 1 295 ? -12.932 30.279 17.201 1.00 91.69 295 GLU A N 1
ATOM 2386 C CA . GLU A 1 295 ? -11.904 29.257 16.954 1.00 91.69 295 GLU A CA 1
ATOM 2387 C C . GLU A 1 295 ? -11.825 28.306 18.155 1.00 91.69 295 GLU A C 1
ATOM 2389 O O . GLU A 1 295 ? -11.834 28.739 19.311 1.00 91.69 295 GLU A O 1
ATOM 2394 N N . PHE A 1 296 ? -11.701 27.009 17.890 1.00 91.00 296 PHE A N 1
ATOM 2395 C CA . PHE A 1 296 ? -11.440 25.992 18.907 1.00 91.00 296 PHE A CA 1
ATOM 2396 C C . PHE A 1 296 ? -10.472 24.936 18.373 1.00 91.00 296 PHE A C 1
ATOM 2398 O O . PHE A 1 296 ? -10.306 24.783 17.168 1.00 91.00 296 PHE A O 1
ATOM 2405 N N . ILE A 1 297 ? -9.815 24.198 19.267 1.00 88.81 297 ILE A N 1
ATOM 2406 C CA . ILE A 1 297 ? -8.912 23.109 18.882 1.00 88.81 297 ILE A CA 1
ATOM 2407 C C . ILE A 1 297 ? -9.653 21.786 19.036 1.00 88.81 297 ILE A C 1
ATOM 2409 O O . ILE A 1 297 ? -10.192 21.504 20.108 1.00 88.81 297 ILE A O 1
ATOM 2413 N N . ALA A 1 298 ? -9.668 20.974 17.984 1.00 83.44 298 ALA A N 1
ATOM 2414 C CA . ALA A 1 298 ? -10.139 19.600 18.068 1.00 83.44 298 ALA A CA 1
ATOM 2415 C C . ALA A 1 298 ? -9.365 18.672 17.128 1.00 83.44 298 ALA A C 1
ATOM 2417 O O . ALA A 1 298 ? -8.715 19.091 16.168 1.00 83.44 298 ALA A O 1
ATOM 2418 N N . GLU A 1 299 ? -9.455 17.378 17.414 1.00 79.31 299 GLU A N 1
ATOM 2419 C CA . GLU A 1 299 ? -8.830 16.341 16.607 1.00 79.31 299 GLU A CA 1
ATOM 2420 C C . GLU A 1 299 ? -9.668 16.052 15.353 1.00 79.31 299 GLU A C 1
ATOM 2422 O O . GLU A 1 299 ? -10.846 15.694 15.447 1.00 79.31 299 GLU A O 1
ATOM 2427 N N . ALA A 1 300 ? -9.061 16.171 14.172 1.00 77.50 300 ALA A N 1
ATOM 2428 C CA . ALA A 1 300 ? -9.739 15.899 12.909 1.00 77.50 300 ALA A CA 1
ATOM 2429 C C . ALA A 1 300 ? -9.654 14.410 12.504 1.00 77.50 300 ALA A C 1
ATOM 2431 O O . ALA A 1 300 ? -9.128 13.542 13.216 1.00 77.50 300 ALA A O 1
ATOM 2432 N N . LEU A 1 301 ? -10.227 14.082 11.339 1.00 69.12 301 LEU A N 1
ATOM 2433 C CA . LEU A 1 301 ? -10.294 12.707 10.823 1.00 69.12 301 LEU A CA 1
ATOM 2434 C C . LEU A 1 301 ? -8.912 12.119 10.490 1.00 69.12 301 LEU A C 1
ATOM 2436 O O . LEU A 1 301 ? -8.736 10.902 10.549 1.00 69.12 301 LEU A O 1
ATOM 2440 N N . ASP A 1 302 ? -7.924 12.964 10.198 1.00 66.50 302 ASP A N 1
ATOM 2441 C CA . ASP A 1 302 ? -6.521 12.579 9.994 1.00 66.50 302 ASP A CA 1
ATOM 2442 C C . ASP A 1 302 ? -5.760 12.309 11.307 1.00 66.50 302 ASP A C 1
ATOM 2444 O O . ASP A 1 302 ? -4.605 11.894 11.273 1.00 66.50 302 ASP A O 1
ATOM 2448 N N . SER A 1 303 ? -6.432 12.434 12.458 1.00 70.81 303 SER A N 1
ATOM 2449 C CA . SER A 1 303 ? -5.878 12.231 13.807 1.00 70.81 303 SER A CA 1
ATOM 2450 C C . SER A 1 303 ? -4.803 13.235 14.222 1.00 70.81 303 SER A C 1
ATOM 2452 O O . SER A 1 303 ? -4.052 12.974 15.159 1.00 70.81 303 SER A O 1
ATOM 2454 N N . THR A 1 304 ? -4.743 14.394 13.564 1.00 73.81 304 THR A N 1
ATOM 2455 C CA . THR A 1 304 ? -3.964 15.540 14.045 1.00 73.81 304 THR A CA 1
ATOM 2456 C C . THR A 1 304 ? -4.879 16.563 14.717 1.00 73.81 304 THR A C 1
ATOM 2458 O O . THR A 1 304 ? -6.100 16.531 14.545 1.00 73.81 304 THR A O 1
ATOM 2461 N N . GLN A 1 305 ? -4.304 17.470 15.510 1.00 81.94 305 GLN A N 1
ATOM 2462 C CA . GLN A 1 305 ? -5.038 18.588 16.110 1.00 81.94 305 GLN A CA 1
ATOM 2463 C C . GLN A 1 305 ? -5.152 19.733 15.103 1.00 81.94 305 GLN A C 1
ATOM 2465 O O . GLN A 1 305 ? -4.161 20.136 14.489 1.00 81.94 305 GLN A O 1
ATOM 2470 N N . HIS A 1 306 ? -6.360 20.264 14.947 1.00 85.25 306 HIS A N 1
ATOM 2471 C CA . HIS A 1 306 ? -6.648 21.393 14.070 1.00 85.25 306 HIS A CA 1
ATOM 2472 C C . HIS A 1 306 ? -7.295 22.510 14.875 1.00 85.25 306 HIS A C 1
ATOM 2474 O O . HIS A 1 306 ? -8.128 22.263 15.748 1.00 85.25 306 HIS A O 1
ATOM 2480 N N . LYS A 1 307 ? -6.926 23.747 14.553 1.00 89.94 307 LYS A N 1
ATOM 2481 C CA . LYS A 1 307 ? -7.708 24.934 14.888 1.00 89.94 307 LYS A CA 1
ATOM 2482 C C . LYS A 1 307 ? -8.859 25.022 13.901 1.00 89.94 307 LYS A C 1
ATOM 2484 O O . LYS A 1 307 ? -8.631 25.129 12.695 1.00 89.94 307 LYS A O 1
ATOM 2489 N N . ILE A 1 308 ? -10.075 24.918 14.414 1.00 91.50 308 ILE A N 1
ATOM 2490 C CA . ILE A 1 308 ? -11.297 24.822 13.630 1.00 91.50 308 ILE A CA 1
ATOM 2491 C C . ILE A 1 308 ? -12.167 26.035 13.916 1.00 91.50 308 ILE A C 1
ATOM 2493 O O . ILE A 1 308 ? -12.385 26.398 15.072 1.00 91.50 308 ILE A O 1
ATOM 2497 N N . THR A 1 309 ? -12.702 26.629 12.853 1.00 93.69 309 THR A N 1
ATOM 2498 C CA . THR A 1 309 ? -13.615 27.770 12.950 1.00 93.69 309 THR A CA 1
ATOM 2499 C C . THR A 1 309 ? -14.778 27.586 11.986 1.00 93.69 309 THR A C 1
ATOM 2501 O O . THR A 1 309 ? -14.576 27.379 10.787 1.00 93.69 309 THR A O 1
ATOM 2504 N N . PHE A 1 310 ? -16.003 27.716 12.498 1.00 92.75 310 PHE A N 1
ATOM 2505 C CA . PHE A 1 310 ? -17.215 27.757 11.680 1.00 92.75 310 PHE A CA 1
ATOM 2506 C C . PHE A 1 310 ? -17.681 29.200 11.490 1.00 92.75 310 PHE A C 1
ATOM 2508 O O . PHE A 1 310 ? -17.838 29.932 12.463 1.00 92.75 310 PHE A O 1
ATOM 2515 N N . ASN A 1 311 ? -17.949 29.615 10.255 1.00 91.50 311 ASN A N 1
ATOM 2516 C CA . ASN A 1 311 ? -18.425 30.962 9.930 1.00 91.50 311 ASN A CA 1
ATOM 2517 C C . ASN A 1 311 ? -19.630 30.926 8.993 1.00 91.50 311 ASN A C 1
ATOM 2519 O O . ASN A 1 311 ? -19.796 29.994 8.214 1.00 91.50 311 ASN A O 1
ATOM 2523 N N . LEU A 1 312 ? -20.463 31.966 9.048 1.00 88.69 312 LEU A N 1
ATOM 2524 C CA . LEU A 1 312 ? -21.576 32.150 8.120 1.00 88.69 312 LEU A CA 1
ATOM 2525 C C . LEU A 1 312 ? -21.297 33.358 7.221 1.00 88.69 312 LEU A C 1
ATOM 2527 O O . LEU A 1 312 ? -21.099 34.476 7.711 1.00 88.69 312 LEU A O 1
ATOM 2531 N N . LYS A 1 313 ? -21.281 33.128 5.905 1.00 84.31 313 LYS A N 1
ATOM 2532 C CA . LYS A 1 313 ? -21.210 34.191 4.895 1.00 84.31 313 LYS A CA 1
ATOM 2533 C C . LYS A 1 313 ? -22.620 34.753 4.678 1.00 84.31 313 LYS A C 1
ATOM 2535 O O . LYS A 1 313 ? -23.445 34.119 4.017 1.00 84.31 313 LYS A O 1
ATOM 2540 N N . ASP A 1 314 ? -22.879 35.934 5.246 1.00 68.81 314 ASP A N 1
ATOM 2541 C CA . ASP A 1 314 ? -24.226 36.518 5.410 1.00 68.81 314 ASP A CA 1
ATOM 2542 C C . ASP A 1 314 ? -25.000 36.709 4.099 1.00 68.81 314 ASP A C 1
ATOM 2544 O O . ASP A 1 314 ? -26.216 36.559 4.075 1.00 68.81 314 ASP A O 1
ATOM 2548 N N . LEU A 1 315 ? -24.307 36.992 2.994 1.00 60.12 315 LEU A N 1
ATOM 2549 C CA . LEU A 1 315 ? -24.938 37.271 1.698 1.00 60.12 315 LEU A CA 1
ATOM 2550 C C . LEU A 1 315 ? -25.469 36.012 0.989 1.00 60.12 315 LEU A C 1
ATOM 2552 O O . LEU A 1 315 ? -26.413 36.114 0.212 1.00 60.12 315 LEU A O 1
ATOM 2556 N N . ASN A 1 316 ? -24.908 34.828 1.277 1.00 60.75 316 ASN A N 1
ATOM 2557 C CA . ASN A 1 316 ? -25.169 33.607 0.497 1.00 60.75 316 ASN A CA 1
ATOM 2558 C C . ASN A 1 316 ? -25.693 32.426 1.335 1.00 60.75 316 ASN A C 1
ATOM 2560 O O . ASN A 1 316 ? -25.919 31.347 0.791 1.00 60.75 316 ASN A O 1
ATOM 2564 N N . ASN A 1 317 ? -25.888 32.592 2.651 1.00 81.19 317 ASN A N 1
ATOM 2565 C CA . ASN A 1 317 ? -26.236 31.496 3.569 1.00 81.19 317 ASN A CA 1
ATOM 2566 C C . ASN A 1 317 ? -25.315 30.266 3.419 1.00 81.19 317 ASN A C 1
ATOM 2568 O O . ASN A 1 317 ? -25.793 29.129 3.485 1.00 81.19 317 ASN A O 1
ATOM 2572 N N . ILE A 1 318 ? -24.022 30.505 3.188 1.00 88.00 318 ILE A N 1
ATOM 2573 C CA . ILE A 1 318 ? -22.983 29.476 3.083 1.00 88.00 318 ILE A CA 1
ATOM 2574 C C . ILE A 1 318 ? -22.313 29.356 4.450 1.00 88.00 318 ILE A C 1
ATOM 2576 O O . ILE A 1 318 ? -21.808 30.350 4.984 1.00 88.00 318 ILE A O 1
ATOM 2580 N N . LEU A 1 319 ? -22.322 28.148 5.009 1.00 91.69 319 LEU A N 1
ATOM 2581 C CA . LEU A 1 319 ? -21.571 27.810 6.214 1.00 91.69 319 LEU A CA 1
ATOM 2582 C C . LEU A 1 319 ? -20.160 27.407 5.791 1.00 91.69 319 LEU A C 1
ATOM 2584 O O . LEU A 1 319 ? -20.003 26.531 4.952 1.00 91.69 319 LEU A O 1
ATOM 2588 N N . THR A 1 320 ? -19.134 28.018 6.363 1.00 91.81 320 THR A N 1
ATOM 2589 C CA . THR A 1 320 ? -17.743 27.643 6.111 1.00 91.81 320 THR A CA 1
ATOM 2590 C C . THR A 1 320 ? -17.132 26.993 7.338 1.00 91.81 320 THR A C 1
ATOM 2592 O O . THR A 1 320 ? -17.306 27.504 8.439 1.00 91.81 320 THR A O 1
ATOM 2595 N N . GLU A 1 321 ? -16.383 25.919 7.141 1.00 93.12 321 GLU A N 1
ATOM 2596 C CA . GLU A 1 321 ? -15.578 25.234 8.150 1.00 93.12 321 GLU A CA 1
ATOM 2597 C C . GLU A 1 321 ? -14.113 25.339 7.733 1.00 93.12 321 GLU A C 1
ATOM 2599 O O . GLU A 1 321 ? -13.723 24.813 6.691 1.00 93.12 321 GLU A O 1
ATOM 2604 N N . THR A 1 322 ? -13.307 26.033 8.527 1.00 91.25 322 THR A N 1
ATOM 2605 C CA . THR A 1 322 ? -11.874 26.196 8.272 1.00 91.25 322 THR A CA 1
ATOM 2606 C C . THR A 1 322 ? -11.086 25.366 9.265 1.00 91.25 322 THR A C 1
ATOM 2608 O O . THR A 1 322 ? -11.369 25.433 10.455 1.00 91.25 322 THR A O 1
ATOM 2611 N N . HIS A 1 323 ? -10.100 24.625 8.771 1.00 89.50 323 HIS A N 1
ATOM 2612 C CA . HIS A 1 323 ? -9.147 23.824 9.529 1.00 89.50 323 HIS A CA 1
ATOM 2613 C C . HIS A 1 323 ? -7.746 24.372 9.294 1.00 89.50 323 HIS A C 1
ATOM 2615 O O . HIS A 1 323 ? -7.350 24.572 8.147 1.00 89.50 323 HIS A O 1
ATOM 2621 N N . ILE A 1 324 ? -6.999 24.596 10.369 1.00 87.25 324 ILE A N 1
ATOM 2622 C CA . ILE A 1 324 ? -5.575 24.934 10.327 1.00 87.25 324 ILE A CA 1
ATOM 2623 C C . ILE A 1 324 ? -4.853 23.926 11.211 1.00 87.25 324 ILE A C 1
ATOM 2625 O O . ILE A 1 324 ? -5.130 23.854 12.413 1.00 87.25 324 ILE A O 1
ATOM 2629 N N . LYS A 1 325 ? -3.931 23.141 10.650 1.00 81.81 325 LYS A N 1
ATOM 2630 C CA . LYS A 1 325 ? -3.170 22.175 11.451 1.00 81.81 325 LYS A CA 1
ATOM 2631 C C . LYS A 1 325 ? -2.322 22.893 12.488 1.00 81.81 325 LYS A C 1
ATOM 2633 O O . LYS A 1 325 ? -1.612 23.844 12.177 1.00 81.81 325 LYS A O 1
ATOM 2638 N N . VAL A 1 326 ? -2.362 22.405 13.726 1.00 78.38 326 VAL A N 1
ATOM 2639 C CA . VAL A 1 326 ? -1.547 22.969 14.813 1.00 78.38 326 VAL A CA 1
ATOM 2640 C C . VAL A 1 326 ? -0.050 22.792 14.524 1.00 78.38 326 VAL A C 1
ATOM 2642 O O . VAL A 1 326 ? 0.730 23.699 14.802 1.00 78.38 326 VAL A O 1
ATOM 2645 N N . ASP A 1 327 ? 0.329 21.671 13.902 1.00 70.88 327 ASP A N 1
ATOM 2646 C CA . ASP A 1 327 ? 1.725 21.330 13.593 1.00 70.88 327 ASP A CA 1
ATOM 2647 C C . ASP A 1 327 ? 2.228 21.915 12.257 1.00 70.88 327 ASP A C 1
ATOM 2649 O O . ASP A 1 327 ? 3.430 21.918 11.999 1.00 70.88 327 ASP A O 1
ATOM 2653 N N . ASP A 1 328 ? 1.325 22.413 11.404 1.00 74.00 328 ASP A N 1
ATOM 2654 C CA . ASP A 1 328 ? 1.655 23.078 10.138 1.00 74.00 328 ASP A CA 1
ATOM 2655 C C . ASP A 1 328 ? 0.633 24.180 9.839 1.00 74.00 328 ASP A C 1
ATOM 2657 O O . ASP A 1 328 ? -0.409 23.956 9.220 1.00 74.00 328 ASP A O 1
ATOM 2661 N N . LEU A 1 329 ? 0.953 25.398 10.277 1.00 76.75 329 LEU A N 1
ATOM 2662 C CA . LEU A 1 329 ? 0.070 26.559 10.153 1.00 76.75 329 LEU A CA 1
ATOM 2663 C C . LEU A 1 329 ? -0.182 26.989 8.695 1.00 76.75 329 LEU A C 1
ATOM 2665 O O . LEU A 1 329 ? -1.059 27.820 8.460 1.00 76.75 329 LEU A O 1
ATOM 2669 N N . ASN A 1 330 ? 0.567 26.449 7.723 1.00 74.62 330 ASN A N 1
ATOM 2670 C CA . ASN A 1 330 ? 0.364 26.730 6.301 1.00 74.62 330 ASN A CA 1
ATOM 2671 C C . ASN A 1 330 ? -0.644 25.774 5.643 1.00 74.62 330 ASN A C 1
ATOM 2673 O O . ASN A 1 330 ? -1.127 26.064 4.546 1.00 74.62 330 ASN A O 1
ATOM 2677 N N . ASP A 1 331 ? -0.982 24.654 6.289 1.00 74.50 331 ASP A N 1
ATOM 2678 C CA . ASP A 1 331 ? -1.985 23.708 5.795 1.00 74.50 331 ASP A CA 1
ATOM 2679 C C . ASP A 1 331 ? -3.381 24.157 6.244 1.00 74.50 331 ASP A C 1
ATOM 2681 O O . ASP A 1 331 ? -3.907 23.736 7.280 1.00 74.50 331 ASP A O 1
ATOM 2685 N N . ILE A 1 332 ? -3.946 25.086 5.469 1.00 81.56 332 ILE A N 1
ATOM 2686 C CA . ILE A 1 332 ? -5.287 25.634 5.676 1.00 81.56 332 ILE A CA 1
ATOM 2687 C C . ILE A 1 332 ? -6.257 24.938 4.725 1.00 81.56 332 ILE A C 1
ATOM 2689 O O . ILE A 1 332 ? -6.161 25.082 3.502 1.00 81.56 332 ILE A O 1
ATOM 2693 N N . GLU A 1 333 ? -7.245 24.247 5.282 1.00 83.19 333 GLU A N 1
ATOM 2694 C CA . GLU A 1 333 ? -8.344 23.663 4.518 1.00 83.19 333 GLU A CA 1
ATOM 2695 C C . GLU A 1 333 ? -9.653 24.377 4.836 1.00 83.19 333 GLU A C 1
ATOM 2697 O O . GLU A 1 333 ? -10.013 24.561 5.996 1.00 83.19 333 GLU A O 1
ATOM 2702 N N . THR A 1 334 ? -10.392 24.778 3.804 1.00 87.94 334 THR A N 1
ATOM 2703 C CA . THR A 1 334 ? -11.708 25.398 3.973 1.00 87.94 334 THR A CA 1
ATOM 2704 C C . THR A 1 334 ? -12.760 24.606 3.219 1.00 87.94 334 THR A C 1
ATOM 2706 O O . THR A 1 334 ? -12.631 24.310 2.031 1.00 87.94 334 THR A O 1
ATOM 2709 N N . TYR A 1 335 ? -13.827 24.279 3.930 1.00 89.12 335 TYR A N 1
ATOM 2710 C CA . TYR A 1 335 ? -15.004 23.609 3.416 1.00 89.12 335 TYR A CA 1
ATOM 2711 C C . TYR A 1 335 ? -16.157 24.600 3.413 1.00 89.12 335 TYR A C 1
ATOM 2713 O O . TYR A 1 335 ? -16.381 25.297 4.398 1.00 89.12 335 TYR A O 1
ATOM 2721 N N . GLU A 1 336 ? -16.899 24.656 2.320 1.00 92.12 336 GLU A N 1
ATOM 2722 C CA . GLU A 1 336 ? -18.144 25.399 2.218 1.00 92.12 336 GLU A CA 1
ATOM 2723 C C . GLU A 1 336 ? -19.314 24.431 2.186 1.00 92.12 336 GLU A C 1
ATOM 2725 O O . GLU A 1 336 ? -19.283 23.412 1.503 1.00 92.12 336 GLU A O 1
ATOM 2730 N N . TYR A 1 337 ? -20.366 24.775 2.908 1.00 91.19 337 TYR A N 1
ATOM 2731 C CA . TYR A 1 337 ? -21.603 24.032 2.965 1.00 91.19 337 TYR A CA 1
ATOM 2732 C C . TYR A 1 337 ? -22.742 24.924 2.515 1.00 91.19 337 TYR A C 1
ATOM 2734 O O . TYR A 1 337 ? -22.949 26.022 3.042 1.00 91.19 337 TYR A O 1
ATOM 2742 N N . TYR A 1 338 ? -23.536 24.410 1.589 1.00 91.12 338 TYR A N 1
ATOM 2743 C CA . TYR A 1 338 ? -24.815 24.997 1.232 1.00 91.12 338 TYR A CA 1
ATOM 2744 C C . TYR A 1 338 ? -25.879 23.914 1.097 1.00 91.12 338 TYR A C 1
ATOM 2746 O O . TYR A 1 338 ? -25.606 22.713 1.124 1.00 91.12 338 TYR A O 1
ATOM 2754 N N . ARG A 1 339 ? -27.127 24.362 1.028 1.00 89.25 339 ARG A N 1
ATOM 2755 C CA . ARG A 1 339 ? -28.291 23.493 0.893 1.00 89.25 339 ARG A CA 1
ATOM 2756 C C . ARG A 1 339 ? -28.792 23.565 -0.536 1.00 89.25 339 ARG A C 1
ATOM 2758 O O . ARG A 1 339 ? -29.067 24.666 -1.008 1.00 89.25 339 ARG A O 1
ATOM 2765 N N . ASP A 1 340 ? -28.920 22.406 -1.163 1.00 86.44 340 ASP A N 1
ATOM 2766 C CA . ASP A 1 340 ? -29.562 22.232 -2.462 1.00 86.44 340 ASP A CA 1
ATOM 2767 C C . ASP A 1 340 ? -30.688 21.204 -2.308 1.00 86.44 340 ASP A C 1
ATOM 2769 O O . ASP A 1 340 ? -30.448 20.001 -2.201 1.00 86.44 340 ASP A O 1
ATOM 2773 N N . GLY A 1 341 ? -31.918 21.701 -2.154 1.00 86.88 341 GLY A N 1
ATOM 2774 C CA . GLY A 1 341 ? -33.059 20.886 -1.738 1.00 86.88 341 GLY A CA 1
ATOM 2775 C C . GLY A 1 341 ? -32.779 20.126 -0.434 1.00 86.88 341 GLY A C 1
ATOM 2776 O O . GLY A 1 341 ? -32.488 20.727 0.610 1.00 86.88 341 GLY A O 1
ATOM 2777 N N . ASP A 1 342 ? -32.839 18.796 -0.513 1.00 86.38 342 ASP A N 1
ATOM 2778 C CA . ASP A 1 342 ? -32.577 17.886 0.606 1.00 86.38 342 ASP A CA 1
ATOM 2779 C C . ASP A 1 342 ? -31.081 17.598 0.825 1.00 86.38 342 ASP A C 1
ATOM 2781 O O . ASP A 1 342 ? -30.683 17.151 1.909 1.00 86.38 342 ASP A O 1
ATOM 2785 N N . TYR A 1 343 ? -30.223 17.960 -0.131 1.00 87.25 343 TYR A N 1
ATOM 2786 C CA . TYR A 1 343 ? -28.786 17.728 -0.064 1.00 87.25 343 TYR A CA 1
ATOM 2787 C C . TYR A 1 343 ? -28.056 18.806 0.738 1.00 87.25 343 TYR A C 1
ATOM 2789 O O . TYR A 1 343 ? -28.279 20.011 0.592 1.00 87.25 343 TYR A O 1
ATOM 2797 N N . LEU A 1 344 ? -27.148 18.358 1.609 1.00 90.44 344 LEU A N 1
ATOM 2798 C CA . LEU A 1 344 ? -26.099 19.206 2.162 1.00 90.44 344 LEU A CA 1
ATOM 2799 C C . LEU A 1 344 ? -24.899 19.060 1.235 1.00 90.44 344 LEU A C 1
ATOM 2801 O O . LEU A 1 344 ? -24.217 18.037 1.266 1.00 90.44 344 LEU A O 1
ATOM 2805 N N . VAL A 1 345 ? -24.661 20.067 0.402 1.00 88.62 345 VAL A N 1
ATOM 2806 C CA . VAL A 1 345 ? -23.533 20.051 -0.523 1.00 88.62 345 VAL A CA 1
ATOM 2807 C C . VAL A 1 345 ? -22.325 20.624 0.195 1.00 88.62 345 VAL A C 1
ATOM 2809 O O . VAL A 1 345 ? -22.348 21.772 0.638 1.00 88.62 345 VAL A O 1
ATOM 2812 N N . MET A 1 346 ? -21.280 19.810 0.321 1.00 88.50 346 MET A N 1
ATOM 2813 C CA . MET A 1 346 ? -19.968 20.251 0.772 1.00 88.50 346 MET A CA 1
ATOM 2814 C C . MET A 1 346 ? -19.087 20.499 -0.450 1.00 88.50 346 MET A C 1
ATOM 2816 O O . MET A 1 346 ? -18.798 19.577 -1.208 1.00 88.50 346 MET A O 1
ATOM 2820 N N . VAL A 1 347 ? -18.595 21.722 -0.591 1.00 86.12 347 VAL A N 1
ATOM 2821 C CA . VAL A 1 347 ? -17.562 22.085 -1.558 1.00 86.12 347 VAL A CA 1
ATOM 2822 C C . VAL A 1 347 ? -16.266 22.302 -0.805 1.00 86.12 347 VAL A C 1
ATOM 2824 O O . VAL A 1 347 ? -16.209 23.066 0.154 1.00 86.12 347 VAL A O 1
ATOM 2827 N N . ARG A 1 348 ? -15.200 21.628 -1.226 1.00 77.19 348 ARG A N 1
ATOM 2828 C CA . ARG A 1 348 ? -13.879 21.843 -0.645 1.00 77.19 348 ARG A CA 1
ATOM 2829 C C . ARG A 1 348 ? -13.138 22.888 -1.466 1.00 77.19 348 ARG A C 1
ATOM 2831 O O . ARG A 1 348 ? -12.877 22.673 -2.646 1.00 77.19 348 ARG A O 1
ATOM 2838 N N . LEU A 1 349 ? -12.780 24.000 -0.836 1.00 66.69 349 LEU A N 1
ATOM 2839 C CA . LEU A 1 349 ? -11.932 25.010 -1.446 1.00 66.69 349 LEU A CA 1
ATOM 2840 C C . LEU A 1 349 ? -10.478 24.602 -1.230 1.00 66.69 349 LEU A C 1
ATOM 2842 O O . LEU A 1 349 ? -9.964 24.621 -0.112 1.00 66.69 349 LEU A O 1
ATOM 2846 N N . SER A 1 350 ? -9.795 24.213 -2.303 1.00 53.84 350 SER A N 1
ATOM 2847 C CA . SER A 1 350 ? -8.339 24.180 -2.272 1.00 53.84 350 SER A CA 1
ATOM 2848 C C . SER A 1 350 ? -7.840 25.619 -2.327 1.00 53.84 350 SER A C 1
ATOM 2850 O O . SER A 1 350 ? -7.965 26.271 -3.366 1.00 53.84 350 SER A O 1
ATOM 2852 N N . ASN A 1 351 ? -7.231 26.102 -1.245 1.00 44.25 351 ASN A N 1
ATOM 2853 C CA . ASN A 1 351 ? -6.291 27.206 -1.366 1.00 44.25 351 ASN A CA 1
ATOM 2854 C C . ASN A 1 351 ? -5.150 26.692 -2.244 1.00 44.25 351 ASN A C 1
ATOM 2856 O O . ASN A 1 351 ? -4.275 25.959 -1.788 1.00 44.25 351 ASN A O 1
ATOM 2860 N N . MET A 1 352 ? -5.196 27.011 -3.537 1.00 31.62 352 MET A N 1
ATOM 2861 C CA . MET A 1 352 ? -4.006 26.943 -4.364 1.00 31.62 352 MET A CA 1
ATOM 2862 C C . MET A 1 352 ? -3.016 27.910 -3.722 1.00 31.62 352 MET A C 1
ATOM 2864 O O . MET A 1 352 ? -3.159 29.127 -3.859 1.00 31.62 352 MET A O 1
ATOM 2868 N N . CYS A 1 353 ? -2.045 27.383 -2.971 1.00 27.52 353 CYS A N 1
ATOM 2869 C CA . CYS A 1 353 ? -0.854 28.142 -2.631 1.00 27.52 353 CYS A CA 1
ATOM 2870 C C . CYS A 1 353 ? -0.381 28.827 -3.912 1.00 27.52 353 CYS A C 1
ATOM 2872 O O . CYS A 1 353 ? -0.214 28.171 -4.941 1.00 27.52 353 CYS A O 1
ATOM 2874 N N . HIS A 1 354 ? -0.226 30.150 -3.853 1.00 26.95 354 HIS A N 1
ATOM 2875 C CA . HIS A 1 354 ? 0.383 30.953 -4.901 1.00 26.95 354 HIS A CA 1
ATOM 2876 C C . HIS A 1 354 ? 1.752 30.361 -5.273 1.00 26.95 354 HIS A C 1
ATOM 2878 O O . HIS A 1 354 ? 2.776 30.720 -4.703 1.00 26.95 354 HIS A O 1
ATOM 2884 N N . HIS A 1 355 ? 1.788 29.480 -6.266 1.00 26.56 355 HIS A N 1
ATOM 2885 C CA . HIS A 1 355 ? 2.860 29.503 -7.241 1.00 26.56 355 HIS A CA 1
ATOM 2886 C C . HIS A 1 355 ? 2.390 30.438 -8.342 1.00 26.56 355 HIS A C 1
ATOM 2888 O O . HIS A 1 355 ? 1.367 30.209 -8.981 1.00 26.56 355 HIS A O 1
ATOM 2894 N N . SER A 1 356 ? 3.105 31.556 -8.452 1.00 25.42 356 SER A N 1
ATOM 2895 C CA . SER A 1 356 ? 2.943 32.612 -9.444 1.00 25.42 356 SER A CA 1
ATOM 2896 C C . SER A 1 356 ? 2.426 32.068 -10.779 1.00 25.42 356 SER A C 1
ATOM 2898 O O . SER A 1 356 ? 3.172 31.492 -11.568 1.00 25.42 356 SER A O 1
ATOM 2900 N N . MET A 1 357 ? 1.138 32.284 -11.042 1.00 23.06 357 MET A N 1
ATOM 2901 C CA . MET A 1 357 ? 0.561 32.147 -12.370 1.00 23.06 357 MET A CA 1
ATOM 2902 C C . MET A 1 357 ? 1.091 33.337 -13.179 1.00 23.06 357 MET A C 1
ATOM 2904 O O . MET A 1 357 ? 0.470 34.396 -13.247 1.00 23.06 357 MET A O 1
ATOM 2908 N N . LYS A 1 358 ? 2.315 33.224 -13.709 1.00 26.47 358 LYS A N 1
ATOM 2909 C CA . LYS A 1 358 ? 2.796 34.191 -14.698 1.00 26.47 358 LYS A CA 1
ATOM 2910 C C . LYS A 1 358 ? 1.940 34.025 -15.956 1.00 26.47 358 LYS A C 1
ATOM 2912 O O . LYS A 1 358 ? 1.724 32.890 -16.386 1.00 26.47 358 LYS A O 1
ATOM 2917 N N . PRO A 1 359 ? 1.440 35.121 -16.550 1.00 26.55 359 PRO A N 1
ATOM 2918 C CA . PRO A 1 359 ? 0.657 35.039 -17.768 1.00 26.55 359 PRO A CA 1
ATOM 2919 C C . PRO A 1 359 ? 1.499 34.390 -18.867 1.00 26.55 359 PRO A C 1
ATOM 2921 O O . PRO A 1 359 ? 2.658 34.736 -19.099 1.00 26.55 359 PRO A O 1
ATOM 2924 N N . ASN A 1 360 ? 0.883 33.409 -19.508 1.00 35.25 360 ASN A N 1
ATOM 2925 C CA . ASN A 1 360 ? 1.424 32.618 -20.592 1.00 35.25 360 ASN A CA 1
ATOM 2926 C C . ASN A 1 360 ? 1.664 33.520 -21.821 1.00 35.25 360 ASN A C 1
ATOM 2928 O O . ASN A 1 360 ? 0.735 33.829 -22.563 1.00 35.25 360 ASN A O 1
ATOM 2932 N N . LEU A 1 361 ? 2.910 33.958 -22.027 1.00 31.27 361 LEU A N 1
ATOM 2933 C CA . LEU A 1 361 ? 3.398 34.530 -23.289 1.00 31.27 361 LEU A CA 1
ATOM 2934 C C . LEU A 1 361 ? 4.270 33.491 -24.022 1.00 31.27 361 LEU A C 1
ATOM 2936 O O . LEU A 1 361 ? 5.437 33.725 -24.317 1.00 31.27 361 LEU A O 1
ATOM 2940 N N . SER A 1 362 ? 3.711 32.317 -24.326 1.00 36.59 362 SER A N 1
ATOM 2941 C CA . SER A 1 362 ? 4.407 31.242 -25.064 1.00 36.59 362 SER A CA 1
ATOM 2942 C C . SER A 1 362 ? 4.434 31.412 -26.591 1.00 36.59 362 SER A C 1
ATOM 2944 O O . SER A 1 362 ? 4.765 30.471 -27.302 1.00 36.59 362 SER A O 1
ATOM 2946 N N . TRP A 1 363 ? 4.152 32.605 -27.125 1.00 32.06 363 TRP A N 1
ATOM 2947 C CA . TRP A 1 363 ? 4.151 32.844 -28.579 1.00 32.06 363 TRP A CA 1
ATOM 2948 C C . TRP A 1 363 ? 5.234 33.812 -29.086 1.00 32.06 363 TRP A C 1
ATOM 2950 O O . TRP A 1 363 ? 5.256 34.118 -30.274 1.00 32.06 363 TRP A O 1
ATOM 2960 N N . LEU A 1 364 ? 6.173 34.259 -28.238 1.00 27.58 364 LEU A N 1
ATOM 2961 C CA . LEU A 1 364 ? 7.284 35.137 -28.662 1.00 27.58 364 LEU A CA 1
ATOM 2962 C C . LEU A 1 364 ? 8.697 34.565 -28.456 1.00 27.58 364 LEU A C 1
ATOM 2964 O O . LEU A 1 364 ? 9.672 35.211 -28.827 1.00 27.58 364 LEU A O 1
ATOM 2968 N N . SER A 1 365 ? 8.843 33.335 -27.958 1.00 29.27 365 SER A N 1
ATOM 2969 C CA . SER A 1 365 ? 10.159 32.672 -27.863 1.00 29.27 365 SER A CA 1
ATOM 2970 C C . SER A 1 365 ? 10.525 31.857 -29.110 1.00 29.27 365 SER A C 1
ATOM 2972 O O . SER A 1 365 ? 11.655 31.397 -29.236 1.00 29.27 365 SER A O 1
ATOM 2974 N N . SER A 1 366 ? 9.602 31.712 -30.064 1.00 35.44 366 SER A N 1
ATOM 2975 C CA . SER A 1 366 ? 9.795 30.920 -31.288 1.00 35.44 366 SER A CA 1
ATOM 2976 C C . SER A 1 366 ? 10.589 31.632 -32.395 1.00 35.44 366 SER A C 1
ATOM 2978 O O . SER A 1 366 ? 10.618 31.133 -33.515 1.00 35.44 366 SER A O 1
ATOM 2980 N N . LEU A 1 367 ? 11.214 32.788 -32.134 1.00 33.44 367 LEU A N 1
ATOM 2981 C CA . LEU A 1 367 ? 11.756 33.640 -33.206 1.00 33.44 367 LEU A CA 1
ATOM 2982 C C . LEU A 1 367 ? 13.194 34.145 -33.031 1.00 33.44 367 LEU A C 1
ATOM 2984 O O . LEU A 1 367 ? 13.630 34.971 -33.825 1.00 33.44 367 LEU A O 1
ATOM 2988 N N . LEU A 1 368 ? 13.972 33.637 -32.070 1.00 33.88 368 LEU A N 1
ATOM 2989 C CA . LEU A 1 368 ? 15.360 34.092 -31.897 1.00 33.88 368 LEU A CA 1
ATOM 2990 C C . LEU A 1 368 ? 16.292 33.015 -31.325 1.00 33.88 368 LEU A C 1
ATOM 2992 O O . LEU A 1 368 ? 16.868 33.204 -30.270 1.00 33.88 368 LEU A O 1
ATOM 2996 N N . PHE A 1 369 ? 16.467 31.900 -32.040 1.00 32.72 369 PHE A N 1
ATOM 2997 C CA . PHE A 1 369 ? 17.720 31.123 -32.035 1.00 32.72 369 PHE A CA 1
ATOM 2998 C C . PHE A 1 369 ? 17.876 30.402 -33.381 1.00 32.72 369 PHE A C 1
ATOM 3000 O O . PHE A 1 369 ? 17.763 29.186 -33.507 1.00 32.72 369 PHE A O 1
ATOM 3007 N N . LEU A 1 370 ? 18.113 31.202 -34.422 1.00 33.94 370 LEU A N 1
ATOM 3008 C CA . LEU A 1 370 ? 18.757 30.736 -35.644 1.00 33.94 370 LEU A CA 1
ATOM 3009 C C . LEU A 1 370 ? 20.264 30.590 -35.370 1.00 33.94 370 LEU A C 1
ATOM 3011 O O . LEU A 1 370 ? 20.917 31.523 -34.913 1.00 33.94 370 LEU A O 1
ATOM 3015 N N . THR A 1 371 ? 20.762 29.397 -35.700 1.00 42.19 371 THR A N 1
ATOM 3016 C CA . THR A 1 371 ? 22.146 29.031 -36.051 1.00 42.19 371 THR A CA 1
ATOM 3017 C C . THR A 1 371 ? 23.238 29.125 -34.980 1.00 42.19 371 THR A C 1
ATOM 3019 O O . THR A 1 371 ? 23.959 30.114 -34.900 1.00 42.19 371 THR A O 1
ATOM 3022 N N . LEU A 1 372 ? 23.498 27.996 -34.315 1.00 31.39 372 LEU A N 1
ATOM 3023 C CA . LEU A 1 372 ? 24.861 27.530 -34.031 1.00 31.39 372 LEU A CA 1
ATOM 3024 C C . LEU A 1 372 ? 24.920 26.016 -34.316 1.00 31.39 372 LEU A C 1
ATOM 3026 O O . LEU A 1 372 ? 24.141 25.270 -33.721 1.00 31.39 372 LEU A O 1
ATOM 3030 N N . PRO A 1 373 ? 25.794 25.530 -35.217 1.00 35.59 373 PRO A N 1
ATOM 3031 C CA . PRO A 1 373 ? 25.975 24.104 -35.428 1.00 35.59 373 PRO A CA 1
ATOM 3032 C C . PRO A 1 373 ? 26.883 23.578 -34.316 1.00 35.59 373 PRO A C 1
ATOM 3034 O O . PRO A 1 373 ? 28.106 23.662 -34.407 1.00 35.59 373 PRO A O 1
ATOM 3037 N N . TYR A 1 374 ? 26.299 23.048 -33.242 1.00 33.47 374 TYR A N 1
ATOM 3038 C CA . TYR A 1 374 ? 27.059 22.201 -32.329 1.00 33.47 374 TYR A CA 1
ATOM 3039 C C . TYR A 1 374 ? 27.165 20.808 -32.944 1.00 33.47 374 TYR A C 1
ATOM 3041 O O . TYR A 1 374 ? 26.302 19.948 -32.786 1.00 33.47 374 TYR A O 1
ATOM 3049 N N . SER A 1 375 ? 28.249 20.612 -33.684 1.00 35.81 375 SER A N 1
ATOM 3050 C CA . SER A 1 375 ? 28.751 19.298 -34.049 1.00 35.81 375 SER A CA 1
ATOM 3051 C C . SER A 1 375 ? 29.238 18.592 -32.780 1.00 35.81 375 SER A C 1
ATOM 3053 O O . SER A 1 375 ? 30.377 18.788 -32.367 1.00 35.81 375 SER A O 1
ATOM 3055 N N . PHE A 1 376 ? 28.402 17.753 -32.170 1.00 32.12 376 PHE A N 1
ATOM 3056 C CA . PHE A 1 376 ? 28.895 16.619 -31.389 1.00 32.12 376 PHE A CA 1
ATOM 3057 C C . PHE A 1 376 ? 28.705 15.359 -32.225 1.00 32.12 376 PHE A C 1
ATOM 3059 O O . PHE A 1 376 ? 27.632 14.769 -32.292 1.00 32.12 376 PHE A O 1
ATOM 3066 N N . SER A 1 377 ? 29.784 14.972 -32.899 1.00 38.62 377 SER A N 1
ATOM 3067 C CA . SER A 1 377 ? 29.963 13.618 -33.400 1.00 38.62 377 SER A CA 1
ATOM 3068 C C . SER A 1 377 ? 30.271 12.722 -32.203 1.00 38.62 377 SER A C 1
ATOM 3070 O O . SER A 1 377 ? 31.433 12.509 -31.870 1.00 38.62 377 SER A O 1
ATOM 3072 N N . THR A 1 378 ? 29.244 12.224 -31.525 1.00 47.41 378 THR A N 1
ATOM 3073 C CA . THR A 1 378 ? 29.372 11.007 -30.719 1.00 47.41 378 THR A CA 1
ATOM 3074 C C . THR A 1 378 ? 28.845 9.870 -31.568 1.00 47.41 378 THR A C 1
ATOM 3076 O O . THR A 1 378 ? 27.702 9.935 -32.024 1.00 47.41 378 THR A O 1
ATOM 3079 N N . GLU A 1 379 ? 29.673 8.858 -31.812 1.00 57.50 379 GLU A N 1
ATOM 3080 C CA . GLU A 1 379 ? 29.212 7.619 -32.428 1.00 57.50 379 GLU A CA 1
ATOM 3081 C C . GLU A 1 379 ? 27.935 7.125 -31.731 1.00 57.50 379 GLU A C 1
ATOM 3083 O O . GLU A 1 379 ? 27.803 7.272 -30.509 1.00 57.50 379 GLU A O 1
ATOM 3088 N N . PRO A 1 380 ? 26.965 6.586 -32.484 1.00 64.25 380 PRO A N 1
ATOM 3089 C CA . PRO A 1 380 ? 25.721 6.123 -31.901 1.00 64.25 380 PRO A CA 1
ATOM 3090 C C . PRO A 1 380 ? 25.999 5.021 -30.874 1.00 64.25 380 PRO A C 1
ATOM 3092 O O . PRO A 1 380 ? 26.405 3.914 -31.226 1.00 64.25 380 PRO A O 1
ATOM 3095 N N . LYS A 1 381 ? 25.765 5.328 -29.595 1.00 81.50 381 LYS A N 1
ATOM 3096 C CA . LYS A 1 381 ? 25.927 4.366 -28.504 1.00 81.50 381 LYS A CA 1
ATOM 3097 C C . LYS A 1 381 ? 24.909 3.238 -28.653 1.00 81.50 381 LYS A C 1
ATOM 3099 O O . LYS A 1 381 ? 23.713 3.480 -28.841 1.00 81.50 381 LYS A O 1
ATOM 3104 N N . GLN A 1 382 ? 25.380 2.004 -28.524 1.00 87.25 382 GLN A N 1
ATOM 3105 C CA . GLN A 1 382 ? 24.543 0.812 -28.535 1.00 87.25 382 GLN A CA 1
ATOM 3106 C C . GLN A 1 382 ? 24.362 0.289 -27.108 1.00 87.25 382 GLN A C 1
ATOM 3108 O O . GLN A 1 382 ? 25.330 0.170 -26.361 1.00 87.25 382 GLN A O 1
ATOM 3113 N N . LEU A 1 383 ? 23.124 -0.037 -26.728 1.00 88.06 383 LEU A N 1
ATOM 3114 C CA . LEU A 1 383 ? 22.845 -0.661 -25.440 1.00 88.06 383 LEU A CA 1
ATOM 3115 C C . LEU A 1 383 ? 23.296 -2.120 -25.498 1.00 88.06 383 LEU A C 1
ATOM 3117 O O . LEU A 1 383 ? 22.895 -2.861 -26.401 1.00 88.06 383 LEU A O 1
ATOM 3121 N N . SER A 1 384 ? 24.130 -2.524 -24.542 1.00 90.19 384 SER A N 1
ATOM 3122 C CA . SER A 1 384 ? 24.591 -3.906 -24.437 1.00 90.19 384 SER A CA 1
ATOM 3123 C C . SER A 1 384 ? 23.407 -4.852 -24.231 1.00 90.19 384 SER A C 1
ATOM 3125 O O . SER A 1 384 ? 22.539 -4.605 -23.389 1.00 90.19 384 SER A O 1
ATOM 3127 N N . SER A 1 385 ? 23.379 -5.960 -24.977 1.00 87.94 385 SER A N 1
ATOM 3128 C CA . SER A 1 385 ? 22.298 -6.950 -24.897 1.00 87.94 385 SER A CA 1
ATOM 3129 C C . SER A 1 385 ? 22.196 -7.626 -23.532 1.00 87.94 385 SER A C 1
ATOM 3131 O O . SER A 1 385 ? 21.146 -8.169 -23.212 1.00 87.94 385 SER A O 1
ATOM 3133 N N . VAL A 1 386 ? 23.238 -7.526 -22.698 1.00 89.06 386 VAL A N 1
ATOM 3134 C CA . VAL A 1 386 ? 23.246 -8.001 -21.305 1.00 89.06 386 VAL A CA 1
ATOM 3135 C C . VAL A 1 386 ? 22.129 -7.383 -20.452 1.00 89.06 386 VAL A C 1
ATOM 3137 O O . VAL A 1 386 ? 21.737 -7.966 -19.444 1.00 89.06 386 VAL A O 1
ATOM 3140 N N . PHE A 1 387 ? 21.612 -6.213 -20.842 1.00 92.50 387 PHE A N 1
ATOM 3141 C CA . PHE A 1 387 ? 20.494 -5.554 -20.168 1.00 92.50 387 PHE A CA 1
ATOM 3142 C C . PHE A 1 387 ? 19.124 -5.985 -20.697 1.00 92.50 387 PHE A C 1
ATOM 3144 O O . PHE A 1 387 ? 18.123 -5.682 -20.053 1.00 92.50 387 PHE A O 1
ATOM 3151 N N . PHE A 1 388 ? 19.033 -6.684 -21.832 1.00 92.50 388 PHE A N 1
ATOM 3152 C CA . PHE A 1 388 ? 17.743 -7.075 -22.395 1.00 92.50 388 PHE A CA 1
ATOM 3153 C C . PHE A 1 388 ? 17.144 -8.247 -21.631 1.00 92.50 388 PHE A C 1
ATOM 3155 O O . PHE A 1 388 ? 17.763 -9.293 -21.484 1.00 92.50 388 PHE A O 1
ATOM 3162 N N . GLY A 1 389 ? 15.916 -8.073 -21.165 1.00 89.81 389 GLY A N 1
ATOM 3163 C CA . GLY A 1 389 ? 15.210 -9.108 -20.430 1.00 89.81 389 GLY A CA 1
ATOM 3164 C C . GLY A 1 389 ? 14.015 -8.563 -19.670 1.00 89.81 389 GLY A C 1
ATOM 3165 O O . GLY A 1 389 ? 13.683 -7.373 -19.731 1.00 89.81 389 GLY A O 1
ATOM 3166 N N . ARG A 1 390 ? 13.369 -9.466 -18.943 1.00 91.50 390 ARG A N 1
ATOM 3167 C CA . ARG A 1 390 ? 12.318 -9.175 -17.972 1.00 91.50 390 ARG A CA 1
ATOM 3168 C C . ARG A 1 390 ? 12.859 -9.479 -16.586 1.00 91.50 390 ARG A C 1
ATOM 3170 O O . ARG A 1 390 ? 13.249 -10.610 -16.317 1.00 91.50 390 ARG A O 1
ATOM 3177 N N . TYR A 1 391 ? 12.849 -8.487 -15.708 1.00 93.25 391 TYR A N 1
ATOM 3178 C CA . TYR A 1 391 ? 13.447 -8.567 -14.384 1.00 93.25 391 TYR A CA 1
ATOM 3179 C C . TYR A 1 391 ? 12.428 -8.198 -13.315 1.00 93.25 391 TYR A C 1
ATOM 3181 O O . TYR A 1 391 ? 11.844 -7.119 -13.375 1.00 93.25 391 TYR A O 1
ATOM 3189 N N . THR A 1 392 ? 12.237 -9.045 -12.311 1.00 91.75 392 THR A N 1
ATOM 3190 C CA . THR A 1 392 ? 11.313 -8.781 -11.201 1.00 91.75 392 THR A CA 1
ATOM 3191 C C . THR A 1 392 ? 12.096 -8.484 -9.931 1.00 91.75 392 THR A C 1
ATOM 3193 O O . THR A 1 392 ? 13.034 -9.198 -9.587 1.00 91.75 392 THR A O 1
ATOM 3196 N N . LEU A 1 393 ? 11.725 -7.406 -9.241 1.00 92.31 393 LEU A N 1
ATOM 3197 C CA . LEU A 1 393 ? 12.337 -6.996 -7.984 1.00 92.31 393 LEU A CA 1
ATOM 3198 C C . LEU A 1 393 ? 12.172 -8.106 -6.942 1.00 92.31 393 LEU A C 1
ATOM 3200 O O . LEU A 1 393 ? 11.051 -8.447 -6.577 1.00 92.31 393 LEU A O 1
ATOM 3204 N N . GLU A 1 394 ? 13.288 -8.651 -6.466 1.00 88.19 394 GLU A N 1
ATOM 3205 C CA . GLU A 1 394 ? 13.304 -9.739 -5.482 1.00 88.19 394 GLU A CA 1
ATOM 3206 C C . GLU A 1 394 ? 13.661 -9.225 -4.089 1.00 88.19 394 GLU A C 1
ATOM 3208 O O . GLU A 1 394 ? 13.080 -9.650 -3.093 1.00 88.19 394 GLU A O 1
ATOM 3213 N N . LYS A 1 395 ? 14.613 -8.291 -4.004 1.00 89.25 395 LYS A N 1
ATOM 3214 C CA . LYS A 1 395 ? 15.053 -7.722 -2.726 1.00 89.25 395 LYS A CA 1
ATOM 3215 C C . LYS A 1 395 ? 15.600 -6.311 -2.881 1.00 89.25 395 LYS A C 1
ATOM 3217 O O . LYS A 1 395 ? 16.029 -5.900 -3.960 1.00 89.25 395 LYS A O 1
ATOM 3222 N N . THR A 1 396 ? 15.630 -5.584 -1.770 1.00 92.25 396 THR A N 1
ATOM 3223 C CA . THR A 1 396 ? 16.142 -4.213 -1.692 1.00 92.25 396 THR A CA 1
ATOM 3224 C C . THR A 1 396 ? 17.006 -4.028 -0.454 1.00 92.25 396 THR A C 1
ATOM 3226 O O . THR A 1 396 ? 16.692 -4.583 0.597 1.00 92.25 396 THR A O 1
ATOM 3229 N N . THR A 1 397 ? 18.028 -3.186 -0.549 1.00 94.25 397 THR A N 1
ATOM 3230 C CA . THR A 1 397 ? 18.863 -2.752 0.575 1.00 94.25 397 THR A CA 1
ATOM 3231 C C . THR A 1 397 ? 18.654 -1.260 0.807 1.00 94.25 397 THR A C 1
ATOM 3233 O O . THR A 1 397 ? 18.734 -0.482 -0.145 1.00 94.25 397 THR A O 1
ATOM 3236 N N . ASN A 1 398 ? 18.420 -0.871 2.066 1.00 94.12 398 ASN A N 1
ATOM 3237 C CA . ASN A 1 398 ? 18.360 0.523 2.533 1.00 94.12 398 ASN A CA 1
ATOM 3238 C C . ASN A 1 398 ? 17.298 1.406 1.832 1.00 94.12 398 ASN A C 1
ATOM 3240 O O . ASN A 1 398 ? 17.448 2.622 1.704 1.00 94.12 398 ASN A O 1
ATOM 3244 N N . LEU A 1 399 ? 16.234 0.782 1.306 1.00 91.25 399 LEU A N 1
ATOM 3245 C CA . LEU A 1 399 ? 15.198 1.477 0.540 1.00 91.25 399 LEU A CA 1
ATOM 3246 C C . LEU A 1 399 ? 14.281 2.332 1.429 1.00 91.25 399 LEU A C 1
ATOM 3248 O O . LEU A 1 399 ? 13.859 3.399 0.995 1.00 91.25 399 LEU A O 1
ATOM 3252 N N . ASP A 1 400 ? 13.971 1.913 2.661 1.00 89.12 400 ASP A N 1
ATOM 3253 C CA . ASP A 1 400 ? 13.102 2.706 3.551 1.00 89.12 400 ASP A CA 1
ATOM 3254 C C . ASP A 1 400 ? 13.802 3.989 4.017 1.00 89.12 400 ASP A C 1
ATOM 3256 O O . ASP A 1 400 ? 13.201 5.065 4.040 1.00 89.12 400 ASP A O 1
ATOM 3260 N N . GLU A 1 401 ? 15.095 3.892 4.322 1.00 91.06 401 GLU A N 1
ATOM 3261 C CA . GLU A 1 401 ? 15.961 5.011 4.678 1.00 91.06 401 GLU A CA 1
ATOM 3262 C C . GLU A 1 401 ? 16.089 5.986 3.506 1.00 91.06 401 GLU A C 1
ATOM 3264 O O . GLU A 1 401 ? 15.903 7.192 3.678 1.00 91.06 401 GLU A O 1
ATOM 3269 N N . TYR A 1 402 ? 16.319 5.466 2.298 1.00 94.00 402 TYR A N 1
ATOM 3270 C CA . TYR A 1 402 ? 16.347 6.258 1.070 1.00 94.00 402 TYR A CA 1
ATOM 3271 C C . TYR A 1 402 ? 15.030 7.010 0.838 1.00 94.00 402 TYR A C 1
ATOM 3273 O O . TYR A 1 402 ? 15.021 8.225 0.633 1.00 94.00 402 TYR A O 1
ATOM 3281 N N . LEU A 1 403 ? 13.893 6.317 0.940 1.00 90.06 403 LEU A N 1
ATOM 3282 C CA . LEU A 1 403 ? 12.579 6.938 0.780 1.00 90.06 403 LEU A CA 1
ATOM 3283 C C . LEU A 1 403 ? 12.305 7.970 1.885 1.00 90.06 403 LEU A C 1
ATOM 3285 O O . LEU A 1 403 ? 11.679 9.000 1.636 1.00 90.06 403 LEU A O 1
ATOM 3289 N N . THR A 1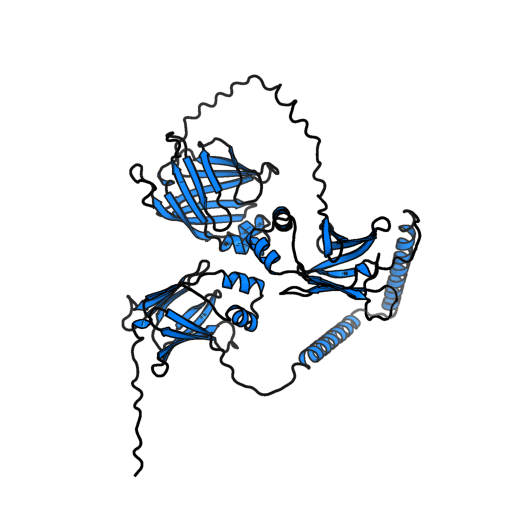 404 ? 12.801 7.735 3.100 1.00 88.81 404 THR A N 1
ATOM 3290 C CA . THR A 1 404 ? 12.739 8.711 4.196 1.00 88.81 404 THR A CA 1
ATOM 3291 C C . THR A 1 404 ? 13.538 9.970 3.856 1.00 88.81 404 THR A C 1
ATOM 3293 O O . THR A 1 404 ? 13.010 11.072 4.001 1.00 88.81 404 THR A O 1
ATOM 3296 N N . ALA A 1 405 ? 14.758 9.829 3.328 1.00 89.88 405 ALA A N 1
ATOM 3297 C CA . ALA A 1 405 ? 15.595 10.950 2.888 1.00 89.88 405 ALA A CA 1
ATOM 3298 C C . ALA A 1 405 ? 14.984 11.728 1.707 1.00 89.88 405 ALA A C 1
ATOM 3300 O O . ALA A 1 405 ? 15.130 12.952 1.617 1.00 89.88 405 ALA A O 1
ATOM 3301 N N . ARG A 1 406 ? 14.245 11.034 0.833 1.00 87.69 406 ARG A N 1
ATOM 3302 C CA . ARG A 1 406 ? 13.418 11.626 -0.234 1.00 87.69 406 ARG A CA 1
ATOM 3303 C C . ARG A 1 406 ? 12.164 12.346 0.284 1.00 87.69 406 ARG A C 1
ATOM 3305 O O . ARG A 1 406 ? 11.488 13.011 -0.489 1.00 87.69 406 ARG A O 1
ATOM 3312 N N . GLY A 1 407 ? 11.852 12.257 1.579 1.00 84.06 407 GLY A N 1
ATOM 3313 C CA . GLY A 1 407 ? 10.706 12.937 2.190 1.00 84.06 407 GLY A CA 1
ATOM 3314 C C . GLY A 1 407 ? 9.382 12.180 2.059 1.00 84.06 407 GLY A C 1
ATOM 3315 O O . GLY A 1 407 ? 8.317 12.739 2.332 1.00 84.06 407 GLY A O 1
ATOM 3316 N N . TYR A 1 408 ? 9.412 10.900 1.674 1.00 77.56 408 TYR A N 1
ATOM 3317 C CA . TYR A 1 408 ? 8.201 10.091 1.607 1.00 77.56 408 TYR A CA 1
ATOM 3318 C C . TYR A 1 408 ? 7.621 9.855 3.003 1.00 77.56 408 TYR A C 1
ATOM 3320 O O . TYR A 1 408 ? 8.288 9.351 3.913 1.00 77.56 408 TYR A O 1
ATOM 3328 N N . LYS A 1 409 ? 6.327 10.156 3.158 1.00 74.81 409 LYS A N 1
ATOM 3329 C CA . LYS A 1 409 ? 5.569 9.874 4.385 1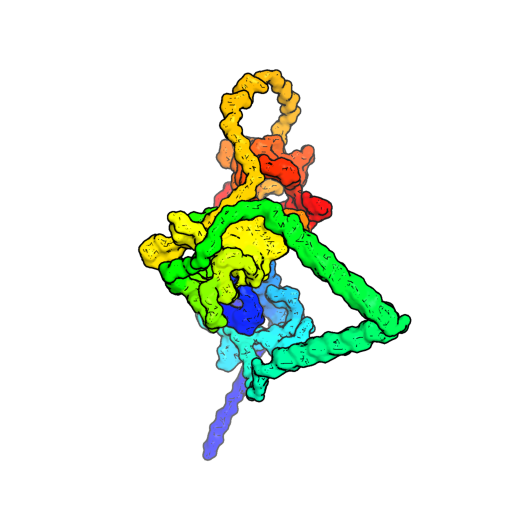.00 74.81 409 LYS A CA 1
ATOM 3330 C C . LYS A 1 409 ? 5.541 8.368 4.659 1.00 74.81 409 LYS A C 1
ATOM 3332 O O . LYS A 1 409 ? 5.482 7.568 3.726 1.00 74.81 409 LYS A O 1
ATOM 3337 N N . TRP A 1 410 ? 5.523 7.997 5.940 1.00 70.62 410 TRP A N 1
ATOM 3338 C CA . TRP A 1 410 ? 5.624 6.609 6.423 1.00 70.62 410 TRP A CA 1
ATOM 3339 C C . TRP A 1 410 ? 4.757 5.612 5.645 1.00 70.62 410 TRP A C 1
ATOM 3341 O O . TRP A 1 410 ? 5.219 4.545 5.243 1.00 70.62 410 TRP A O 1
ATOM 3351 N N . LEU A 1 411 ? 3.510 5.992 5.367 1.00 55.03 411 LEU A N 1
ATOM 3352 C CA . LEU A 1 411 ? 2.574 5.133 4.659 1.00 55.03 411 LEU A CA 1
ATOM 3353 C C . LEU A 1 411 ? 2.989 4.875 3.203 1.00 55.03 411 LEU A C 1
ATOM 3355 O O . LEU A 1 411 ? 2.978 3.730 2.753 1.00 55.03 411 LEU A O 1
ATOM 3359 N N . THR A 1 412 ? 3.388 5.917 2.474 1.00 68.19 412 THR A N 1
ATOM 3360 C CA . THR A 1 412 ? 3.833 5.790 1.081 1.00 68.19 412 THR A CA 1
ATOM 3361 C C . THR A 1 412 ? 5.072 4.909 0.990 1.00 68.19 412 THR A C 1
ATOM 3363 O O . THR A 1 412 ? 5.145 4.058 0.107 1.00 68.19 412 THR A O 1
ATOM 3366 N N . ARG A 1 413 ? 5.997 5.025 1.952 1.00 81.88 413 ARG A N 1
ATOM 3367 C CA . ARG A 1 413 ? 7.171 4.146 2.019 1.00 81.88 413 ARG A CA 1
ATOM 3368 C C . ARG A 1 413 ? 6.774 2.687 2.172 1.00 81.88 413 ARG A C 1
ATOM 3370 O O . ARG A 1 413 ? 7.232 1.843 1.409 1.00 81.88 413 ARG A O 1
ATOM 3377 N N . ARG A 1 414 ? 5.849 2.385 3.091 1.00 78.38 414 ARG A N 1
ATOM 3378 C CA . ARG A 1 414 ? 5.398 1.004 3.309 1.00 78.38 414 ARG A CA 1
ATOM 3379 C C . ARG A 1 414 ? 4.713 0.408 2.081 1.00 78.38 414 ARG A C 1
ATOM 3381 O O . ARG A 1 414 ? 4.846 -0.792 1.877 1.00 78.38 414 ARG A O 1
ATOM 3388 N N . LEU A 1 415 ? 4.025 1.222 1.280 1.00 67.00 415 LEU A N 1
ATOM 3389 C CA . LEU A 1 415 ? 3.423 0.799 0.012 1.00 67.00 415 LEU A CA 1
ATOM 3390 C C . LEU A 1 415 ? 4.469 0.547 -1.082 1.00 67.00 415 LEU A C 1
ATOM 3392 O O . LEU A 1 415 ? 4.345 -0.431 -1.812 1.00 67.00 415 LEU A O 1
ATOM 3396 N N . ILE A 1 416 ? 5.500 1.390 -1.180 1.00 76.12 416 ILE A N 1
ATOM 3397 C CA . ILE A 1 416 ? 6.600 1.199 -2.138 1.00 76.12 416 ILE A CA 1
ATOM 3398 C C . ILE A 1 416 ? 7.383 -0.077 -1.801 1.00 76.12 416 ILE A C 1
ATOM 3400 O O . ILE A 1 416 ? 7.675 -0.865 -2.691 1.00 76.12 416 ILE A O 1
ATOM 3404 N N . LEU A 1 417 ? 7.642 -0.333 -0.515 1.00 74.69 417 LEU A N 1
ATOM 3405 C CA . LEU A 1 417 ? 8.386 -1.513 -0.054 1.00 74.69 417 LEU A CA 1
ATOM 3406 C C . LEU A 1 417 ? 7.690 -2.853 -0.336 1.00 74.69 417 LEU A C 1
ATOM 3408 O O . LEU A 1 417 ? 8.355 -3.881 -0.347 1.00 74.69 417 LEU A O 1
ATOM 3412 N N . ILE A 1 418 ? 6.366 -2.864 -0.508 1.00 70.25 418 ILE A N 1
ATOM 3413 C CA . ILE A 1 418 ? 5.596 -4.086 -0.813 1.00 70.25 418 ILE A CA 1
ATOM 3414 C C . ILE A 1 418 ? 5.182 -4.165 -2.282 1.00 70.25 418 ILE A C 1
ATOM 3416 O O . ILE A 1 418 ? 4.495 -5.103 -2.681 1.00 70.25 418 ILE A O 1
ATOM 3420 N N . ALA A 1 419 ? 5.521 -3.150 -3.079 1.00 71.81 419 ALA A N 1
ATOM 3421 C CA . ALA A 1 419 ? 5.162 -3.128 -4.479 1.00 71.81 419 ALA A CA 1
ATOM 3422 C C . ALA A 1 419 ? 6.034 -4.124 -5.243 1.00 71.81 419 ALA A C 1
ATOM 3424 O O . ALA A 1 419 ? 7.257 -4.003 -5.266 1.00 71.81 419 ALA A O 1
ATOM 3425 N N . SER A 1 420 ? 5.398 -5.074 -5.927 1.00 77.38 420 SER A N 1
ATOM 3426 C CA . SER A 1 420 ? 6.089 -5.821 -6.972 1.00 77.38 420 SER A CA 1
ATOM 3427 C C . SER A 1 420 ? 6.400 -4.869 -8.128 1.00 77.38 420 SER A C 1
ATOM 3429 O O . SER A 1 420 ? 5.507 -4.169 -8.621 1.00 77.38 420 SER A O 1
ATOM 3431 N N . VAL A 1 421 ? 7.671 -4.830 -8.531 1.00 89.69 421 VAL A N 1
ATOM 3432 C CA . VAL A 1 421 ? 8.160 -4.032 -9.657 1.00 89.69 421 VAL A CA 1
ATOM 3433 C C . VAL A 1 421 ? 8.811 -4.974 -10.654 1.00 89.69 421 VAL A C 1
ATOM 3435 O O . VAL A 1 421 ? 9.720 -5.723 -10.304 1.00 89.69 421 VAL A O 1
ATOM 3438 N N . THR A 1 422 ? 8.359 -4.933 -11.902 1.00 90.88 422 THR A N 1
ATOM 3439 C CA . THR A 1 422 ? 8.983 -5.662 -13.008 1.00 90.88 422 THR A CA 1
ATOM 3440 C C . THR A 1 422 ? 9.510 -4.670 -14.031 1.00 90.88 422 THR A C 1
ATOM 3442 O O . THR A 1 422 ? 8.767 -3.811 -14.492 1.00 90.88 422 THR A O 1
ATOM 3445 N N . LYS A 1 423 ? 10.786 -4.782 -14.395 1.00 94.19 423 LYS A N 1
ATOM 3446 C CA . LYS A 1 423 ? 11.398 -4.014 -15.478 1.00 94.19 423 LYS A CA 1
ATOM 3447 C C . LYS A 1 423 ? 11.516 -4.880 -16.724 1.00 94.19 423 LYS A C 1
ATOM 3449 O O . LYS A 1 423 ? 11.973 -6.016 -16.640 1.00 94.19 423 LYS A O 1
ATOM 3454 N N . VAL A 1 424 ? 11.116 -4.349 -17.871 1.00 92.75 424 VAL A N 1
ATOM 3455 C CA . VAL A 1 424 ? 11.288 -4.996 -19.176 1.00 92.75 424 VAL A CA 1
ATOM 3456 C C . VAL A 1 424 ? 12.155 -4.088 -20.025 1.00 92.75 424 VAL A C 1
ATOM 3458 O O . VAL A 1 424 ? 11.827 -2.919 -20.176 1.00 92.75 424 VAL A O 1
ATOM 3461 N N . ILE A 1 425 ? 13.256 -4.600 -20.563 1.00 93.00 425 ILE A N 1
ATOM 3462 C CA . ILE A 1 425 ? 14.166 -3.836 -21.423 1.00 93.00 425 ILE A CA 1
ATOM 3463 C C . ILE A 1 425 ? 14.358 -4.631 -22.709 1.00 93.00 425 ILE A C 1
ATOM 3465 O O . ILE A 1 425 ? 14.704 -5.812 -22.659 1.00 93.00 425 ILE A O 1
ATOM 3469 N N . ARG A 1 426 ? 14.123 -4.002 -23.862 1.00 90.56 426 ARG A N 1
ATOM 3470 C CA . ARG A 1 426 ? 14.217 -4.655 -25.174 1.00 90.56 426 ARG A CA 1
ATOM 3471 C C . ARG A 1 426 ? 14.534 -3.660 -26.289 1.00 90.56 426 ARG A C 1
ATOM 3473 O O . ARG A 1 426 ? 14.475 -2.446 -26.099 1.00 90.56 426 ARG A O 1
ATOM 3480 N N . LYS A 1 427 ? 14.853 -4.173 -27.480 1.00 88.81 427 LYS A N 1
ATOM 3481 C CA . LYS A 1 427 ? 14.890 -3.352 -28.700 1.00 88.81 427 LYS A CA 1
ATOM 3482 C C . LYS A 1 427 ? 13.496 -2.804 -28.999 1.00 88.81 427 LYS A C 1
ATOM 3484 O O . LYS A 1 427 ? 12.502 -3.481 -28.741 1.00 88.81 427 LYS A O 1
ATOM 3489 N N . ALA A 1 428 ? 13.437 -1.598 -29.550 1.00 85.38 428 ALA A N 1
ATOM 3490 C CA . ALA A 1 428 ? 12.169 -0.964 -29.863 1.00 85.38 428 ALA A CA 1
ATOM 3491 C C . ALA A 1 428 ? 11.418 -1.731 -30.953 1.00 85.38 428 ALA A C 1
ATOM 3493 O O . ALA A 1 428 ? 12.008 -2.165 -31.948 1.00 85.38 428 ALA A O 1
ATOM 3494 N N . ALA A 1 429 ? 10.094 -1.799 -30.816 1.00 75.56 429 ALA A N 1
ATOM 3495 C CA . ALA A 1 429 ? 9.216 -2.378 -31.836 1.00 75.56 429 ALA A CA 1
ATOM 3496 C C . ALA A 1 429 ? 9.286 -1.645 -33.194 1.00 75.56 429 ALA A C 1
ATOM 3498 O O . ALA A 1 429 ? 8.860 -2.180 -34.214 1.00 75.56 429 ALA A O 1
ATOM 3499 N N . SER A 1 430 ? 9.858 -0.435 -33.227 1.00 72.88 430 SER A N 1
ATOM 3500 C CA . SER A 1 430 ? 10.080 0.350 -34.446 1.00 72.88 430 SER A CA 1
ATOM 3501 C C . SER A 1 430 ? 11.079 -0.287 -35.424 1.00 72.88 430 SER A C 1
ATOM 3503 O O . SER A 1 430 ? 11.164 0.151 -36.568 1.00 72.88 430 SER A O 1
ATOM 3505 N N . GLY A 1 431 ? 11.851 -1.295 -34.993 1.00 67.56 431 GLY A N 1
ATOM 3506 C CA . GLY A 1 431 ? 12.801 -2.026 -35.839 1.00 67.56 431 GLY A CA 1
ATOM 3507 C C . GLY A 1 431 ? 14.125 -1.297 -36.100 1.00 67.56 431 GLY A C 1
ATOM 3508 O O . GLY A 1 431 ? 15.011 -1.843 -36.756 1.00 67.56 431 GLY A O 1
ATOM 3509 N N . HIS A 1 432 ? 14.306 -0.086 -35.567 1.00 77.38 432 HIS A N 1
ATOM 3510 C CA . HIS A 1 432 ? 15.570 0.641 -35.663 1.00 77.38 432 HIS A CA 1
ATOM 3511 C C . HIS A 1 432 ? 16.614 0.063 -34.694 1.00 77.38 432 HIS A C 1
ATOM 3513 O O . HIS A 1 432 ? 16.368 -0.059 -33.496 1.00 77.38 432 HIS A O 1
ATOM 3519 N N . SER A 1 433 ? 17.817 -0.233 -35.197 1.00 75.44 433 SER A N 1
ATOM 3520 C CA . SER A 1 433 ? 18.886 -0.937 -34.462 1.00 75.44 433 SER A CA 1
ATOM 3521 C C . SER A 1 433 ? 19.405 -0.229 -33.204 1.00 75.44 433 SER A C 1
ATOM 3523 O O . SER A 1 433 ? 20.015 -0.876 -32.358 1.00 75.44 433 SER A O 1
ATOM 3525 N N . LEU A 1 434 ? 19.156 1.076 -33.075 1.00 87.81 434 LEU A N 1
ATOM 3526 C CA . LEU A 1 434 ? 19.628 1.942 -31.988 1.00 87.81 434 LEU A CA 1
ATOM 3527 C C . LEU A 1 434 ? 18.468 2.567 -31.200 1.00 87.81 434 LEU A C 1
ATOM 3529 O O . LEU A 1 434 ? 18.596 3.656 -30.637 1.00 87.81 434 LEU A O 1
ATOM 3533 N N . ARG A 1 435 ? 17.311 1.905 -31.218 1.00 88.56 435 ARG A N 1
ATOM 3534 C CA . ARG A 1 435 ? 16.117 2.312 -30.483 1.00 88.56 435 ARG A CA 1
ATOM 3535 C C . ARG A 1 435 ? 15.701 1.210 -29.527 1.00 88.56 435 ARG A C 1
ATOM 3537 O O . ARG A 1 435 ? 15.757 0.029 -29.875 1.00 88.56 435 ARG A O 1
ATOM 3544 N N . TYR A 1 436 ? 15.265 1.604 -28.339 1.00 90.56 436 TYR A N 1
ATOM 3545 C CA . TYR A 1 436 ? 14.949 0.680 -27.254 1.00 90.56 436 TYR A CA 1
ATOM 3546 C C . TYR A 1 436 ? 13.608 1.029 -26.615 1.00 90.56 436 TYR A C 1
ATOM 3548 O O . TYR A 1 436 ? 13.174 2.184 -26.653 1.00 90.56 436 TYR A O 1
ATOM 3556 N N . ASP A 1 437 ? 12.982 0.014 -26.029 1.00 89.69 437 ASP A N 1
ATOM 3557 C CA . ASP A 1 437 ? 11.815 0.152 -25.170 1.00 89.69 437 ASP A CA 1
ATOM 3558 C C . ASP A 1 437 ? 12.193 -0.299 -23.755 1.00 89.69 437 ASP A C 1
ATOM 3560 O O . ASP A 1 437 ? 12.874 -1.314 -23.568 1.00 89.69 437 ASP A O 1
ATOM 3564 N N . MET A 1 438 ? 11.747 0.458 -22.757 1.00 92.88 438 MET A N 1
ATOM 3565 C CA . MET A 1 438 ? 11.911 0.135 -21.346 1.00 92.88 438 MET A CA 1
ATOM 3566 C C . MET A 1 438 ? 10.586 0.335 -20.626 1.00 92.88 438 MET A C 1
ATOM 3568 O O . MET A 1 438 ? 9.992 1.408 -20.663 1.00 92.88 438 MET A O 1
ATOM 3572 N N . GLU A 1 439 ? 10.129 -0.703 -19.945 1.00 91.75 439 GLU A N 1
ATOM 3573 C CA . GLU A 1 439 ? 8.889 -0.689 -19.184 1.00 91.75 439 GLU A CA 1
ATOM 3574 C C . GLU A 1 439 ? 9.202 -0.896 -17.711 1.00 91.75 439 GLU A C 1
ATOM 3576 O O . GLU A 1 439 ? 10.026 -1.735 -17.351 1.00 91.75 439 GLU A O 1
ATOM 3581 N N . THR A 1 440 ? 8.524 -0.149 -16.850 1.00 90.38 440 THR A N 1
ATOM 3582 C CA . THR A 1 440 ? 8.476 -0.420 -15.416 1.00 90.38 440 THR A CA 1
ATOM 3583 C C . THR A 1 440 ? 7.029 -0.706 -15.053 1.00 90.38 440 THR A C 1
ATOM 3585 O O . THR A 1 440 ? 6.189 0.193 -15.014 1.00 90.38 440 THR A O 1
ATOM 3588 N N . LEU A 1 441 ? 6.741 -1.980 -14.821 1.00 84.75 441 LEU A N 1
ATOM 3589 C CA . LEU A 1 441 ? 5.426 -2.500 -14.493 1.00 84.75 441 LEU A CA 1
ATOM 3590 C C . LEU A 1 441 ? 5.288 -2.595 -12.978 1.00 84.75 441 LEU A C 1
ATOM 3592 O O . LEU A 1 441 ? 6.127 -3.199 -12.305 1.00 84.75 441 LEU A O 1
ATOM 3596 N N . THR A 1 442 ? 4.224 -2.014 -12.440 1.00 78.50 442 THR A N 1
ATOM 3597 C CA . THR A 1 442 ? 3.893 -2.100 -11.017 1.00 78.50 442 THR A CA 1
ATOM 3598 C C . THR A 1 442 ? 2.399 -2.339 -10.863 1.00 78.50 442 THR A C 1
ATOM 3600 O O . THR A 1 442 ? 1.615 -2.088 -11.772 1.00 78.50 442 THR A O 1
ATOM 3603 N N . TRP A 1 443 ? 1.968 -2.768 -9.681 1.00 60.94 443 TRP A N 1
ATOM 3604 C CA . TRP A 1 443 ? 0.538 -2.901 -9.391 1.00 60.94 443 TRP A CA 1
ATOM 3605 C C . TRP A 1 443 ? -0.210 -1.549 -9.359 1.00 60.94 443 TRP A C 1
ATOM 3607 O O . TRP A 1 443 ? -1.433 -1.529 -9.464 1.00 60.94 443 TRP A O 1
ATOM 3617 N N . LYS A 1 444 ? 0.508 -0.424 -9.187 1.00 62.34 444 LYS A N 1
ATOM 3618 C CA . LYS A 1 444 ? -0.062 0.926 -9.013 1.00 62.34 444 LYS A CA 1
ATOM 3619 C C . LYS A 1 444 ? -0.126 1.716 -10.323 1.00 62.34 444 LYS A C 1
ATOM 3621 O O . LYS A 1 444 ? -1.132 2.358 -10.603 1.00 62.34 444 LYS A O 1
ATOM 3626 N N . LYS A 1 445 ? 0.983 1.757 -11.063 1.00 72.62 445 LYS A N 1
ATOM 3627 C CA . LYS A 1 445 ? 1.167 2.548 -12.289 1.00 72.62 445 LYS A CA 1
ATOM 3628 C C . LYS A 1 445 ? 2.258 1.906 -13.136 1.00 72.62 445 LYS A C 1
ATOM 3630 O O . LYS A 1 445 ? 3.326 1.586 -12.617 1.00 72.62 445 LYS A O 1
ATOM 3635 N N . ASN A 1 446 ? 1.999 1.758 -14.427 1.00 82.62 446 ASN A N 1
ATOM 3636 C CA . ASN A 1 446 ? 3.004 1.303 -15.378 1.00 82.62 446 ASN A CA 1
ATOM 3637 C C . ASN A 1 446 ? 3.625 2.512 -16.073 1.00 82.62 446 ASN A C 1
ATOM 3639 O O . ASN A 1 446 ? 2.927 3.473 -16.403 1.00 82.62 446 ASN A O 1
ATOM 3643 N N . VAL A 1 447 ? 4.934 2.457 -16.282 1.00 85.19 447 VAL A N 1
ATOM 3644 C CA . VAL A 1 447 ? 5.694 3.469 -17.016 1.00 85.19 447 VAL A CA 1
ATOM 3645 C C . VAL A 1 447 ? 6.281 2.813 -18.249 1.00 85.19 447 VAL A C 1
ATOM 3647 O O . VAL A 1 447 ? 6.887 1.747 -18.152 1.00 85.19 447 VAL A O 1
ATOM 3650 N N . PHE A 1 448 ? 6.103 3.461 -19.395 1.00 87.25 448 PHE A N 1
ATOM 3651 C CA . PHE A 1 448 ? 6.559 2.971 -20.686 1.00 87.25 448 PHE A CA 1
ATOM 3652 C C . PHE A 1 448 ? 7.432 4.037 -21.336 1.00 87.25 448 PHE A C 1
ATOM 3654 O O . PHE A 1 448 ? 6.957 5.122 -21.666 1.00 87.25 448 PHE A O 1
ATOM 3661 N N . TYR A 1 449 ? 8.705 3.723 -21.529 1.00 90.62 449 TYR A N 1
ATOM 3662 C CA . TYR A 1 449 ? 9.603 4.485 -22.381 1.00 90.62 449 TYR A CA 1
ATOM 3663 C C . TYR A 1 449 ? 9.699 3.752 -23.707 1.00 90.62 449 TYR A C 1
ATOM 3665 O O . TYR A 1 449 ? 10.223 2.643 -23.768 1.00 90.62 449 TYR A O 1
ATOM 3673 N N . THR A 1 450 ? 9.178 4.358 -24.766 1.00 88.00 450 THR A N 1
ATOM 3674 C CA . THR A 1 450 ? 9.136 3.733 -26.089 1.00 88.00 450 THR A CA 1
ATOM 3675 C C . THR A 1 450 ? 10.057 4.450 -27.056 1.00 88.00 450 THR A C 1
ATOM 3677 O O . THR A 1 450 ? 10.047 5.680 -27.123 1.00 88.00 450 THR A O 1
ATOM 3680 N N . ASN A 1 451 ? 10.775 3.688 -27.875 1.00 85.75 451 ASN A N 1
ATOM 3681 C CA . ASN A 1 451 ? 11.559 4.185 -29.002 1.00 85.75 451 ASN A CA 1
ATOM 3682 C C . ASN A 1 451 ? 12.621 5.240 -28.616 1.00 85.75 451 ASN A C 1
ATOM 3684 O O . ASN A 1 451 ? 12.930 6.156 -29.394 1.00 85.75 451 ASN A O 1
ATOM 3688 N N . PHE A 1 452 ? 13.197 5.124 -27.417 1.00 90.00 452 PHE A N 1
ATOM 3689 C CA . PHE A 1 452 ? 14.230 6.050 -26.957 1.00 90.00 452 PHE A CA 1
ATOM 3690 C C . PHE A 1 452 ? 15.593 5.711 -27.576 1.00 90.00 452 PHE A C 1
ATOM 3692 O O . PHE A 1 452 ? 15.852 4.573 -27.973 1.00 90.00 452 PHE A O 1
ATOM 3699 N N . ALA A 1 453 ? 16.459 6.719 -27.678 1.00 91.00 453 ALA A N 1
ATOM 3700 C CA . ALA A 1 453 ? 17.854 6.572 -28.084 1.00 91.00 453 ALA A CA 1
ATOM 3701 C C . ALA A 1 453 ? 18.763 6.931 -26.906 1.00 91.00 453 ALA A C 1
ATOM 3703 O O . ALA A 1 453 ? 18.444 7.841 -26.138 1.00 91.00 453 ALA A O 1
ATOM 3704 N N . LEU A 1 454 ? 19.889 6.230 -26.772 1.00 92.06 454 LEU A N 1
ATOM 3705 C CA . LEU A 1 454 ? 20.842 6.500 -25.697 1.00 92.06 454 LEU A CA 1
ATOM 3706 C C . LEU A 1 454 ? 21.400 7.927 -25.792 1.00 92.06 454 LEU A C 1
ATOM 3708 O O . LEU A 1 454 ? 21.661 8.432 -26.885 1.00 92.06 454 LEU A O 1
ATOM 3712 N N . GLY A 1 455 ? 21.548 8.581 -24.640 1.00 89.38 455 GLY A N 1
ATOM 3713 C CA . GLY A 1 455 ? 22.046 9.953 -24.513 1.00 89.38 455 GLY A CA 1
ATOM 3714 C C . GLY A 1 455 ? 21.071 11.039 -24.982 1.00 89.38 455 GLY A C 1
ATOM 3715 O O . GLY A 1 455 ? 21.399 12.220 -24.902 1.00 89.38 455 GLY A O 1
ATOM 3716 N N . THR A 1 456 ? 19.876 10.674 -25.461 1.00 89.56 456 THR A N 1
ATOM 3717 C CA . THR A 1 456 ? 18.849 11.636 -25.883 1.00 89.56 456 THR A CA 1
ATOM 3718 C C . THR A 1 456 ? 17.771 11.752 -24.814 1.00 89.56 456 THR A C 1
ATOM 3720 O O . THR A 1 456 ? 17.139 10.760 -24.456 1.00 89.56 456 THR A O 1
ATOM 3723 N N . SER A 1 457 ? 17.538 12.971 -24.330 1.00 89.94 457 SER A N 1
ATOM 3724 C CA . SER A 1 457 ? 16.503 13.243 -23.336 1.00 89.94 457 SER A CA 1
ATOM 3725 C C . SER A 1 457 ? 15.107 13.299 -23.966 1.00 89.94 457 SER A C 1
ATOM 3727 O O . SER A 1 457 ? 14.950 13.833 -25.067 1.00 89.94 457 SER A O 1
ATOM 3729 N N . PHE A 1 458 ? 14.083 12.815 -23.268 1.00 86.25 458 PHE A N 1
ATOM 3730 C CA . PHE A 1 458 ? 12.689 12.873 -23.709 1.00 86.25 458 PHE A CA 1
ATOM 3731 C C . PHE A 1 458 ? 11.736 13.146 -22.541 1.00 86.25 458 PHE A C 1
ATOM 3733 O O . PHE A 1 458 ? 11.997 12.778 -21.397 1.00 86.25 458 PHE A O 1
ATOM 3740 N N . LEU A 1 459 ? 10.605 13.790 -22.838 1.00 79.31 459 LEU A N 1
ATOM 3741 C CA . LEU A 1 459 ? 9.580 14.097 -21.843 1.00 79.31 459 LEU A CA 1
ATOM 3742 C C . LEU A 1 459 ? 8.630 12.917 -21.659 1.00 79.31 459 LEU A C 1
ATOM 3744 O O . LEU A 1 459 ? 8.076 12.403 -22.630 1.00 79.31 459 LEU A O 1
ATOM 3748 N N . THR A 1 460 ? 8.404 12.519 -20.412 1.00 81.00 460 THR A N 1
ATOM 3749 C CA . THR A 1 460 ? 7.484 11.432 -20.071 1.00 81.00 460 THR A CA 1
ATOM 3750 C C . THR A 1 460 ? 6.930 11.590 -18.659 1.00 81.00 460 THR A C 1
ATOM 3752 O O . THR A 1 460 ? 7.479 12.306 -17.820 1.00 81.00 460 THR A O 1
ATOM 3755 N N . GLN A 1 461 ? 5.819 10.911 -18.386 1.00 77.44 461 GLN A N 1
ATOM 3756 C CA . GLN A 1 461 ? 5.372 10.678 -17.016 1.00 77.44 461 GLN A CA 1
ATOM 3757 C C . GLN A 1 461 ? 6.217 9.573 -16.373 1.00 77.44 461 GLN A C 1
ATOM 3759 O O . GLN A 1 461 ? 6.708 8.677 -17.064 1.00 77.44 461 GLN A O 1
ATOM 3764 N N . HIS A 1 462 ? 6.340 9.617 -15.047 1.00 83.00 462 HIS A N 1
ATOM 3765 C CA . HIS A 1 462 ? 7.042 8.604 -14.260 1.00 83.00 462 HIS A CA 1
ATOM 3766 C C . HIS A 1 462 ? 6.108 7.931 -13.235 1.00 83.00 462 HIS A C 1
ATOM 3768 O O . HIS A 1 462 ? 4.895 8.163 -13.236 1.00 83.00 462 HIS A O 1
ATOM 3774 N N . LEU A 1 463 ? 6.649 7.059 -12.374 1.00 77.75 463 LEU A N 1
ATOM 3775 C CA . LEU A 1 463 ? 5.913 6.442 -11.261 1.00 77.75 463 LEU A CA 1
ATOM 3776 C C . LEU A 1 463 ? 5.468 7.477 -10.220 1.00 77.75 463 LEU A C 1
ATOM 3778 O O . LEU A 1 463 ? 4.412 7.320 -9.601 1.00 77.75 463 LEU A O 1
ATOM 3782 N N . GLU A 1 464 ? 6.277 8.519 -10.043 1.00 76.94 464 GLU A N 1
ATOM 3783 C CA . GLU A 1 464 ? 5.896 9.734 -9.333 1.00 76.94 464 GLU A CA 1
ATOM 3784 C C . GLU A 1 464 ? 5.010 10.605 -10.234 1.00 76.94 464 GLU A C 1
ATOM 3786 O O . GLU A 1 464 ? 5.164 10.624 -11.459 1.00 76.94 464 GLU A O 1
ATOM 3791 N N . ASP A 1 465 ? 4.077 11.335 -9.628 1.00 68.69 465 ASP A N 1
ATOM 3792 C CA . ASP A 1 465 ? 3.231 12.271 -10.362 1.00 68.69 465 ASP A CA 1
ATOM 3793 C C . ASP A 1 465 ? 4.063 13.467 -10.834 1.00 68.69 465 ASP A C 1
ATOM 3795 O O . ASP A 1 465 ? 4.954 13.929 -10.118 1.00 68.69 465 ASP A O 1
ATOM 3799 N N . GLY A 1 466 ? 3.788 13.953 -12.044 1.00 74.88 466 GLY A N 1
ATOM 3800 C CA . GLY A 1 466 ? 4.525 15.038 -12.692 1.00 74.88 466 GLY A CA 1
ATOM 3801 C C . GLY A 1 466 ? 5.131 14.646 -14.040 1.00 74.88 466 GLY A C 1
ATOM 3802 O O . GLY A 1 466 ? 5.105 13.482 -14.453 1.00 74.88 466 GLY A O 1
ATOM 3803 N N . LEU A 1 467 ? 5.654 15.653 -14.739 1.00 75.00 467 LEU A N 1
ATOM 3804 C CA . LEU A 1 467 ? 6.364 15.491 -16.004 1.00 75.00 467 LEU A CA 1
ATOM 3805 C C . LEU A 1 467 ? 7.874 15.492 -15.756 1.00 75.00 467 LEU A C 1
ATOM 3807 O O . LEU A 1 467 ? 8.398 16.361 -15.055 1.00 75.00 467 LEU A O 1
ATOM 3811 N N . PHE A 1 468 ? 8.566 14.532 -16.357 1.00 85.44 468 PHE A N 1
ATOM 3812 C CA . PHE A 1 468 ? 10.000 14.339 -16.205 1.00 85.44 468 PHE A CA 1
ATOM 3813 C C . PHE A 1 468 ? 10.686 14.425 -17.557 1.00 85.44 468 PHE A C 1
ATOM 3815 O O . PHE A 1 468 ? 10.180 13.914 -18.555 1.00 85.44 468 PHE A O 1
ATOM 3822 N N . ASN A 1 469 ? 11.857 15.049 -17.569 1.00 89.38 469 ASN A N 1
ATOM 3823 C CA . ASN A 1 469 ? 12.822 14.895 -18.636 1.00 89.38 469 ASN A CA 1
ATOM 3824 C C . ASN A 1 469 ? 13.725 13.710 -18.285 1.00 89.38 469 ASN A C 1
ATOM 3826 O O . ASN A 1 469 ? 14.483 13.769 -17.316 1.00 89.38 469 ASN A O 1
ATOM 3830 N N . VAL A 1 470 ? 13.589 12.623 -19.038 1.00 92.31 470 VAL A N 1
ATOM 3831 C CA . VAL A 1 470 ? 14.284 11.360 -18.792 1.00 92.31 470 VAL A CA 1
ATOM 3832 C C . VAL A 1 470 ? 15.376 11.174 -19.830 1.00 92.31 470 VAL A C 1
ATOM 3834 O O . VAL A 1 470 ? 15.146 11.368 -21.020 1.00 92.31 470 VAL A O 1
ATOM 3837 N N . THR A 1 471 ? 16.568 10.784 -19.386 1.00 94.69 471 THR A N 1
ATOM 3838 C CA . THR A 1 471 ? 17.679 10.403 -20.266 1.00 94.69 471 THR A CA 1
ATOM 3839 C C . THR A 1 471 ? 18.180 9.028 -19.867 1.00 94.69 471 THR A C 1
ATOM 3841 O O . THR A 1 471 ? 18.591 8.829 -18.726 1.00 94.69 471 THR A O 1
ATOM 3844 N N . ILE A 1 472 ? 18.166 8.091 -20.813 1.00 94.88 472 ILE A N 1
ATOM 3845 C CA . ILE A 1 472 ? 18.818 6.790 -20.649 1.00 94.88 472 ILE A CA 1
ATOM 3846 C C . ILE A 1 472 ? 20.166 6.851 -21.352 1.00 94.88 472 ILE A C 1
ATOM 3848 O O . ILE A 1 472 ? 20.232 7.266 -22.509 1.00 94.88 472 ILE A O 1
ATOM 3852 N N . ASP A 1 473 ? 21.236 6.439 -20.688 1.00 94.56 473 ASP A N 1
ATOM 3853 C CA . ASP A 1 473 ? 22.565 6.377 -21.293 1.00 94.56 473 ASP A CA 1
ATOM 3854 C C . ASP A 1 473 ? 23.342 5.153 -20.792 1.00 94.56 473 ASP A C 1
ATOM 3856 O O . ASP A 1 473 ? 22.868 4.365 -19.974 1.00 94.56 473 ASP A O 1
ATOM 3860 N N . THR A 1 474 ? 24.541 4.961 -21.323 1.00 93.25 474 THR A N 1
ATOM 3861 C CA . THR A 1 474 ? 25.492 3.958 -20.865 1.00 93.25 474 THR A CA 1
ATOM 3862 C C . THR A 1 474 ? 26.893 4.553 -20.756 1.00 93.25 474 THR A C 1
ATOM 3864 O O . THR A 1 474 ? 27.239 5.531 -21.438 1.00 93.25 474 THR A O 1
ATOM 3867 N N . ASN A 1 475 ? 27.698 3.982 -19.860 1.00 87.62 475 ASN A N 1
ATOM 3868 C CA . ASN A 1 475 ? 29.114 4.310 -19.754 1.00 87.62 475 ASN A CA 1
ATOM 3869 C C . ASN A 1 475 ? 29.888 3.853 -21.005 1.00 87.62 475 ASN A C 1
ATOM 3871 O O . ASN A 1 475 ? 29.371 3.130 -21.853 1.00 87.62 475 ASN A O 1
ATOM 3875 N N . GLN A 1 476 ? 31.144 4.290 -21.122 1.00 79.38 476 GLN A N 1
ATOM 3876 C CA . GLN A 1 476 ? 31.978 4.019 -22.302 1.00 79.38 476 GLN A CA 1
ATOM 3877 C C . GLN A 1 476 ? 32.145 2.518 -22.585 1.00 79.38 476 GLN A C 1
ATOM 3879 O O . GLN A 1 476 ? 32.139 2.119 -23.744 1.00 79.38 476 GLN A O 1
ATOM 3884 N N . ASP A 1 477 ? 32.203 1.696 -21.536 1.00 81.19 477 ASP A N 1
ATOM 3885 C CA . ASP A 1 477 ? 32.409 0.249 -21.654 1.00 81.19 477 ASP A CA 1
ATOM 3886 C C . ASP A 1 477 ? 31.097 -0.548 -21.801 1.00 81.19 477 ASP A C 1
ATOM 3888 O O . ASP A 1 477 ? 31.123 -1.774 -21.887 1.00 81.19 477 ASP A O 1
ATOM 3892 N N . GLY A 1 478 ? 29.932 0.115 -21.788 1.00 81.94 478 GLY A N 1
ATOM 3893 C CA . GLY A 1 478 ? 28.622 -0.534 -21.925 1.00 81.94 478 GLY A CA 1
ATOM 3894 C C . GLY A 1 478 ? 28.205 -1.420 -20.742 1.00 81.94 478 GLY A C 1
ATOM 3895 O O . GLY A 1 478 ? 27.246 -2.184 -20.852 1.00 81.94 478 GLY A O 1
ATOM 3896 N N . THR A 1 479 ? 28.934 -1.362 -19.624 1.00 88.00 479 THR A N 1
ATOM 3897 C CA . THR A 1 479 ? 28.748 -2.201 -18.426 1.00 88.00 479 THR A CA 1
ATOM 3898 C C . THR A 1 479 ? 27.769 -1.611 -17.415 1.00 88.00 479 THR A C 1
ATOM 3900 O O . THR A 1 479 ? 27.235 -2.337 -16.574 1.00 88.00 479 THR A O 1
ATOM 3903 N N . VAL A 1 480 ? 27.517 -0.303 -17.494 1.00 93.56 480 VAL A N 1
ATOM 3904 C CA . VAL A 1 480 ? 26.586 0.427 -16.632 1.00 93.56 480 VAL A CA 1
ATOM 3905 C C . VAL A 1 480 ? 25.591 1.166 -17.512 1.00 93.56 480 VAL A C 1
ATOM 3907 O O . VAL A 1 480 ? 25.983 1.950 -18.378 1.00 93.56 480 VAL A O 1
ATOM 3910 N N . MET A 1 481 ? 24.302 0.938 -17.277 1.00 95.75 481 MET A N 1
ATOM 3911 C CA . MET A 1 481 ? 23.221 1.730 -17.862 1.00 95.75 481 MET A CA 1
ATOM 3912 C C . MET A 1 481 ? 22.742 2.745 -16.824 1.00 95.75 481 MET A C 1
ATOM 3914 O O . MET A 1 481 ? 22.561 2.396 -15.660 1.00 95.75 481 MET A O 1
ATOM 3918 N N . THR A 1 482 ? 22.539 3.995 -17.218 1.00 96.69 482 THR A N 1
ATOM 3919 C CA . THR A 1 482 ? 22.019 5.050 -16.347 1.00 96.69 482 THR A CA 1
ATOM 3920 C C . THR A 1 482 ? 20.643 5.496 -16.808 1.00 96.69 482 THR A C 1
ATOM 3922 O O . THR A 1 482 ? 20.382 5.621 -18.001 1.00 96.69 482 THR A O 1
ATOM 3925 N N . GLU A 1 483 ? 19.755 5.745 -15.853 1.00 96.75 483 GLU A N 1
ATOM 3926 C CA . GLU A 1 483 ? 18.461 6.388 -16.066 1.00 96.75 483 GLU A CA 1
ATOM 3927 C C . GLU A 1 483 ? 18.452 7.661 -15.230 1.00 96.75 483 GLU A C 1
ATOM 3929 O O . GLU A 1 483 ? 18.462 7.615 -14.001 1.00 96.75 483 GLU A O 1
ATOM 3934 N N . SER A 1 484 ? 18.479 8.802 -15.903 1.00 95.38 484 SER A N 1
ATOM 3935 C CA . SER A 1 484 ? 18.469 10.112 -15.275 1.00 95.38 484 SER A CA 1
ATOM 3936 C C . SER A 1 484 ? 17.090 10.740 -15.400 1.00 95.38 484 SER A C 1
ATOM 3938 O O . SER A 1 484 ? 16.569 10.845 -16.509 1.00 95.38 484 SER A O 1
ATOM 3940 N N . LEU A 1 485 ? 16.510 11.159 -14.277 1.00 92.69 485 LEU A N 1
ATOM 3941 C CA . LEU A 1 485 ? 15.188 11.765 -14.202 1.00 92.69 485 LEU A CA 1
ATOM 3942 C C . LEU A 1 485 ? 15.318 13.166 -13.635 1.00 92.69 485 LEU A C 1
ATOM 3944 O O . LEU A 1 485 ? 15.775 13.349 -12.511 1.00 92.69 485 LEU A O 1
ATOM 3948 N N . MET A 1 486 ? 14.869 14.150 -14.400 1.00 89.00 486 MET A N 1
ATOM 3949 C CA . MET A 1 486 ? 14.794 15.534 -13.957 1.00 89.00 486 MET A CA 1
ATOM 3950 C C . MET A 1 486 ? 13.343 15.987 -14.008 1.00 89.00 486 MET A C 1
ATOM 3952 O O . MET A 1 486 ? 12.712 15.960 -15.068 1.00 89.00 486 MET A O 1
ATOM 3956 N N . ARG A 1 487 ? 12.788 16.394 -12.869 1.00 84.81 487 ARG A N 1
ATOM 3957 C CA . ARG A 1 487 ? 11.414 16.896 -12.807 1.00 84.81 487 ARG A CA 1
ATOM 3958 C C . ARG A 1 487 ? 11.331 18.251 -13.513 1.00 84.81 487 ARG A C 1
ATOM 3960 O O . ARG A 1 487 ? 12.047 19.182 -13.165 1.00 84.81 487 ARG A O 1
ATOM 3967 N N . VAL A 1 488 ? 10.432 18.392 -14.488 1.00 77.38 488 VAL A N 1
ATOM 3968 C CA . VAL A 1 488 ? 10.331 19.622 -15.303 1.00 77.38 488 VAL A CA 1
ATOM 3969 C C . VAL A 1 488 ? 9.945 20.835 -14.454 1.00 77.38 488 VAL A C 1
ATOM 3971 O O . VAL A 1 488 ? 10.458 21.930 -14.658 1.00 77.38 488 VAL A O 1
ATOM 3974 N N . GLU A 1 489 ? 9.058 20.636 -13.480 1.00 73.62 489 GLU A N 1
ATOM 3975 C CA . GLU A 1 489 ? 8.584 21.695 -12.579 1.00 73.62 489 GLU A CA 1
ATOM 3976 C C . GLU A 1 489 ? 9.601 22.063 -11.488 1.00 73.62 489 GLU A C 1
ATOM 3978 O O . GLU A 1 489 ? 9.519 23.148 -10.917 1.00 73.62 489 GLU A O 1
ATOM 3983 N N . ASN A 1 490 ? 10.561 21.178 -11.203 1.00 80.69 490 ASN A N 1
ATOM 3984 C CA . ASN A 1 490 ? 11.619 21.406 -10.224 1.00 80.69 490 ASN A CA 1
ATOM 3985 C C . ASN A 1 490 ? 12.932 20.766 -10.707 1.00 80.69 490 ASN A C 1
ATOM 3987 O O . ASN A 1 490 ? 13.226 19.636 -10.320 1.00 80.69 490 ASN A O 1
ATOM 3991 N N . PRO A 1 491 ? 13.724 21.465 -11.539 1.00 80.44 491 PRO A N 1
ATOM 3992 C CA . PRO A 1 491 ? 14.957 20.914 -12.108 1.00 80.44 491 PRO A CA 1
ATOM 3993 C C . PRO A 1 491 ? 16.022 20.516 -11.074 1.00 80.44 491 PRO A C 1
ATOM 3995 O O . PRO A 1 491 ? 16.883 19.698 -11.384 1.00 80.44 491 PRO A O 1
ATOM 3998 N N . GLU A 1 492 ? 15.948 21.054 -9.851 1.00 81.38 492 GLU A N 1
ATOM 3999 C CA . GLU A 1 492 ? 16.809 20.666 -8.721 1.00 81.38 492 GLU A CA 1
ATOM 4000 C C . GLU A 1 492 ? 16.460 19.266 -8.173 1.00 81.38 492 GLU A C 1
ATOM 4002 O O . GLU A 1 492 ? 17.263 18.641 -7.481 1.00 81.38 492 GLU A O 1
ATOM 4007 N N . ASP A 1 493 ? 15.261 18.752 -8.474 1.00 83.19 493 ASP A N 1
ATOM 4008 C CA . ASP A 1 493 ? 14.856 17.370 -8.203 1.00 83.19 493 ASP A CA 1
ATOM 4009 C C . ASP A 1 493 ? 15.357 16.460 -9.333 1.00 83.19 493 ASP A C 1
ATOM 4011 O O . ASP A 1 493 ? 14.619 16.079 -10.251 1.00 83.19 493 ASP A O 1
ATOM 4015 N N . HIS A 1 494 ? 16.662 16.188 -9.282 1.00 87.81 494 HIS A N 1
ATOM 4016 C CA . HIS A 1 494 ? 17.396 15.384 -10.254 1.00 87.81 494 HIS A CA 1
ATOM 4017 C C . HIS A 1 494 ? 17.873 14.076 -9.627 1.00 87.81 494 HIS A C 1
ATOM 4019 O O . HIS A 1 494 ? 18.681 14.071 -8.700 1.00 87.81 494 HIS A O 1
ATOM 4025 N N . GLU A 1 495 ? 17.385 12.956 -10.152 1.00 91.81 495 GLU A N 1
ATOM 4026 C CA . GLU A 1 495 ? 17.734 11.615 -9.690 1.00 91.81 495 GLU A CA 1
ATOM 4027 C C . GLU A 1 495 ? 18.436 10.819 -10.796 1.00 91.81 495 GLU A C 1
ATOM 4029 O O . GLU A 1 495 ? 18.136 10.963 -11.985 1.00 91.81 495 GLU A O 1
ATOM 4034 N N . ILE A 1 496 ? 19.389 9.969 -10.406 1.00 94.06 496 ILE A N 1
ATOM 4035 C CA . ILE A 1 496 ? 20.102 9.081 -11.325 1.00 94.06 496 ILE A CA 1
ATOM 4036 C C . ILE A 1 496 ? 20.102 7.661 -10.762 1.00 94.06 496 ILE A C 1
ATOM 4038 O O . ILE A 1 496 ? 20.698 7.385 -9.719 1.00 94.06 496 ILE A O 1
ATOM 4042 N N . PHE A 1 497 ? 19.494 6.743 -11.506 1.00 96.19 497 PHE A N 1
ATOM 4043 C CA . PHE A 1 497 ? 19.577 5.312 -11.257 1.00 96.19 497 PHE A CA 1
ATOM 4044 C C . PHE A 1 497 ? 20.699 4.698 -12.091 1.00 96.19 497 PHE A C 1
ATOM 4046 O O . PHE A 1 497 ? 20.814 4.954 -13.288 1.00 96.19 497 PHE A O 1
ATOM 4053 N N . HIS A 1 498 ? 21.504 3.851 -11.460 1.00 97.19 498 HIS A N 1
ATOM 4054 C CA . HIS A 1 498 ? 22.591 3.110 -12.090 1.00 97.19 498 HIS A CA 1
ATOM 4055 C C . HIS A 1 498 ? 22.241 1.631 -12.119 1.00 97.19 498 HIS A C 1
ATOM 4057 O O . HIS A 1 498 ? 21.972 1.038 -11.077 1.00 97.19 498 HIS A O 1
ATOM 4063 N N . TYR A 1 499 ? 22.285 1.026 -13.294 1.00 97.25 499 TYR A N 1
ATOM 4064 C CA . TYR A 1 499 ? 21.971 -0.374 -13.514 1.00 97.25 499 TYR A CA 1
ATOM 4065 C C . TYR A 1 499 ? 23.226 -1.137 -13.927 1.00 97.25 499 TYR A C 1
ATOM 4067 O O . TYR A 1 499 ? 23.899 -0.764 -14.889 1.00 97.25 499 TYR A O 1
ATOM 4075 N N . THR A 1 500 ? 23.516 -2.230 -13.226 1.00 96.81 500 THR A N 1
ATOM 4076 C CA . THR A 1 500 ? 24.579 -3.184 -13.576 1.00 96.81 500 THR A CA 1
ATOM 4077 C C . THR A 1 500 ? 24.027 -4.600 -13.642 1.00 96.81 500 THR A C 1
ATOM 4079 O O . THR A 1 500 ? 22.951 -4.887 -13.112 1.00 96.81 500 THR A O 1
ATOM 4082 N N . ARG A 1 501 ? 24.766 -5.500 -14.291 1.00 94.50 501 ARG A N 1
ATOM 4083 C CA . ARG A 1 501 ? 24.418 -6.920 -14.389 1.00 94.50 501 ARG A CA 1
ATOM 4084 C C . ARG A 1 501 ? 25.416 -7.755 -13.601 1.00 94.50 501 ARG A C 1
ATOM 4086 O O . ARG A 1 501 ? 26.618 -7.641 -13.814 1.00 94.50 501 ARG A O 1
ATOM 4093 N N . GLU A 1 502 ? 24.906 -8.569 -12.682 1.00 93.50 502 GLU A N 1
ATOM 4094 C CA . GLU A 1 502 ? 25.691 -9.493 -11.859 1.00 93.50 502 GLU A CA 1
ATOM 4095 C C . GLU A 1 502 ? 24.951 -10.840 -11.809 1.00 93.50 502 GLU A C 1
ATOM 4097 O O . GLU A 1 502 ? 23.943 -10.982 -11.114 1.00 93.50 502 GLU A O 1
ATOM 4102 N N . GLY A 1 503 ? 25.419 -11.818 -12.594 1.00 91.31 503 GLY A N 1
ATOM 4103 C CA . GLY A 1 503 ? 24.707 -13.086 -12.795 1.00 91.31 503 GLY A CA 1
ATOM 4104 C C . GLY A 1 503 ? 23.279 -12.855 -13.298 1.00 91.31 503 GLY A C 1
ATOM 4105 O O . GLY A 1 503 ? 23.053 -12.031 -14.183 1.00 91.31 503 GLY A O 1
ATOM 4106 N N . ASP A 1 504 ? 22.309 -13.510 -12.663 1.00 92.00 504 ASP A N 1
ATOM 4107 C CA . ASP A 1 504 ? 20.886 -13.399 -13.013 1.00 92.00 504 ASP A CA 1
ATOM 4108 C C . ASP A 1 504 ? 20.234 -12.102 -12.495 1.00 92.00 504 ASP A C 1
ATOM 4110 O O . ASP A 1 504 ? 19.028 -11.918 -12.632 1.00 92.00 504 ASP A O 1
ATOM 4114 N N . TYR A 1 505 ? 20.992 -11.168 -11.905 1.00 94.75 505 TYR A N 1
ATOM 4115 C CA . TYR A 1 505 ? 20.442 -9.944 -11.312 1.00 94.75 505 TYR A CA 1
ATOM 4116 C C . TYR A 1 505 ? 20.742 -8.683 -12.116 1.00 94.75 505 TYR A C 1
ATOM 4118 O O . TYR A 1 505 ? 21.881 -8.404 -12.499 1.00 94.75 505 TYR A O 1
ATOM 4126 N N . LEU A 1 506 ? 19.702 -7.900 -12.382 1.00 97.00 506 LEU A N 1
ATOM 4127 C CA . LEU A 1 506 ? 19.808 -6.495 -12.746 1.00 97.00 506 LEU A CA 1
ATOM 4128 C C . LEU A 1 506 ? 19.809 -5.696 -11.441 1.00 97.00 506 LEU A C 1
ATOM 4130 O O . LEU A 1 506 ? 18.817 -5.677 -10.710 1.00 97.00 506 LEU A O 1
ATOM 4134 N N . ILE A 1 507 ? 20.935 -5.067 -11.122 1.00 97.44 507 ILE A N 1
ATOM 4135 C CA . ILE A 1 507 ? 21.125 -4.345 -9.865 1.00 97.44 507 ILE A CA 1
ATOM 4136 C C . ILE A 1 507 ? 20.996 -2.853 -10.127 1.00 97.44 507 ILE A C 1
ATOM 4138 O O . ILE A 1 507 ? 21.816 -2.270 -10.829 1.00 97.44 507 ILE A O 1
ATOM 4142 N N . MET A 1 508 ? 19.975 -2.243 -9.534 1.00 97.69 508 MET A N 1
ATOM 4143 C CA . MET A 1 508 ? 19.707 -0.810 -9.580 1.00 97.69 508 MET A CA 1
ATOM 4144 C C . MET A 1 508 ? 20.265 -0.141 -8.323 1.00 97.69 508 MET A C 1
ATOM 4146 O O . MET A 1 508 ? 19.907 -0.539 -7.218 1.00 97.69 508 MET A O 1
ATOM 4150 N N . ARG A 1 509 ? 21.086 0.898 -8.465 1.00 97.31 509 ARG A N 1
ATOM 4151 C CA . ARG A 1 509 ? 21.625 1.709 -7.364 1.00 97.31 509 ARG A CA 1
ATOM 4152 C C . ARG A 1 509 ? 21.218 3.171 -7.547 1.00 97.31 509 ARG A C 1
ATOM 4154 O O . ARG A 1 509 ? 21.320 3.700 -8.650 1.00 97.31 509 ARG A O 1
ATOM 4161 N N . THR A 1 510 ? 20.767 3.812 -6.475 1.00 95.88 510 THR A N 1
ATOM 4162 C CA . THR A 1 510 ? 20.434 5.248 -6.438 1.00 95.88 510 THR A CA 1
ATOM 4163 C C . THR A 1 510 ? 20.927 5.857 -5.132 1.00 95.88 510 THR A C 1
ATOM 4165 O O . THR A 1 510 ? 21.066 5.144 -4.133 1.00 95.88 510 THR A O 1
ATOM 4168 N N . THR A 1 511 ? 21.186 7.161 -5.136 1.00 93.94 511 THR A N 1
ATOM 4169 C CA . THR A 1 511 ? 21.663 7.909 -3.972 1.00 93.94 511 THR A CA 1
ATOM 4170 C C . THR A 1 511 ? 20.953 9.252 -3.898 1.00 93.94 511 THR A C 1
ATOM 4172 O O . THR A 1 511 ? 20.868 9.973 -4.887 1.00 93.94 511 THR A O 1
ATOM 4175 N N . TRP A 1 512 ? 20.476 9.608 -2.707 1.00 90.31 512 TRP A N 1
ATOM 4176 C CA . TRP A 1 512 ? 19.860 10.898 -2.426 1.00 90.31 512 TRP A CA 1
ATOM 4177 C C . TRP A 1 512 ? 20.347 11.431 -1.084 1.00 90.31 512 TRP A C 1
ATOM 4179 O O . TRP A 1 512 ? 20.175 10.763 -0.065 1.00 90.31 512 TRP A O 1
ATOM 4189 N N . LYS A 1 513 ? 20.939 12.636 -1.073 1.00 88.12 513 LYS A N 1
ATOM 4190 C CA . LYS A 1 513 ? 21.488 13.282 0.138 1.00 88.12 513 LYS A CA 1
ATOM 4191 C C . LYS A 1 513 ? 22.326 12.311 0.991 1.00 88.12 513 LYS A C 1
ATOM 4193 O O . LYS A 1 513 ? 22.026 12.092 2.160 1.00 88.12 513 LYS A O 1
ATOM 4198 N N . ASP A 1 514 ? 23.314 11.675 0.359 1.00 90.56 514 ASP A N 1
ATOM 4199 C CA . ASP A 1 514 ? 24.228 10.678 0.947 1.00 90.56 514 ASP A CA 1
ATOM 4200 C C . ASP A 1 514 ? 23.597 9.344 1.391 1.00 90.56 514 ASP A C 1
ATOM 4202 O O . ASP A 1 514 ? 24.305 8.426 1.808 1.00 90.56 514 ASP A O 1
ATOM 4206 N N . VAL A 1 515 ? 22.282 9.168 1.237 1.00 93.00 515 VAL A N 1
ATOM 4207 C CA . VAL A 1 515 ? 21.602 7.897 1.504 1.00 93.00 515 VAL A CA 1
ATOM 4208 C C . VAL A 1 515 ? 21.474 7.113 0.207 1.00 93.00 515 VAL A C 1
ATOM 4210 O O . VAL A 1 515 ? 20.835 7.563 -0.741 1.00 93.00 515 VAL A O 1
ATOM 4213 N N . SER A 1 516 ? 22.078 5.927 0.158 1.00 94.06 516 SER A N 1
ATOM 4214 C CA . SER A 1 516 ? 22.047 5.063 -1.027 1.00 94.06 516 SER A CA 1
ATOM 4215 C C . SER A 1 516 ? 21.097 3.887 -0.836 1.00 94.06 516 SER A C 1
ATOM 4217 O O . SER A 1 516 ? 21.082 3.288 0.236 1.00 94.06 516 SER A O 1
ATOM 4219 N N . ALA A 1 517 ? 20.354 3.520 -1.876 1.00 96.00 517 ALA A N 1
ATOM 4220 C CA . ALA A 1 517 ? 19.539 2.310 -1.918 1.00 96.00 517 ALA A CA 1
ATOM 4221 C C . ALA A 1 517 ? 19.941 1.418 -3.089 1.00 96.00 517 ALA A C 1
ATOM 4223 O O . ALA A 1 517 ? 20.439 1.879 -4.119 1.00 96.00 517 ALA A O 1
ATOM 4224 N N . THR A 1 518 ? 19.721 0.115 -2.929 1.00 96.94 518 THR A N 1
ATOM 4225 C CA . THR A 1 518 ? 19.973 -0.878 -3.979 1.00 96.94 518 THR A CA 1
ATOM 4226 C C . THR A 1 518 ? 18.757 -1.774 -4.165 1.00 96.94 518 THR A C 1
ATOM 4228 O O . THR A 1 518 ? 18.231 -2.300 -3.191 1.00 96.94 518 THR A O 1
ATOM 4231 N N . GLY A 1 519 ? 18.316 -1.965 -5.405 1.00 95.38 519 GLY A N 1
ATOM 4232 C CA . GLY A 1 519 ? 17.295 -2.937 -5.790 1.00 95.38 519 GLY A CA 1
ATOM 4233 C C . GLY A 1 519 ? 17.909 -4.063 -6.613 1.00 95.38 519 GLY A C 1
ATOM 4234 O O . GLY A 1 519 ? 18.660 -3.801 -7.549 1.00 95.38 519 GLY A O 1
ATOM 4235 N N . PHE A 1 520 ? 17.585 -5.307 -6.277 1.00 95.06 520 PHE A N 1
ATOM 4236 C CA . PHE A 1 520 ? 18.044 -6.500 -6.983 1.00 95.06 520 PHE A CA 1
ATOM 4237 C C . PHE A 1 520 ? 16.859 -7.106 -7.726 1.00 95.06 520 PHE A C 1
ATOM 4239 O O . PHE A 1 520 ? 15.934 -7.635 -7.103 1.00 95.06 520 PHE A O 1
ATOM 4246 N N . TYR A 1 521 ? 16.881 -7.014 -9.050 1.00 95.25 521 TYR A N 1
ATOM 4247 C CA . TYR A 1 521 ? 15.839 -7.558 -9.904 1.00 95.25 521 TYR A CA 1
ATOM 4248 C C . TYR A 1 521 ? 16.331 -8.860 -10.526 1.00 95.25 521 TYR A C 1
ATOM 4250 O O . TYR A 1 521 ? 17.301 -8.844 -11.280 1.00 95.25 521 TYR A O 1
ATOM 4258 N N . ARG A 1 522 ? 15.683 -9.980 -10.213 1.00 93.69 522 ARG A N 1
ATOM 4259 C CA . ARG A 1 522 ? 16.011 -11.278 -10.803 1.00 93.69 522 ARG A CA 1
ATOM 4260 C C . ARG A 1 522 ? 15.453 -11.367 -12.210 1.00 93.69 522 ARG A C 1
ATOM 4262 O O . ARG A 1 522 ? 14.293 -11.034 -12.446 1.00 93.69 522 ARG A O 1
ATOM 4269 N N . GLU A 1 523 ? 16.278 -11.836 -13.125 1.00 91.69 523 GLU A N 1
ATOM 4270 C CA . GLU A 1 523 ? 15.896 -12.162 -14.486 1.00 91.69 523 GLU A CA 1
ATOM 4271 C C . GLU A 1 523 ? 14.895 -13.320 -14.501 1.00 91.69 523 GLU A C 1
ATOM 4273 O O . GLU A 1 523 ? 15.138 -14.399 -13.966 1.00 91.69 523 GLU A O 1
ATOM 4278 N N . VAL A 1 524 ? 13.737 -13.061 -15.097 1.00 86.19 524 VAL A N 1
ATOM 4279 C CA . VAL A 1 524 ? 12.669 -14.038 -15.323 1.00 86.19 524 VAL A CA 1
ATOM 4280 C C . VAL A 1 524 ? 12.784 -14.619 -16.731 1.00 86.19 524 VAL A C 1
ATOM 4282 O O . VAL A 1 524 ? 12.480 -15.788 -16.941 1.00 86.19 524 VAL A O 1
ATOM 4285 N N . CYS A 1 525 ? 13.220 -13.804 -17.695 1.00 77.75 525 CYS A N 1
ATOM 4286 C CA . CYS A 1 525 ? 13.417 -14.211 -19.081 1.00 77.75 525 CYS A CA 1
ATOM 4287 C C . CYS A 1 525 ? 14.457 -13.311 -19.759 1.00 77.75 525 CYS A C 1
ATOM 4289 O O . CYS A 1 525 ? 14.425 -12.090 -19.556 1.00 77.75 525 CYS A O 1
ATOM 4291 N N . SER A 1 526 ? 15.321 -13.899 -20.587 1.00 71.06 526 SER A N 1
ATOM 4292 C CA . SER A 1 526 ? 16.319 -13.184 -21.385 1.00 71.06 526 SER A CA 1
ATOM 4293 C C . SER A 1 526 ? 15.851 -13.039 -22.836 1.00 71.06 526 SER A C 1
ATOM 4295 O O . SER A 1 526 ? 15.317 -13.977 -23.438 1.00 71.06 526 SER A O 1
ATOM 4297 N N . TYR A 1 527 ? 16.054 -11.858 -23.426 1.00 67.38 527 TYR A N 1
ATOM 4298 C CA . TYR A 1 527 ? 15.810 -11.655 -24.856 1.00 67.38 527 TYR A CA 1
ATOM 4299 C C . TYR A 1 527 ? 17.136 -11.783 -25.610 1.00 67.38 527 TYR A C 1
ATOM 4301 O O . TYR A 1 527 ? 17.894 -10.818 -25.707 1.00 67.38 527 TYR A O 1
ATOM 4309 N N . ASP A 1 528 ? 17.427 -12.963 -26.162 1.00 56.44 528 ASP A N 1
ATOM 4310 C CA . ASP A 1 528 ? 18.452 -13.067 -27.204 1.00 56.44 528 ASP A CA 1
ATOM 4311 C C . ASP A 1 528 ? 17.876 -12.583 -28.547 1.00 56.44 528 ASP A C 1
ATOM 4313 O O . ASP A 1 528 ? 16.673 -12.633 -28.793 1.00 56.44 528 ASP A O 1
ATOM 4317 N N . THR A 1 529 ? 18.758 -12.148 -29.441 1.00 48.22 529 THR A N 1
ATOM 4318 C CA . THR A 1 529 ? 18.521 -11.788 -30.844 1.00 48.22 529 THR A CA 1
ATOM 4319 C C . THR A 1 529 ? 17.675 -12.785 -31.651 1.00 48.22 529 THR A C 1
ATOM 4321 O O . THR A 1 529 ? 17.151 -12.391 -32.690 1.00 48.22 529 THR A O 1
ATOM 4324 N N . ASN A 1 530 ? 17.492 -14.018 -31.163 1.00 43.88 530 ASN A N 1
ATOM 4325 C CA . ASN A 1 530 ? 16.701 -15.079 -31.792 1.00 43.88 530 ASN A CA 1
ATOM 4326 C C . ASN A 1 530 ? 15.411 -15.461 -31.035 1.00 43.88 530 ASN A C 1
ATOM 4328 O O . ASN A 1 530 ? 14.645 -16.280 -31.542 1.00 43.88 530 ASN A O 1
ATOM 4332 N N . ASN A 1 531 ? 15.150 -14.903 -29.846 1.00 43.72 531 ASN A N 1
ATOM 4333 C CA . ASN A 1 531 ? 13.968 -15.249 -29.054 1.00 43.72 531 ASN A CA 1
ATOM 4334 C C . ASN A 1 531 ? 12.826 -14.267 -29.326 1.00 43.72 531 ASN A C 1
ATOM 4336 O O . ASN A 1 531 ? 12.938 -13.064 -29.085 1.00 43.72 531 ASN A O 1
ATOM 4340 N N . HIS A 1 532 ? 11.704 -14.794 -29.819 1.00 46.56 532 HIS A N 1
ATOM 4341 C CA . HIS A 1 532 ? 10.475 -14.025 -29.952 1.00 46.56 532 HIS A CA 1
ATOM 4342 C C . HIS A 1 532 ? 9.963 -13.611 -28.560 1.00 46.56 532 HIS A C 1
ATOM 4344 O O . HIS A 1 532 ? 9.854 -14.468 -27.682 1.00 46.56 532 HIS A O 1
ATOM 4350 N N . PRO A 1 533 ? 9.597 -12.330 -28.357 1.00 46.59 533 PRO A N 1
ATOM 4351 C CA . PRO A 1 533 ? 9.112 -11.826 -27.071 1.00 46.59 533 PRO A CA 1
ATOM 4352 C C . PRO A 1 533 ? 7.800 -12.474 -26.600 1.00 46.59 533 PRO A C 1
ATOM 4354 O O . PRO A 1 533 ? 7.424 -12.274 -25.457 1.00 46.59 533 PRO A O 1
ATOM 4357 N N . GLU A 1 534 ? 7.124 -13.251 -27.455 1.00 44.97 534 GLU A N 1
ATOM 4358 C CA . GLU A 1 534 ? 5.872 -13.962 -27.152 1.00 44.97 534 GLU A CA 1
ATOM 4359 C C . GLU A 1 534 ? 6.060 -15.250 -26.326 1.00 44.97 534 GLU A C 1
ATOM 4361 O O . GLU A 1 534 ? 5.074 -15.839 -25.891 1.00 44.97 534 GLU A O 1
ATOM 4366 N N . PHE A 1 535 ? 7.303 -15.700 -26.107 1.00 41.06 535 PHE A N 1
ATOM 4367 C CA . PHE A 1 535 ? 7.611 -16.894 -25.301 1.00 41.06 535 PHE A CA 1
ATOM 4368 C C . PHE A 1 535 ? 8.127 -16.567 -23.882 1.00 41.06 535 PHE A C 1
ATOM 4370 O O . PHE A 1 535 ? 8.555 -17.470 -23.162 1.00 41.06 535 PHE A O 1
ATOM 4377 N N . CYS A 1 536 ? 8.031 -15.290 -23.487 1.00 47.41 536 CYS A N 1
ATOM 4378 C CA . CYS A 1 536 ? 8.139 -14.755 -22.126 1.00 47.41 536 CYS A CA 1
ATOM 4379 C C . CYS A 1 536 ? 6.826 -14.007 -21.766 1.00 47.41 536 CYS A C 1
ATOM 4381 O O . CYS A 1 536 ? 6.637 -13.701 -20.565 1.00 47.41 536 CYS A O 1
#

Organism: NCBI:txid387005

Radius of gyration: 33.13 Å; chains: 1; bounding box: 66×107×88 Å